Protein AF-0000000084558179 (afdb_homodimer)

Radius of gyration: 21.32 Å; Cα contacts (8 Å, |Δi|>4): 918; chains: 2; bounding box: 49×57×50 Å

Organism: NCBI:txid1577791

pLDDT: mean 93.07, std 11.57, range [26.61, 98.88]

Foldseek 3Di:
DPPDPPVNVVVVLVVLVVLLQVVLVVLVVLQAAEEEEEEAVPLCLLLLVLLLCVVCVVVVFQEAEEEEDQDDCVSVVVSVVSVHHYDYQHPPHDQWDAQVSVVVRVVVDPSNVGRYYYYYIHRDLADHLSHRNNHPFYEYGGELLPALCVCVVRVSSLVSGPEYEYEPPVCNVVNPHDNVSNQVSSCVSVVNPYGYFYYYSPVGPRSVVVCVSSVD/DCPDPPVNVVVVLVVLVVLLQVVLVVLVVLQAAEEEEEEAVPLCLLLLVLLLCVVCVVVVFQEAEEEEDQDDCVSVVVSVVSVHHYDYQHPPHDQWDAQVSVVVRVVVDPSNRGRYYYYYIHRDLADHLSHRNNHPFYEYGGELLPALCVCVVRVSSLVSGPEYEYEPPVCNVVNPGDNVSNQVSSCVSVVNPYGYFYYYSPVGPRSVVVCVSSVD

Structure (mmCIF, N/CA/C/O backbone):
data_AF-0000000084558179-model_v1
#
loop_
_entity.id
_entity.type
_entity.pdbx_description
1 polymer 'HypB2 protein'
#
loop_
_atom_site.group_PDB
_atom_site.id
_atom_site.type_symbol
_atom_site.label_atom_id
_atom_site.label_alt_id
_atom_site.label_comp_id
_atom_site.label_asym_id
_atom_site.label_entity_id
_atom_site.label_seq_id
_atom_site.pdbx_PDB_ins_code
_atom_site.Cartn_x
_atom_site.Cartn_y
_atom_site.Cartn_z
_atom_site.occupancy
_atom_site.B_iso_or_equiv
_atom_site.auth_seq_id
_atom_site.auth_comp_id
_atom_site.auth_asym_id
_atom_site.auth_atom_id
_atom_site.pdbx_PDB_model_num
ATOM 1 N N . MET A 1 1 ? -15.516 -1.78 -2.305 1 27.3 1 MET A N 1
ATOM 2 C CA . MET A 1 1 ? -15.469 -2.211 -3.699 1 27.3 1 MET A CA 1
ATOM 3 C C . MET A 1 1 ? -16.094 -1.162 -4.613 1 27.3 1 MET A C 1
ATOM 5 O O . MET A 1 1 ? -17.266 -0.804 -4.449 1 27.3 1 MET A O 1
ATOM 9 N N . HIS A 1 2 ? -15.305 -0.249 -5.172 1 36 2 HIS A N 1
ATOM 10 C CA . HIS A 1 2 ? -15.891 0.902 -5.848 1 36 2 HIS A CA 1
ATOM 11 C C . HIS A 1 2 ? -16.406 0.527 -7.234 1 36 2 HIS A C 1
ATOM 13 O O . HIS A 1 2 ? -15.617 0.433 -8.18 1 36 2 HIS A O 1
ATOM 19 N N . ILE A 1 3 ? -17.297 -0.405 -7.387 1 36.34 3 ILE A N 1
ATOM 20 C CA . ILE A 1 3 ? -17.859 -0.443 -8.734 1 36.34 3 ILE A CA 1
ATOM 21 C C . ILE A 1 3 ? -18.656 0.828 -9 1 36.34 3 ILE A C 1
ATOM 23 O O . ILE A 1 3 ? -19.688 1.065 -8.359 1 36.34 3 ILE A O 1
ATOM 27 N N . VAL A 1 4 ? -18.031 1.933 -9.219 1 40.44 4 VAL A N 1
ATOM 28 C CA . VAL A 1 4 ? -18.906 3.055 -9.508 1 40.44 4 VAL A CA 1
ATOM 29 C C . VAL A 1 4 ? -19.312 3.033 -10.977 1 40.44 4 VAL A C 1
ATOM 31 O O . VAL A 1 4 ? -18.453 2.967 -11.859 1 40.44 4 VAL A O 1
ATOM 34 N N . GLN A 1 5 ? -20.562 2.635 -11.188 1 42.62 5 GLN A N 1
ATOM 35 C CA . GLN A 1 5 ? -21.031 3.164 -12.469 1 42.62 5 GLN A CA 1
ATOM 36 C C . GLN A 1 5 ? -20.625 4.629 -12.633 1 42.62 5 GLN A C 1
ATOM 38 O O . GLN A 1 5 ? -20.75 5.418 -11.695 1 42.62 5 GLN A O 1
ATOM 43 N N . VAL A 1 6 ? -19.969 4.969 -13.641 1 44.91 6 VAL A N 1
ATOM 44 C CA . VAL A 1 6 ? -19.438 6.285 -13.969 1 44.91 6 VAL A CA 1
ATOM 45 C C . VAL A 1 6 ? -20.328 7.367 -13.344 1 44.91 6 VAL A C 1
ATOM 47 O O . VAL A 1 6 ? -19.828 8.312 -12.734 1 44.91 6 VAL A O 1
ATOM 50 N N . GLY A 1 7 ? -21.656 7.258 -13.523 1 46.66 7 GLY A N 1
ATOM 51 C CA . GLY A 1 7 ? -22.547 8.273 -13.008 1 46.66 7 GLY A CA 1
ATOM 52 C C . GLY A 1 7 ? -22.531 8.375 -11.492 1 46.66 7 GLY A C 1
ATOM 53 O O . GLY A 1 7 ? -22.516 9.477 -10.938 1 46.66 7 GLY A O 1
ATOM 54 N N . MET A 1 8 ? -22.391 7.375 -10.898 1 52.12 8 MET A N 1
ATOM 55 C CA . MET A 1 8 ? -22.453 7.305 -9.438 1 52.12 8 MET A CA 1
ATOM 56 C C . MET A 1 8 ? -21.125 7.746 -8.812 1 52.12 8 MET A C 1
ATOM 58 O O . MET A 1 8 ? -21.125 8.359 -7.746 1 52.12 8 MET A O 1
ATOM 62 N N . GLU A 1 9 ? -20.125 7.621 -9.57 1 61.75 9 GLU A N 1
ATOM 63 C CA . GLU A 1 9 ? -18.828 8.086 -9.094 1 61.75 9 GLU A CA 1
ATOM 64 C C . GLU A 1 9 ? -18.797 9.609 -8.969 1 61.75 9 GLU A C 1
ATOM 66 O O . GLU A 1 9 ? -18.281 10.148 -7.988 1 61.75 9 GLU A O 1
ATOM 71 N N . TYR A 1 10 ? -19.422 10.211 -9.836 1 67.88 10 TYR A N 1
ATOM 72 C CA . TYR A 1 10 ? -19.438 11.664 -9.859 1 67.88 10 TYR A CA 1
ATOM 73 C C . TYR A 1 10 ? -20.234 12.219 -8.68 1 67.88 10 TYR A C 1
ATOM 75 O O . TYR A 1 10 ? -19.844 13.219 -8.078 1 67.88 10 TYR A O 1
ATOM 83 N N . ASP A 1 11 ? -21.125 11.492 -8.398 1 75.25 11 ASP A N 1
ATOM 84 C CA . ASP A 1 11 ? -21.969 11.977 -7.305 1 75.25 11 ASP A CA 1
ATOM 85 C C . ASP A 1 11 ? -21.25 11.82 -5.957 1 75.25 11 ASP A C 1
ATOM 87 O O . ASP A 1 11 ? -21.297 12.734 -5.125 1 75.25 11 ASP A O 1
ATOM 91 N N . VAL A 1 12 ? -20.531 10.883 -5.848 1 82.69 12 VAL A N 1
ATOM 92 C CA . VAL A 1 12 ? -19.828 10.609 -4.59 1 82.69 12 VAL A CA 1
ATOM 93 C C . VAL A 1 12 ? -18.719 11.625 -4.379 1 82.69 12 VAL A C 1
ATOM 95 O O . VAL A 1 12 ? -18.578 12.18 -3.287 1 82.69 12 VAL A O 1
ATOM 98 N N . LEU A 1 13 ? -18.078 11.906 -5.41 1 88.25 13 LEU A N 1
ATOM 99 C CA . LEU A 1 13 ? -16.953 12.844 -5.316 1 88.25 13 LEU A CA 1
ATOM 100 C C . LEU A 1 13 ? -17.453 14.258 -5.07 1 88.25 13 LEU A C 1
ATOM 102 O O . LEU A 1 13 ? -16.828 15.023 -4.328 1 88.25 13 LEU A O 1
ATOM 106 N N . ARG A 1 14 ? -18.547 14.539 -5.68 1 89.44 14 ARG A N 1
ATOM 107 C CA . ARG A 1 14 ? -19.156 15.859 -5.473 1 89.44 14 ARG A CA 1
ATOM 108 C C . ARG A 1 14 ? -19.594 16.031 -4.023 1 89.44 14 ARG A C 1
ATOM 110 O O . ARG A 1 14 ? -19.328 17.078 -3.412 1 89.44 14 ARG A O 1
ATOM 117 N N . GLU A 1 15 ? -20.234 15.055 -3.58 1 93.38 15 GLU A N 1
ATOM 118 C CA . GLU A 1 15 ? -20.672 15.117 -2.188 1 93.38 15 GLU A CA 1
ATOM 119 C C . GLU A 1 15 ? -19.484 15.164 -1.237 1 93.38 15 GLU A C 1
ATOM 121 O O . GLU A 1 15 ? -19.5 15.906 -0.253 1 93.38 15 GLU A O 1
ATOM 126 N N . ASN A 1 16 ? -18.469 14.438 -1.489 1 95.62 16 ASN A N 1
ATOM 127 C CA . ASN A 1 16 ? -17.266 14.469 -0.673 1 95.62 16 ASN A CA 1
ATOM 128 C C . ASN A 1 16 ? -16.641 15.859 -0.637 1 95.62 16 ASN A C 1
ATOM 130 O O . ASN A 1 16 ? -16.25 16.344 0.429 1 95.62 16 ASN A O 1
ATOM 134 N N . ASN A 1 17 ? -16.625 16.469 -1.776 1 96.12 17 ASN A N 1
ATOM 135 C CA . ASN A 1 17 ? -16 17.781 -1.875 1 96.12 17 ASN A CA 1
ATOM 136 C C . ASN A 1 17 ? -16.781 18.828 -1.071 1 96.12 17 ASN A C 1
ATOM 138 O O . ASN A 1 17 ? -16.188 19.719 -0.475 1 96.12 17 ASN A O 1
ATOM 142 N N . LYS A 1 18 ? -18.016 18.641 -1.068 1 96.94 18 LYS A N 1
ATOM 143 C CA . LYS A 1 18 ? -18.859 19.547 -0.279 1 96.94 18 LYS A CA 1
ATOM 144 C C . LYS A 1 18 ? -18.531 19.422 1.209 1 96.94 18 LYS A C 1
ATOM 146 O O . LYS A 1 18 ? -18.359 20.438 1.895 1 96.94 18 LYS A O 1
ATOM 151 N N . ILE A 1 19 ? -18.484 18.219 1.632 1 98.06 19 ILE A N 1
ATOM 152 C CA . ILE A 1 19 ? -18.219 17.984 3.045 1 98.06 19 ILE A CA 1
ATOM 153 C C . ILE A 1 19 ? -16.781 18.406 3.377 1 98.06 19 ILE A C 1
ATOM 155 O O . ILE A 1 19 ? -16.531 19 4.43 1 98.06 19 ILE A O 1
ATOM 159 N N . ALA A 1 20 ? -15.867 18.188 2.516 1 98.38 20 ALA A N 1
ATOM 160 C CA . ALA A 1 20 ? -14.477 18.594 2.701 1 98.38 20 ALA A CA 1
ATOM 161 C C . ALA A 1 20 ? -14.367 20.109 2.869 1 98.38 20 ALA A C 1
ATOM 163 O O . ALA A 1 20 ? -13.617 20.594 3.719 1 98.38 20 ALA A O 1
ATOM 164 N N . ASN A 1 21 ? -15.086 20.766 2.07 1 98.19 21 ASN A N 1
ATOM 165 C CA . ASN A 1 21 ? -15.109 22.219 2.172 1 98.19 21 ASN A CA 1
ATOM 166 C C . ASN A 1 21 ? -15.664 22.688 3.516 1 98.19 21 ASN A C 1
ATOM 168 O O . ASN A 1 21 ? -15.172 23.656 4.102 1 98.19 21 ASN A O 1
ATOM 172 N N . SER A 1 22 ? -16.703 22 3.902 1 98.5 22 SER A N 1
ATOM 173 C CA . SER A 1 22 ? -17.281 22.312 5.207 1 98.5 22 SER A CA 1
ATOM 174 C C . SER A 1 22 ? -16.266 22.062 6.328 1 98.5 22 SER A C 1
ATOM 176 O O . SER A 1 22 ? -16.172 22.859 7.266 1 98.5 22 SER A O 1
ATOM 178 N N . ASN A 1 23 ? -15.57 20.922 6.262 1 98.81 23 ASN A N 1
ATOM 179 C CA . ASN A 1 23 ? -14.516 20.656 7.23 1 98.81 23 ASN A CA 1
ATOM 180 C C . ASN A 1 23 ? -13.469 21.766 7.258 1 98.81 23 ASN A C 1
ATOM 182 O O . ASN A 1 23 ? -13.094 22.234 8.328 1 98.81 23 ASN A O 1
ATOM 186 N N . TYR A 1 24 ? -13.055 22.156 6.102 1 98.62 24 TYR A N 1
ATOM 187 C CA . TYR A 1 24 ? -12.039 23.203 5.957 1 98.62 24 TYR A CA 1
ATOM 188 C C . TYR A 1 24 ? -12.492 24.484 6.633 1 98.62 24 TYR A C 1
ATOM 190 O O . TYR A 1 24 ? -11.734 25.094 7.402 1 98.62 24 TYR A O 1
ATOM 198 N N . ARG A 1 25 ? -13.695 24.875 6.387 1 98.56 25 ARG A N 1
ATOM 199 C CA . ARG A 1 25 ? -14.227 26.109 6.949 1 98.56 25 ARG A CA 1
ATOM 200 C C . ARG A 1 25 ? -14.32 26.031 8.469 1 98.56 25 ARG A C 1
ATOM 202 O O . ARG A 1 25 ? -13.977 26.969 9.172 1 98.56 25 ARG A O 1
ATOM 209 N N . LEU A 1 26 ? -14.812 24.922 8.906 1 98.62 26 LEU A N 1
ATOM 210 C CA . LEU A 1 26 ? -14.914 24.703 10.344 1 98.62 26 LEU A CA 1
ATOM 211 C C . LEU A 1 26 ? -13.547 24.859 11.008 1 98.62 26 LEU A C 1
ATOM 213 O O . LEU A 1 26 ? -13.414 25.547 12.023 1 98.62 26 LEU A O 1
ATOM 217 N N . LEU A 1 27 ? -12.555 24.25 10.414 1 98.75 27 LEU A N 1
ATOM 218 C CA . LEU A 1 27 ? -11.211 24.25 10.977 1 98.75 27 LEU A CA 1
ATOM 219 C C . LEU A 1 27 ? -10.586 25.641 10.898 1 98.75 27 LEU A C 1
ATOM 221 O O . LEU A 1 27 ? -9.914 26.078 11.828 1 98.75 27 LEU A O 1
ATOM 225 N N . LYS A 1 28 ? -10.859 26.391 9.82 1 98.25 28 LYS A N 1
ATOM 226 C CA . LYS A 1 28 ? -10.383 27.766 9.688 1 98.25 28 LYS A CA 1
ATOM 227 C C . LYS A 1 28 ? -11.031 28.672 10.727 1 98.25 28 LYS A C 1
ATOM 229 O O . LYS A 1 28 ? -10.375 29.547 11.297 1 98.25 28 LYS A O 1
ATOM 234 N N . ASP A 1 29 ? -12.273 28.422 10.914 1 98.31 29 ASP A N 1
ATOM 235 C CA . ASP A 1 29 ? -13 29.219 11.898 1 98.31 29 ASP A CA 1
ATOM 236 C C . ASP A 1 29 ? -12.398 29.062 13.289 1 98.31 29 ASP A C 1
ATOM 238 O O . ASP A 1 29 ? -12.477 29.969 14.117 1 98.31 29 ASP A O 1
ATOM 242 N N . HIS A 1 30 ? -11.781 27.969 13.531 1 98.5 30 HIS A N 1
ATOM 243 C CA . HIS A 1 30 ? -11.164 27.719 14.836 1 98.5 30 HIS A CA 1
ATOM 244 C C . HIS A 1 30 ? -9.672 28.016 14.805 1 98.5 30 HIS A C 1
ATOM 246 O O . HIS A 1 30 ? -8.969 27.766 15.789 1 98.5 30 HIS A O 1
ATOM 252 N N . GLY A 1 31 ? -9.172 28.453 13.617 1 98.19 31 GLY A N 1
ATOM 253 C CA . GLY A 1 31 ? -7.766 28.812 13.484 1 98.19 31 GLY A CA 1
ATOM 254 C C . GLY A 1 31 ? -6.848 27.609 13.461 1 98.19 31 GLY A C 1
ATOM 255 O O . GLY A 1 31 ? -5.684 27.703 13.859 1 98.19 31 GLY A O 1
ATOM 256 N N . ILE A 1 32 ? -7.383 26.484 13.086 1 98.75 32 ILE A N 1
ATOM 257 C CA . ILE A 1 32 ? -6.625 25.234 13.141 1 98.75 32 ILE A CA 1
ATOM 258 C C . ILE A 1 32 ? -5.98 24.969 11.781 1 98.75 32 ILE A C 1
ATOM 260 O O . ILE A 1 32 ? -6.656 25.016 10.75 1 98.75 32 ILE A O 1
ATOM 264 N N . LYS A 1 33 ? -4.66 24.75 11.75 1 98.69 33 LYS A N 1
ATOM 265 C CA . LYS A 1 33 ? -3.982 24.219 10.57 1 98.69 33 LYS A CA 1
ATOM 266 C C . LYS A 1 33 ? -4.141 22.703 10.484 1 98.69 33 LYS A C 1
ATOM 268 O O . LYS A 1 33 ? -3.969 22 11.477 1 98.69 33 LYS A O 1
ATOM 273 N N . THR A 1 34 ? -4.48 22.234 9.289 1 98.81 34 THR A N 1
ATOM 274 C CA . THR A 1 34 ? -4.711 20.797 9.133 1 98.81 34 THR A CA 1
ATOM 275 C C . THR A 1 34 ? -3.797 20.219 8.055 1 98.81 34 THR A C 1
ATOM 277 O O . THR A 1 34 ? -3.674 20.781 6.969 1 98.81 34 THR A O 1
ATOM 280 N N . ILE A 1 35 ? -3.174 19.109 8.383 1 98.81 35 ILE A N 1
ATOM 281 C CA . ILE A 1 35 ? -2.26 18.422 7.477 1 98.81 35 ILE A CA 1
ATOM 282 C C . ILE A 1 35 ? -2.668 16.953 7.34 1 98.81 35 ILE A C 1
ATOM 284 O O . ILE A 1 35 ? -2.76 16.234 8.336 1 98.81 35 ILE A O 1
ATOM 288 N N . GLU A 1 36 ? -2.984 16.562 6.148 1 98.81 36 GLU A N 1
ATOM 289 C CA . GLU A 1 36 ? -3.287 15.164 5.832 1 98.81 36 GLU A CA 1
ATOM 290 C C . GLU A 1 36 ? -2.047 14.43 5.328 1 98.81 36 GLU A C 1
ATOM 292 O O . GLU A 1 36 ? -1.345 14.922 4.441 1 98.81 36 GLU A O 1
ATOM 297 N N . PHE A 1 37 ? -1.788 13.273 5.93 1 98.75 37 PHE A N 1
ATOM 298 C CA . PHE A 1 37 ? -0.695 12.414 5.484 1 98.75 37 PHE A CA 1
ATOM 299 C C . PHE A 1 37 ? -1.231 11.18 4.77 1 98.75 37 PHE A C 1
ATOM 301 O O . PHE A 1 37 ? -1.92 10.359 5.375 1 98.75 37 PHE A O 1
ATOM 308 N N . MET A 1 38 ? -0.926 11.109 3.502 1 98 38 MET A N 1
ATOM 309 C CA . MET A 1 38 ? -1.182 9.945 2.664 1 98 38 MET A CA 1
ATOM 310 C C . MET A 1 38 ? 0.113 9.195 2.361 1 98 38 MET A C 1
ATOM 312 O O . MET A 1 38 ? 1.205 9.711 2.613 1 98 38 MET A O 1
ATOM 316 N N . GLY A 1 39 ? -0.034 8.008 1.839 1 96.19 39 GLY A N 1
ATOM 317 C CA . GLY A 1 39 ? 1.175 7.289 1.479 1 96.19 39 GLY A CA 1
ATOM 318 C C . GLY A 1 39 ? 1.038 5.785 1.628 1 96.19 39 GLY A C 1
ATOM 319 O O . GLY A 1 39 ? -0.02 5.289 2.02 1 96.19 39 GLY A O 1
ATOM 320 N N . SER A 1 40 ? 2.127 5.133 1.334 1 93.06 40 SER A N 1
ATOM 321 C CA . SER A 1 40 ? 2.141 3.674 1.345 1 93.06 40 SER A CA 1
ATOM 322 C C . SER A 1 40 ? 2.162 3.131 2.77 1 93.06 40 SER A C 1
ATOM 324 O O . SER A 1 40 ? 2.584 3.824 3.697 1 93.06 40 SER A O 1
ATOM 326 N N . ILE A 1 41 ? 1.673 1.88 2.807 1 89.06 41 ILE A N 1
ATOM 327 C CA . ILE A 1 41 ? 1.854 1.136 4.047 1 89.06 41 ILE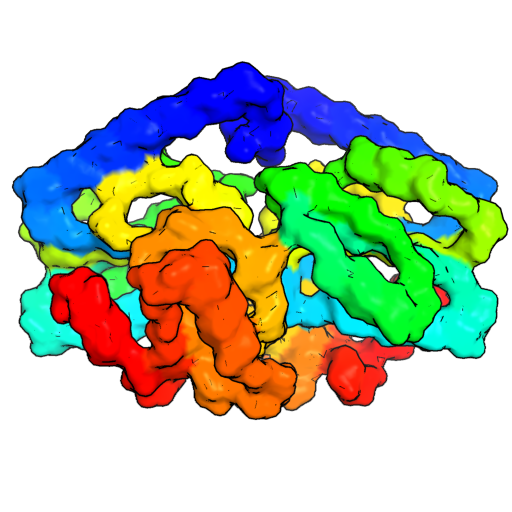 A CA 1
ATOM 328 C C . ILE A 1 41 ? 3.344 1.029 4.375 1 89.06 41 ILE A C 1
ATOM 330 O O . ILE A 1 41 ? 4.156 0.742 3.494 1 89.06 41 ILE A O 1
ATOM 334 N N . GLY A 1 42 ? 3.662 1.396 5.613 1 90.38 42 GLY A N 1
ATOM 335 C CA . GLY A 1 42 ? 5.035 1.209 6.059 1 90.38 42 GLY A CA 1
ATOM 336 C C . GLY A 1 42 ? 5.957 2.338 5.641 1 90.38 42 GLY A C 1
ATOM 337 O O . GLY A 1 42 ? 7.16 2.295 5.906 1 90.38 42 GLY A O 1
ATOM 338 N N . SER A 1 43 ? 5.449 3.373 5.035 1 95.5 43 SER A N 1
ATOM 339 C CA . SER A 1 43 ? 6.281 4.469 4.547 1 95.5 43 SER A CA 1
ATOM 340 C C . SER A 1 43 ? 6.816 5.312 5.699 1 95.5 43 SER A C 1
ATOM 342 O O . SER A 1 43 ? 7.738 6.109 5.516 1 95.5 43 SER A O 1
ATOM 344 N N . GLY A 1 44 ? 6.203 5.188 6.863 1 95.31 44 GLY A N 1
ATOM 345 C CA . GLY A 1 44 ? 6.648 5.918 8.039 1 95.31 44 GLY A CA 1
ATOM 346 C C . GLY A 1 44 ? 5.73 7.07 8.406 1 95.31 44 GLY A C 1
ATOM 347 O O . GLY A 1 44 ? 6.129 7.973 9.148 1 95.31 44 GLY A O 1
ATOM 348 N N . LYS A 1 45 ? 4.535 7.027 7.91 1 97.31 45 LYS A N 1
ATOM 349 C CA . LYS A 1 45 ? 3.586 8.102 8.172 1 97.31 45 LYS A CA 1
ATOM 350 C C . LYS A 1 45 ? 3.383 8.305 9.672 1 97.31 45 LYS A C 1
ATOM 352 O O . LYS A 1 45 ? 3.537 9.422 10.18 1 97.31 45 LYS A O 1
ATOM 357 N N . THR A 1 46 ? 3.045 7.246 10.406 1 96.31 46 THR A N 1
ATOM 358 C CA . THR A 1 46 ? 2.768 7.344 11.828 1 96.31 46 THR A CA 1
ATOM 359 C C . THR A 1 46 ? 3.98 7.887 12.578 1 96.31 46 THR A C 1
ATOM 361 O O . THR A 1 46 ? 3.857 8.812 13.391 1 96.31 46 THR A O 1
ATOM 364 N N . ALA A 1 47 ? 5.129 7.34 12.305 1 96.69 47 ALA A N 1
ATOM 365 C CA . ALA A 1 47 ? 6.359 7.785 12.953 1 96.69 47 ALA A CA 1
ATOM 366 C C . ALA A 1 47 ? 6.637 9.258 12.648 1 96.69 47 ALA A C 1
ATOM 368 O O . ALA A 1 47 ? 7.051 10.016 13.531 1 96.69 47 ALA A O 1
ATOM 369 N N . LEU A 1 48 ? 6.453 9.625 11.414 1 98.44 48 LEU A N 1
ATOM 370 C CA . LEU A 1 48 ? 6.672 11.008 11 1 98.44 48 LEU A CA 1
ATOM 371 C C . LEU A 1 48 ? 5.727 11.953 11.734 1 98.44 48 LEU A C 1
ATOM 373 O O . LEU A 1 48 ? 6.152 12.984 12.25 1 98.44 48 LEU A O 1
ATOM 377 N N . ILE A 1 49 ? 4.488 11.609 11.805 1 98.69 49 ILE A N 1
ATOM 378 C CA . ILE A 1 49 ? 3.469 12.406 12.477 1 98.69 49 ILE A CA 1
ATOM 379 C C . ILE A 1 49 ? 3.848 12.594 13.945 1 98.69 49 ILE A C 1
ATOM 381 O O . ILE A 1 49 ? 3.801 13.711 14.469 1 98.69 49 ILE A O 1
ATOM 385 N N . ILE A 1 50 ? 4.242 11.539 14.586 1 98.56 50 ILE A N 1
ATOM 386 C CA . ILE A 1 50 ? 4.613 11.586 15.992 1 98.56 50 ILE A CA 1
ATOM 387 C C . ILE A 1 50 ? 5.805 12.516 16.188 1 98.56 50 ILE A C 1
ATOM 389 O O . ILE A 1 50 ? 5.797 13.367 17.078 1 98.56 50 ILE A O 1
ATOM 393 N N . LYS A 1 51 ? 6.785 12.391 15.352 1 98.38 51 LYS A N 1
ATOM 394 C CA . LYS A 1 51 ? 7.992 13.203 15.477 1 98.38 51 LYS A CA 1
ATOM 395 C C . LYS A 1 51 ? 7.691 14.672 15.195 1 98.38 51 LYS A C 1
ATOM 397 O O . LYS A 1 51 ? 8.242 15.562 15.852 1 98.38 51 LYS A O 1
ATOM 402 N N . LEU A 1 52 ? 6.891 14.922 14.172 1 98.56 52 LEU A N 1
ATOM 403 C CA . LEU A 1 52 ? 6.496 16.297 13.898 1 98.56 52 LEU A CA 1
ATOM 404 C C . LEU A 1 52 ? 5.738 16.891 15.078 1 98.56 52 LEU A C 1
ATOM 406 O O . LEU A 1 52 ? 5.953 18.047 15.438 1 98.56 52 LEU A O 1
ATOM 410 N N . ALA A 1 53 ? 4.867 16.109 15.68 1 98.5 53 ALA A N 1
ATOM 411 C CA . ALA A 1 53 ? 4.109 16.578 16.844 1 98.5 53 ALA A CA 1
ATOM 412 C C . ALA A 1 53 ? 5.035 16.906 18 1 98.5 53 ALA A C 1
ATOM 414 O O . ALA A 1 53 ? 4.82 17.875 18.719 1 98.5 53 ALA A O 1
ATOM 415 N N . GLU A 1 54 ? 6.031 16.094 18.203 1 98.06 54 GLU A N 1
ATOM 416 C CA . GLU A 1 54 ? 7.023 16.359 19.25 1 98.06 54 GLU A CA 1
ATOM 417 C C . GLU A 1 54 ? 7.719 17.703 19.016 1 98.06 54 GLU A C 1
ATOM 419 O O . GLU A 1 54 ? 7.895 18.484 19.953 1 98.06 54 GLU A O 1
ATOM 424 N N . LYS A 1 55 ? 8.102 17.922 17.812 1 97.88 55 LYS A N 1
ATOM 425 C CA . LYS A 1 55 ? 8.773 19.156 17.484 1 97.88 55 LYS A CA 1
ATOM 426 C C . LYS A 1 55 ? 7.836 20.359 17.625 1 97.88 55 LYS A C 1
ATOM 428 O O . LYS A 1 55 ? 8.266 21.438 18.016 1 97.88 55 LYS A O 1
ATOM 433 N N . MET A 1 56 ? 6.621 20.141 17.281 1 98.12 56 MET A N 1
ATOM 434 C CA . MET A 1 56 ? 5.621 21.188 17.438 1 98.12 56 MET A CA 1
ATOM 435 C C . MET A 1 56 ? 5.441 21.562 18.922 1 98.12 56 MET A C 1
ATOM 437 O O . MET A 1 56 ? 5.328 22.734 19.266 1 98.12 56 MET A O 1
ATOM 441 N N . ARG A 1 57 ? 5.422 20.547 19.656 1 97.25 57 ARG A N 1
ATOM 442 C CA . ARG A 1 57 ? 5.285 20.766 21.094 1 97.25 57 ARG A CA 1
ATOM 443 C C . ARG A 1 57 ? 6.418 21.641 21.625 1 97.25 57 ARG A C 1
ATOM 445 O O . ARG A 1 57 ? 6.191 22.531 22.453 1 97.25 57 ARG A O 1
ATOM 452 N N . LYS A 1 58 ? 7.59 21.406 21.156 1 96.75 58 LYS A N 1
ATOM 453 C CA . LYS A 1 58 ? 8.758 22.188 21.562 1 96.75 58 LYS A CA 1
ATOM 454 C C . LYS A 1 58 ? 8.633 23.641 21.125 1 96.75 58 LYS A C 1
ATOM 456 O O . LYS A 1 58 ? 9.219 24.531 21.75 1 96.75 58 LYS A O 1
ATOM 461 N N . LYS A 1 59 ? 7.836 23.906 20.125 1 97.06 59 LYS A N 1
ATOM 462 C CA . LYS A 1 59 ? 7.617 25.25 19.609 1 97.06 59 LYS A CA 1
ATOM 463 C C . LYS A 1 59 ? 6.387 25.891 20.25 1 97.06 59 LYS A C 1
ATOM 465 O O . LYS A 1 59 ? 6.004 27 19.891 1 97.06 59 LYS A O 1
ATOM 470 N N . GLY A 1 60 ? 5.703 25.125 21.078 1 97.19 60 GLY A N 1
ATOM 471 C CA . GLY A 1 60 ? 4.547 25.656 21.797 1 97.19 60 GLY A CA 1
ATOM 472 C C . GLY A 1 60 ? 3.246 25.453 21.031 1 97.19 60 GLY A C 1
ATOM 473 O O . GLY A 1 60 ? 2.225 26.047 21.375 1 97.19 60 GLY A O 1
ATOM 474 N N . LEU A 1 61 ? 3.289 24.672 20 1 98.06 61 LEU A N 1
ATOM 475 C CA . LEU A 1 61 ? 2.086 24.359 19.234 1 98.06 61 LEU A CA 1
ATOM 476 C C . LEU A 1 61 ? 1.399 23.109 19.781 1 98.06 61 LEU A C 1
ATOM 478 O O . LEU A 1 61 ? 2.062 22.125 20.094 1 98.06 61 LEU A O 1
ATOM 482 N N . LYS A 1 62 ? 0.097 23.188 19.953 1 98.25 62 LYS A N 1
ATOM 483 C CA . LYS A 1 62 ? -0.69 22.047 20.406 1 98.25 62 LYS A CA 1
ATOM 484 C C . LYS A 1 62 ? -1.292 21.281 19.234 1 98.25 62 LYS A C 1
ATOM 486 O O . LYS A 1 62 ? -2.135 21.812 18.5 1 98.25 62 LYS A O 1
ATOM 491 N N . ALA A 1 63 ? -0.868 20.047 19.125 1 98.62 63 ALA A N 1
ATOM 492 C CA . ALA A 1 63 ? -1.347 19.234 18 1 98.62 63 ALA A CA 1
ATOM 493 C C . ALA A 1 63 ? -2.211 18.078 18.5 1 98.62 63 ALA A C 1
ATOM 495 O O . ALA A 1 63 ? -2.039 17.594 19.625 1 98.62 63 ALA A O 1
ATOM 496 N N . CYS A 1 64 ? -3.154 17.672 17.719 1 98.44 64 CYS A N 1
ATOM 497 C CA . CYS A 1 64 ? -3.916 16.422 17.844 1 98.44 64 CYS A CA 1
ATOM 498 C C . CYS A 1 64 ? -3.945 15.664 16.531 1 98.44 64 CYS A C 1
ATOM 500 O O . CYS A 1 64 ? -3.66 16.234 15.469 1 98.44 64 CYS A O 1
ATOM 502 N N . ALA A 1 65 ? -4.215 14.375 16.672 1 98.81 65 ALA A N 1
ATOM 503 C CA . ALA A 1 65 ? -4.176 13.586 15.438 1 98.81 65 ALA A CA 1
ATOM 504 C C . ALA A 1 65 ? -5.477 12.812 15.242 1 98.81 65 ALA A C 1
ATOM 506 O O . ALA A 1 65 ? -6.172 12.5 16.203 1 98.81 65 ALA A O 1
ATOM 507 N N . ILE A 1 66 ? -5.879 12.633 14.031 1 98.56 66 ILE A N 1
ATOM 508 C CA . ILE A 1 66 ? -6.875 11.656 13.609 1 98.56 66 ILE A CA 1
ATOM 509 C C . ILE A 1 66 ? -6.18 10.477 12.93 1 98.56 66 ILE A C 1
ATOM 511 O O . ILE A 1 66 ? -5.582 10.625 11.867 1 98.56 66 ILE A O 1
ATOM 515 N N . ALA A 1 67 ? -6.242 9.336 13.562 1 97.44 67 ALA A N 1
ATOM 516 C CA . ALA A 1 67 ? -5.578 8.141 13.062 1 97.44 67 ALA A CA 1
ATOM 517 C C . ALA A 1 67 ? -6.535 7.289 12.227 1 97.44 67 ALA A C 1
ATOM 519 O O . ALA A 1 67 ? -7.43 6.633 12.773 1 97.44 67 ALA A O 1
ATOM 520 N N . GLY A 1 68 ? -6.277 7.324 10.938 1 94.44 68 GLY A N 1
ATOM 521 C CA . GLY A 1 68 ? -7.078 6.5 10.055 1 94.44 68 GLY A CA 1
ATOM 522 C C . GLY A 1 68 ? -6.57 5.074 9.938 1 94.44 68 GLY A C 1
ATOM 523 O O . GLY A 1 68 ? -5.395 4.852 9.641 1 94.44 68 GLY A O 1
ATOM 524 N N . ASP A 1 69 ? -7.445 4.16 10.18 1 88.25 69 ASP A N 1
ATOM 525 C CA . ASP A 1 69 ? -7.145 2.738 10.055 1 88.25 69 ASP A CA 1
ATOM 526 C C . ASP A 1 69 ? -8.359 1.963 9.547 1 88.25 69 ASP A C 1
ATOM 528 O O . ASP A 1 69 ? -9.5 2.404 9.719 1 88.25 69 ASP A O 1
ATOM 532 N N . VAL A 1 70 ? -7.961 0.832 8.859 1 84.12 70 VAL A N 1
ATOM 533 C CA . VAL A 1 70 ? -9.07 0.014 8.375 1 84.12 70 VAL A CA 1
ATOM 534 C C . VAL A 1 70 ? -9.789 -0.637 9.562 1 84.12 70 VAL A C 1
ATOM 536 O O . VAL A 1 70 ? -11.008 -0.502 9.703 1 84.12 70 VAL A O 1
ATOM 539 N N . THR A 1 71 ? -8.922 -1.396 10.172 1 80.81 71 THR A N 1
ATOM 540 C CA . THR A 1 71 ? -9.422 -2.021 11.391 1 80.81 71 THR A CA 1
ATOM 541 C C . THR A 1 71 ? -8.422 -1.876 12.523 1 80.81 71 THR A C 1
ATOM 543 O O . THR A 1 71 ? -7.246 -1.585 12.297 1 80.81 71 THR A O 1
ATOM 546 N N . GLY A 1 72 ? -8.891 -1.599 13.758 1 79.31 72 GLY A N 1
ATOM 547 C CA . GLY A 1 72 ? -8.008 -1.574 14.914 1 79.31 72 GLY A CA 1
ATOM 548 C C . GLY A 1 72 ? -7.691 -0.171 15.398 1 79.31 72 GLY A C 1
ATOM 549 O O . GLY A 1 72 ? -8.414 0.775 15.078 1 79.31 72 GLY A O 1
ATOM 550 N N . ASP A 1 73 ? -6.617 -0.127 16.203 1 89.81 73 ASP A N 1
ATOM 551 C CA . ASP A 1 73 ? -6.242 1.152 16.797 1 89.81 73 ASP A CA 1
ATOM 552 C C . ASP A 1 73 ? -4.738 1.229 17.047 1 89.81 73 ASP A C 1
ATOM 554 O O . ASP A 1 73 ? -4.281 1.958 17.922 1 89.81 73 ASP A O 1
ATOM 558 N N . ASP A 1 74 ? -3.98 0.489 16.219 1 88.06 74 ASP A N 1
ATOM 559 C CA . ASP A 1 74 ? -2.539 0.402 16.438 1 88.06 74 ASP A CA 1
ATOM 560 C C . ASP A 1 74 ? -1.88 1.773 16.312 1 88.06 74 ASP A C 1
ATOM 562 O O . ASP A 1 74 ? -1.078 2.166 17.156 1 88.06 74 ASP A O 1
ATOM 566 N N . ASP A 1 75 ? -2.211 2.465 15.242 1 91.62 75 ASP A N 1
ATOM 567 C CA . ASP A 1 75 ? -1.602 3.771 15.016 1 91.62 75 ASP A CA 1
ATOM 568 C C . ASP A 1 75 ? -2.002 4.762 16.109 1 91.62 75 ASP A C 1
ATOM 570 O O . ASP A 1 75 ? -1.159 5.496 16.625 1 91.62 75 ASP A O 1
ATOM 574 N N . GLN A 1 76 ? -3.225 4.699 16.453 1 93.88 76 GLN A N 1
ATOM 575 C CA . GLN A 1 76 ? -3.674 5.578 17.531 1 93.88 76 GLN A CA 1
ATOM 576 C C . GLN A 1 76 ? -2.943 5.27 18.844 1 93.88 76 GLN A C 1
ATOM 578 O O . GLN A 1 76 ? -2.549 6.184 19.562 1 93.88 76 GLN A O 1
ATOM 583 N N . ARG A 1 77 ? -2.844 4.039 19.172 1 93.25 77 ARG A N 1
ATOM 584 C CA . ARG A 1 77 ? -2.158 3.635 20.391 1 93.25 77 ARG A CA 1
ATOM 585 C C . ARG A 1 77 ? -0.711 4.113 20.391 1 93.25 77 ARG A C 1
ATOM 587 O O . ARG A 1 77 ? -0.206 4.578 21.422 1 93.25 77 ARG A O 1
ATOM 594 N N . ARG A 1 78 ? -0.079 4.027 19.281 1 93.38 78 ARG A N 1
ATOM 595 C CA . ARG A 1 78 ? 1.295 4.504 19.156 1 93.38 78 ARG A CA 1
ATOM 596 C C . ARG A 1 78 ? 1.374 6.012 19.375 1 93.38 78 ARG A C 1
ATOM 598 O O . ARG A 1 78 ? 2.295 6.5 20.031 1 93.38 78 ARG A O 1
ATOM 605 N N . MET A 1 79 ? 0.444 6.715 18.797 1 97.25 79 MET A N 1
ATOM 606 C CA . MET A 1 79 ? 0.395 8.164 18.953 1 97.25 79 MET A CA 1
ATOM 607 C C . MET A 1 79 ? 0.169 8.539 20.422 1 97.25 79 MET A C 1
ATOM 609 O O . MET A 1 79 ? 0.905 9.352 20.984 1 97.25 79 MET A O 1
ATOM 613 N N . LYS A 1 80 ? -0.738 7.875 21.031 1 96.62 80 LYS A N 1
ATOM 614 C CA . LYS A 1 80 ? -1.031 8.156 22.438 1 96.62 80 LYS A CA 1
ATOM 615 C C . LYS A 1 80 ? 0.175 7.848 23.328 1 96.62 80 LYS A C 1
ATOM 617 O O . LYS A 1 80 ? 0.477 8.602 24.25 1 96.62 80 LYS A O 1
ATOM 622 N N . ALA A 1 81 ? 0.785 6.777 23.016 1 96.56 81 ALA A N 1
ATOM 623 C CA . ALA A 1 81 ? 1.96 6.379 23.781 1 96.56 81 ALA A CA 1
ATOM 624 C C . ALA A 1 81 ? 3.059 7.434 23.688 1 96.56 81 ALA A C 1
ATOM 626 O O . ALA A 1 81 ? 3.854 7.59 24.625 1 96.56 81 ALA A O 1
ATOM 627 N N . SER A 1 82 ? 3.1 8.203 22.641 1 96.94 82 SER A N 1
ATOM 628 C CA . SER A 1 82 ? 4.117 9.227 22.453 1 96.94 82 SER A CA 1
ATOM 629 C C . SER A 1 82 ? 3.715 10.539 23.109 1 96.94 82 SER A C 1
ATOM 631 O O . SER A 1 82 ? 4.512 11.484 23.172 1 96.94 82 SER A O 1
ATOM 633 N N . GLY A 1 83 ? 2.457 10.617 23.547 1 97.25 83 GLY A N 1
ATOM 634 C CA . GLY A 1 83 ? 1.944 11.844 24.141 1 97.25 83 GLY A CA 1
ATOM 635 C C . GLY A 1 83 ? 1.105 12.664 23.172 1 97.25 83 GLY A C 1
ATOM 636 O O . GLY A 1 83 ? 0.566 13.703 23.547 1 97.25 83 GLY A O 1
ATOM 637 N N . LEU A 1 84 ? 0.998 12.227 21.969 1 98.19 84 LEU A N 1
ATOM 638 C CA . LEU A 1 84 ? 0.151 12.898 20.984 1 98.19 84 LEU A CA 1
ATOM 639 C C . LEU A 1 84 ? -1.308 12.492 21.156 1 98.19 84 LEU A C 1
ATOM 641 O O . LEU A 1 84 ? -1.657 11.328 20.938 1 98.19 84 LEU A O 1
ATOM 645 N N . GLU A 1 85 ? -2.141 13.43 21.547 1 97.88 85 GLU A N 1
ATOM 646 C CA . GLU A 1 85 ? -3.568 13.141 21.609 1 97.88 85 GLU A CA 1
ATOM 647 C C . GLU A 1 85 ? -4.121 12.773 20.234 1 97.88 85 GLU A C 1
ATOM 649 O O . GLU A 1 85 ? -3.721 13.367 19.234 1 97.88 85 GLU A O 1
ATOM 654 N N . SER A 1 86 ? -4.965 11.766 20.25 1 98.06 86 SER A N 1
ATOM 655 C CA . SER A 1 86 ? -5.449 11.305 18.953 1 98.06 86 SER A CA 1
ATOM 656 C C . SER A 1 86 ? -6.844 10.695 19.062 1 98.06 86 SER A C 1
ATOM 658 O O . SER A 1 86 ? -7.234 10.234 20.141 1 98.06 86 SER A O 1
ATOM 660 N N . VAL A 1 87 ? -7.594 10.789 17.984 1 97.38 87 VAL A N 1
ATOM 661 C CA . VAL A 1 87 ? -8.859 10.086 17.812 1 97.38 87 VAL A CA 1
ATOM 662 C C . VAL A 1 87 ? -8.727 9.023 16.719 1 97.38 87 VAL A C 1
ATOM 664 O O . VAL A 1 87 ? -8.062 9.25 15.711 1 97.38 87 VAL A O 1
ATOM 667 N N . ASN A 1 88 ? -9.328 7.879 17.031 1 95.88 88 ASN A N 1
ATOM 668 C CA . ASN A 1 88 ? -9.32 6.801 16.062 1 95.88 88 ASN A CA 1
ATOM 669 C C . ASN A 1 88 ? -10.438 6.98 15.023 1 95.88 88 ASN A C 1
ATOM 671 O O . ASN A 1 88 ? -11.555 7.352 15.375 1 95.88 88 ASN A O 1
ATOM 675 N N . CYS A 1 89 ? -10.086 6.84 13.797 1 95.19 89 CYS A N 1
ATOM 676 C CA . CYS A 1 89 ? -11.039 6.871 12.688 1 95.19 89 CYS A CA 1
ATOM 677 C C . CYS A 1 89 ? -10.961 5.59 11.867 1 95.19 89 CYS A C 1
ATOM 679 O O . CYS A 1 89 ? -10.156 5.492 10.938 1 95.19 89 CYS A O 1
ATOM 681 N N . ASN A 1 90 ? -11.805 4.629 12.164 1 90.5 90 ASN A N 1
ATOM 682 C CA . ASN A 1 90 ? -11.836 3.363 11.438 1 90.5 90 ASN A CA 1
ATOM 683 C C . ASN A 1 90 ? -12.711 3.453 10.195 1 90.5 90 ASN A C 1
ATOM 685 O O . ASN A 1 90 ? -13.852 3.924 10.258 1 90.5 90 ASN A O 1
ATOM 689 N N . THR A 1 91 ? -12.148 2.973 9.148 1 88.5 91 THR A N 1
ATOM 690 C CA . THR A 1 91 ? -12.891 3.037 7.895 1 88.5 91 THR A CA 1
ATOM 691 C C . THR A 1 91 ? -13.75 1.791 7.707 1 88.5 91 THR A C 1
ATOM 693 O O . THR A 1 91 ? -14.633 1.765 6.855 1 88.5 91 THR A O 1
ATOM 696 N N . GLY A 1 92 ? -13.461 0.788 8.508 1 82.44 92 GLY A N 1
ATOM 697 C CA . GLY A 1 92 ? -14.141 -0.486 8.344 1 82.44 92 GLY A CA 1
ATOM 698 C C . GLY A 1 92 ? -13.602 -1.308 7.191 1 82.44 92 GLY A C 1
ATOM 699 O O . GLY A 1 92 ? -12.758 -2.18 7.383 1 82.44 92 GLY A O 1
ATOM 700 N N . HIS A 1 93 ? -13.953 -0.959 5.973 1 77.19 93 HIS A N 1
ATOM 701 C CA . HIS A 1 93 ? -13.523 -1.744 4.824 1 77.19 93 HIS A CA 1
ATOM 702 C C . HIS A 1 93 ? -12.992 -0.845 3.713 1 77.19 93 HIS A C 1
ATOM 704 O O . HIS A 1 93 ? -12.516 -1.336 2.684 1 77.19 93 HIS A O 1
ATOM 710 N N . GLU A 1 94 ? -13.031 0.375 4.051 1 84.19 94 GLU A N 1
ATOM 711 C CA . GLU A 1 94 ? -12.602 1.295 3.006 1 84.19 94 GLU A CA 1
ATOM 712 C C . GLU A 1 94 ? -11.086 1.474 3.021 1 84.19 94 GLU A C 1
ATOM 714 O O . GLU A 1 94 ? -10.469 1.515 4.09 1 84.19 94 GLU A O 1
ATOM 719 N N . CYS A 1 95 ? -10.602 1.639 1.843 1 89.38 95 CYS A N 1
ATOM 720 C CA . CYS A 1 95 ? -9.156 1.71 1.701 1 89.38 95 CYS A CA 1
ATOM 721 C C . CYS A 1 95 ? -8.672 3.152 1.785 1 89.38 95 CYS A C 1
ATOM 723 O O . CYS A 1 95 ? -7.551 3.461 1.367 1 89.38 95 CYS A O 1
ATOM 725 N N . HIS A 1 96 ? -9.484 4.086 2.219 1 93.31 96 HIS A N 1
ATOM 726 C CA . HIS A 1 96 ? -9.172 5.5 2.377 1 93.31 96 HIS A CA 1
ATOM 727 C C . HIS A 1 96 ? -10.125 6.176 3.357 1 93.31 96 HIS A C 1
ATOM 729 O O . HIS A 1 96 ? -11.219 5.668 3.613 1 93.31 96 HIS A O 1
ATOM 735 N N . LEU A 1 97 ? -9.664 7.277 3.885 1 95.94 97 LEU A N 1
ATOM 736 C CA . LEU A 1 97 ? -10.562 8.188 4.582 1 95.94 97 LEU A CA 1
ATOM 737 C C . LEU A 1 97 ? -11.359 9.031 3.594 1 95.94 97 LEU A C 1
ATOM 739 O O . LEU A 1 97 ? -10.906 9.258 2.469 1 95.94 97 LEU A O 1
ATOM 743 N N . ASP A 1 98 ? -12.547 9.438 3.984 1 96.06 98 ASP A N 1
ATOM 744 C CA . ASP A 1 98 ? -13.305 10.43 3.238 1 96.06 98 ASP A CA 1
ATOM 745 C C . ASP A 1 98 ? -13.719 11.594 4.141 1 96.06 98 ASP A C 1
ATOM 747 O O . ASP A 1 98 ? -13.445 11.586 5.34 1 96.06 98 ASP A O 1
ATOM 751 N N . ALA A 1 99 ? -14.297 12.633 3.52 1 97.75 99 ALA A N 1
ATOM 752 C CA . ALA A 1 99 ? -14.602 13.867 4.238 1 97.75 99 ALA A CA 1
ATOM 753 C C . ALA A 1 99 ? -15.625 13.625 5.344 1 97.75 99 ALA A C 1
ATOM 755 O O . ALA A 1 99 ? -15.57 14.266 6.395 1 97.75 99 ALA A O 1
ATOM 756 N N . ASN A 1 100 ? -16.5 12.656 5.125 1 97.19 100 ASN A N 1
ATOM 757 C CA . ASN A 1 100 ? -17.531 12.375 6.133 1 97.19 100 ASN A CA 1
ATOM 758 C C . ASN A 1 100 ? -16.922 11.758 7.391 1 97.19 100 ASN A C 1
ATOM 760 O O . ASN A 1 100 ? -17.328 12.07 8.508 1 97.19 100 ASN A O 1
ATOM 764 N N . LEU A 1 101 ? -16 10.914 7.215 1 97.38 101 LEU A N 1
ATOM 765 C CA . LEU A 1 101 ? -15.297 10.312 8.344 1 97.38 101 LEU A CA 1
ATOM 766 C C . LEU A 1 101 ? -14.562 11.375 9.156 1 97.38 101 LEU A C 1
ATOM 768 O O . LEU A 1 101 ? -14.555 11.328 10.383 1 97.38 101 LEU A O 1
ATOM 772 N N . ILE A 1 102 ? -13.992 12.312 8.477 1 98.44 102 ILE A N 1
ATOM 773 C CA . ILE A 1 102 ? -13.281 13.391 9.148 1 98.44 102 ILE A CA 1
ATOM 774 C C . ILE A 1 102 ? -14.266 14.266 9.914 1 98.44 102 ILE A C 1
ATOM 776 O O . ILE A 1 102 ? -14.023 14.633 11.062 1 98.44 102 ILE A O 1
ATOM 780 N N . LYS A 1 103 ? -15.352 14.562 9.242 1 98.38 103 LYS A N 1
ATOM 781 C CA . LYS A 1 103 ? -16.391 15.344 9.914 1 98.38 103 LYS A CA 1
ATOM 782 C C . LYS A 1 103 ? -16.781 14.711 11.242 1 98.38 103 LYS A C 1
ATOM 784 O O . LYS A 1 103 ? -16.844 15.391 12.266 1 98.38 103 LYS A O 1
ATOM 789 N N . LYS A 1 104 ? -17.016 13.422 11.219 1 97.94 104 LYS A N 1
ATOM 790 C CA . LYS A 1 104 ? -17.406 12.688 12.422 1 97.94 104 LYS A CA 1
ATOM 791 C C . LYS A 1 104 ? -16.281 12.695 13.453 1 97.94 104 LYS A C 1
ATOM 793 O O . LYS A 1 104 ? -16.547 12.797 14.656 1 97.94 104 LYS A O 1
ATOM 798 N N . SER A 1 105 ? -15.07 12.602 13.023 1 98.19 105 SER A N 1
ATOM 799 C CA . SER A 1 105 ? -13.922 12.609 13.914 1 98.19 105 SER A CA 1
ATOM 800 C C . SER A 1 105 ? -13.758 13.961 14.602 1 98.19 105 SER A C 1
ATOM 802 O O . SER A 1 105 ? -13.414 14.031 15.781 1 98.19 105 SER A O 1
ATOM 804 N N . LEU A 1 106 ? -14.031 15 13.828 1 98.44 106 LEU A N 1
ATOM 805 C CA . LEU A 1 106 ? -13.867 16.344 14.359 1 98.44 106 LEU A CA 1
ATOM 806 C C . LEU A 1 106 ? -14.867 16.625 15.477 1 98.44 106 LEU A C 1
ATOM 808 O O . LEU A 1 106 ? -14.602 17.406 16.375 1 98.44 106 LEU A O 1
ATOM 812 N N . GLU A 1 107 ? -15.984 15.914 15.477 1 98.06 107 GLU A N 1
ATOM 813 C CA . GLU A 1 107 ? -16.984 16.062 16.531 1 98.06 107 GLU A CA 1
ATOM 814 C C . GLU A 1 107 ? -16.469 15.555 17.859 1 98.06 107 GLU A C 1
ATOM 816 O O . GLU A 1 107 ? -16.984 15.914 18.922 1 98.06 107 GLU A O 1
ATOM 821 N N . LYS A 1 108 ? -15.461 14.773 17.828 1 97.81 108 LYS A N 1
ATOM 822 C CA . LYS A 1 108 ? -14.914 14.164 19.047 1 97.81 108 LYS A CA 1
ATOM 823 C C . LYS A 1 108 ? -13.742 14.984 19.578 1 97.81 108 LYS A C 1
ATOM 825 O O . LYS A 1 108 ? -13.164 14.633 20.609 1 97.81 108 LYS A O 1
ATOM 830 N N . ILE A 1 109 ? -13.383 16.031 18.922 1 98.19 109 ILE A N 1
ATOM 831 C CA . ILE A 1 109 ? -12.219 16.844 19.266 1 98.19 109 ILE A CA 1
ATOM 832 C C . ILE A 1 109 ? -12.672 18.203 19.781 1 98.19 109 ILE A C 1
ATOM 834 O O . ILE A 1 109 ? -13.531 18.844 19.172 1 98.19 109 ILE A O 1
ATOM 838 N N . ASP A 1 110 ? -12.156 18.609 20.906 1 98.31 110 ASP A N 1
ATOM 839 C CA . ASP A 1 110 ? -12.312 20 21.328 1 98.31 110 ASP A CA 1
ATOM 840 C C . ASP A 1 110 ? -11.43 20.922 20.484 1 98.31 110 ASP A C 1
ATOM 842 O O . ASP A 1 110 ? -10.266 21.156 20.828 1 98.31 110 ASP A O 1
ATOM 846 N N . LEU A 1 111 ? -12 21.531 19.469 1 98.38 111 LEU A N 1
ATOM 847 C CA . LEU A 1 111 ? -11.25 22.234 18.438 1 98.38 111 LEU A CA 1
ATOM 848 C C . LEU A 1 111 ? -10.562 23.469 18.984 1 98.38 111 LEU A C 1
ATOM 850 O O . LEU A 1 111 ? -9.57 23.953 18.438 1 98.38 111 LEU A O 1
ATOM 854 N N . ASP A 1 112 ? -11.016 23.969 20.031 1 97.94 112 ASP A N 1
ATOM 855 C CA . ASP A 1 112 ? -10.461 25.203 20.594 1 97.94 112 ASP A CA 1
ATOM 856 C C . ASP A 1 112 ? -9.164 24.922 21.359 1 97.94 112 ASP A C 1
ATOM 858 O O . ASP A 1 112 ? -8.445 25.859 21.719 1 97.94 112 ASP A O 1
ATOM 862 N N . ARG A 1 113 ? -8.836 23.688 21.453 1 98 113 ARG A N 1
ATOM 863 C CA . ARG A 1 113 ? -7.688 23.312 22.25 1 98 113 ARG A CA 1
ATOM 864 C C . ARG A 1 113 ? -6.445 23.125 21.391 1 98 113 ARG A C 1
ATOM 866 O O . ARG A 1 113 ? -5.34 22.953 21.906 1 98 113 ARG A O 1
ATOM 873 N N . TYR A 1 114 ? -6.562 23.188 20.156 1 98.62 114 TYR A N 1
ATOM 874 C CA . TYR A 1 114 ? -5.449 22.766 19.312 1 98.62 114 TYR A CA 1
ATOM 875 C C . TYR A 1 114 ? -5.133 23.812 18.25 1 98.62 114 TYR A C 1
ATOM 877 O O . TYR A 1 114 ? -6.02 24.547 17.812 1 98.62 114 TYR A O 1
ATOM 885 N N . ASP A 1 115 ? -3.859 23.828 17.938 1 98.69 115 ASP A N 1
ATOM 886 C CA . ASP A 1 115 ? -3.385 24.688 16.859 1 98.69 115 ASP A CA 1
ATOM 887 C C . ASP A 1 115 ? -3.316 23.922 15.547 1 98.69 115 ASP A C 1
ATOM 889 O O . ASP A 1 115 ? -3.467 24.516 14.469 1 98.69 115 ASP A O 1
ATOM 893 N N . VAL A 1 116 ? -3.016 22.625 15.617 1 98.81 116 VAL A N 1
ATOM 894 C CA . VAL A 1 116 ? -2.75 21.797 14.438 1 98.81 116 VAL A CA 1
ATOM 895 C C . VAL A 1 116 ? -3.467 20.469 14.578 1 98.81 116 VAL A C 1
ATOM 897 O O . VAL A 1 116 ? -3.477 19.859 15.656 1 98.81 116 VAL A O 1
ATOM 900 N N . ILE A 1 117 ? -4.105 19.984 13.539 1 98.88 117 ILE A N 1
ATOM 901 C CA . ILE A 1 117 ? -4.629 18.625 13.469 1 98.88 117 ILE A CA 1
ATOM 902 C C . ILE A 1 117 ? -3.932 17.859 12.352 1 98.88 117 ILE A C 1
ATOM 904 O O . ILE A 1 117 ? -3.873 18.328 11.211 1 98.88 117 ILE A O 1
ATOM 908 N N . LEU A 1 118 ? -3.324 16.766 12.719 1 98.88 118 LEU A N 1
ATOM 909 C CA . LEU A 1 118 ? -2.639 15.859 11.805 1 98.88 118 LEU A CA 1
ATOM 910 C C . LEU A 1 118 ? -3.518 14.656 11.469 1 98.88 118 LEU A C 1
ATOM 912 O O . LEU A 1 118 ? -3.961 13.938 12.367 1 98.88 118 LEU A O 1
ATOM 916 N N . ILE A 1 119 ? -3.779 14.469 10.203 1 98.81 119 ILE A N 1
ATOM 917 C CA . ILE A 1 119 ? -4.641 13.367 9.781 1 98.81 119 ILE A CA 1
ATOM 918 C C . ILE A 1 119 ? -3.805 12.297 9.086 1 98.81 119 ILE A C 1
ATOM 920 O O . ILE A 1 119 ? -3.148 12.57 8.078 1 98.81 119 ILE A O 1
ATOM 924 N N . GLU A 1 120 ? -3.785 11.141 9.633 1 98.44 120 GLU A N 1
ATOM 925 C CA . GLU A 1 120 ? -3.154 10 8.969 1 98.44 120 GLU A CA 1
ATOM 926 C C . GLU A 1 120 ? -4.172 9.188 8.172 1 98.44 120 GLU A C 1
ATOM 928 O O . GLU A 1 120 ? -5.082 8.586 8.75 1 98.44 120 GLU A O 1
ATOM 933 N N . ASN A 1 121 ? -4.016 9.18 6.902 1 97.31 121 ASN A N 1
ATOM 934 C CA . ASN A 1 121 ? -4.879 8.375 6.043 1 97.31 121 ASN A CA 1
ATOM 935 C C . ASN A 1 121 ? -4.465 6.902 6.055 1 97.31 121 ASN A C 1
ATOM 937 O O . ASN A 1 121 ? -3.428 6.551 6.617 1 97.31 121 ASN A O 1
ATOM 941 N N . VAL A 1 122 ? -5.359 6.07 5.562 1 92.94 122 VAL A N 1
ATOM 942 C CA . VAL A 1 122 ? -5.051 4.656 5.371 1 92.94 122 VAL A CA 1
ATOM 943 C C . VAL A 1 122 ? -3.885 4.512 4.398 1 92.94 122 VAL A C 1
ATOM 945 O O . VAL A 1 122 ? -3.777 5.266 3.428 1 92.94 122 VAL A O 1
ATOM 948 N N . GLY A 1 123 ? -2.988 3.625 4.703 1 92.56 123 GLY A N 1
ATOM 949 C CA . GLY A 1 123 ? -1.89 3.381 3.783 1 92.56 123 GLY A CA 1
ATOM 950 C C . GLY A 1 123 ? -2.354 2.934 2.408 1 92.56 123 GLY A C 1
ATOM 951 O O . GLY A 1 123 ? -2.807 1.801 2.238 1 92.56 123 GLY A O 1
ATOM 952 N N . ASN A 1 124 ? -2.242 3.787 1.479 1 91.81 124 ASN A N 1
ATOM 953 C CA . ASN A 1 124 ? -2.709 3.588 0.111 1 91.81 124 ASN A CA 1
ATOM 954 C C . ASN A 1 124 ? -2.268 4.73 -0.802 1 91.81 124 ASN A C 1
ATOM 956 O O . ASN A 1 124 ? -2.297 5.895 -0.405 1 91.81 124 ASN A O 1
ATOM 960 N N . LEU A 1 125 ? -1.867 4.34 -2.035 1 93.19 125 LEU A N 1
ATOM 961 C CA . LEU A 1 125 ? -1.362 5.391 -2.916 1 93.19 125 LEU A CA 1
ATOM 962 C C . L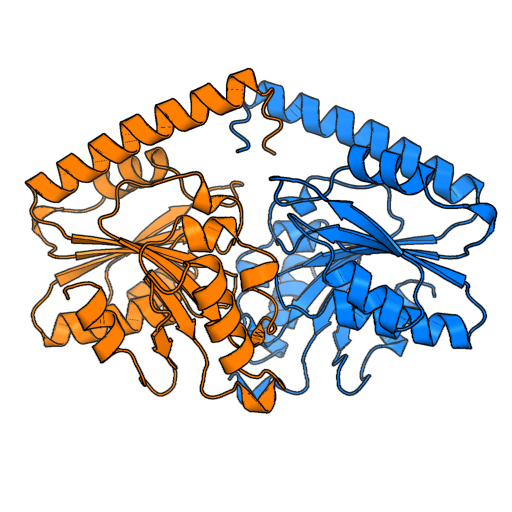EU A 1 125 ? -2.35 5.672 -4.043 1 93.19 125 LEU A C 1
ATOM 964 O O . LEU A 1 125 ? -2.049 6.441 -4.957 1 93.19 125 LEU A O 1
ATOM 968 N N . VAL A 1 126 ? -3.533 5.113 -3.98 1 91.31 126 VAL A N 1
ATOM 969 C CA . VAL A 1 126 ? -4.434 5.258 -5.121 1 91.31 126 VAL A CA 1
ATOM 970 C C . VAL A 1 126 ? -5.68 6.031 -4.695 1 91.31 126 VAL A C 1
ATOM 972 O O . VAL A 1 126 ? -5.816 7.219 -5 1 91.31 126 VAL A O 1
ATOM 975 N N . CYS A 1 127 ? -6.387 5.52 -3.816 1 90.62 127 CYS A N 1
ATOM 976 C CA . CYS A 1 127 ? -7.738 5.988 -3.539 1 90.62 127 CYS A CA 1
ATOM 977 C C . CYS A 1 127 ? -7.715 7.32 -2.797 1 90.62 127 CYS A C 1
ATOM 979 O O . CYS A 1 127 ? -8.555 8.188 -3.041 1 90.62 127 CYS A O 1
ATOM 981 N N . PRO A 1 128 ? -6.789 7.531 -1.874 1 94 128 PRO A N 1
ATOM 982 C CA . PRO A 1 128 ? -6.801 8.789 -1.128 1 94 128 PRO A CA 1
ATOM 983 C C . PRO A 1 128 ? -6.66 10.016 -2.031 1 94 128 PRO A C 1
ATOM 985 O O . PRO A 1 128 ? -7.141 11.094 -1.691 1 94 128 PRO A O 1
ATOM 988 N N . ALA A 1 129 ? -6.051 9.844 -3.17 1 92.62 129 ALA A N 1
ATOM 989 C CA . ALA A 1 129 ? -5.84 10.953 -4.098 1 92.62 129 ALA A CA 1
ATOM 990 C C . ALA A 1 129 ? -7.164 11.594 -4.5 1 92.62 129 ALA A C 1
ATOM 992 O O . ALA A 1 129 ? -7.234 12.805 -4.711 1 92.62 129 ALA A O 1
ATOM 993 N N . ASP A 1 130 ? -8.195 10.852 -4.488 1 92.12 130 ASP A N 1
ATOM 994 C CA . ASP A 1 130 ? -9.461 11.289 -5.062 1 92.12 130 ASP A CA 1
ATOM 995 C C . ASP A 1 130 ? -10.406 11.812 -3.982 1 92.12 130 ASP A C 1
ATOM 997 O O . ASP A 1 130 ? -11.5 12.297 -4.285 1 92.12 130 ASP A O 1
ATOM 1001 N N . PHE A 1 131 ? -9.977 11.766 -2.748 1 94.69 131 PHE A N 1
ATOM 1002 C CA . PHE A 1 131 ? -10.898 12.094 -1.67 1 94.69 131 PHE A CA 1
ATOM 1003 C C . PHE A 1 131 ? -10.305 13.148 -0.744 1 94.69 131 PHE A C 1
ATOM 1005 O O . PHE A 1 131 ? -9.891 12.836 0.374 1 94.69 131 PHE A O 1
ATOM 1012 N N . PRO A 1 132 ? -10.438 14.375 -1.221 1 96.62 132 PRO A N 1
ATOM 1013 C CA . PRO A 1 132 ? -9.984 15.438 -0.311 1 96.62 132 PRO A CA 1
ATOM 1014 C C . PRO A 1 132 ? -10.75 15.445 1.01 1 96.62 132 PRO A C 1
ATOM 1016 O O . PRO A 1 132 ? -11.953 15.172 1.03 1 96.62 132 PRO A O 1
ATOM 1019 N N . LEU A 1 133 ? -10.07 15.805 2.057 1 98.5 133 LEU A N 1
ATOM 1020 C CA . LEU A 1 133 ? -10.648 15.734 3.393 1 98.5 133 LEU A CA 1
ATOM 1021 C C . LEU A 1 133 ? -10.938 17.125 3.934 1 98.5 133 LEU A C 1
ATOM 1023 O O . LEU A 1 133 ? -11.594 17.281 4.965 1 98.5 133 LEU A O 1
ATOM 1027 N N . GLY A 1 134 ? -10.445 18.156 3.291 1 98.19 134 GLY A N 1
ATOM 1028 C CA . GLY A 1 134 ? -10.555 19.531 3.762 1 98.19 134 GLY A CA 1
ATOM 1029 C C . GLY A 1 134 ? -9.32 20 4.508 1 98.19 134 GLY A C 1
ATOM 1030 O O . GLY A 1 134 ? -9.406 20.891 5.355 1 98.19 134 GLY A O 1
ATOM 1031 N N . ALA A 1 135 ? -8.164 19.438 4.242 1 98.44 135 ALA A N 1
ATOM 1032 C CA . ALA A 1 135 ? -6.918 19.781 4.926 1 98.44 135 ALA A CA 1
ATOM 1033 C C . ALA A 1 135 ? -6.234 20.969 4.246 1 98.44 135 ALA A C 1
ATOM 1035 O O . ALA A 1 135 ? -6.426 21.203 3.053 1 98.44 135 ALA A O 1
ATOM 1036 N N . ASP A 1 136 ? -5.426 21.719 4.996 1 98.5 136 ASP A N 1
ATOM 1037 C CA . ASP A 1 136 ? -4.605 22.781 4.438 1 98.5 136 ASP A CA 1
ATOM 1038 C C . ASP A 1 136 ? -3.52 22.219 3.521 1 98.5 136 ASP A C 1
ATOM 1040 O O . ASP A 1 136 ? -3.209 22.812 2.486 1 98.5 136 ASP A O 1
ATOM 1044 N N . TYR A 1 137 ? -2.941 21.141 3.932 1 98.38 137 TYR A N 1
ATOM 1045 C CA . TYR A 1 137 ? -1.881 20.484 3.176 1 98.38 137 TYR A CA 1
ATOM 1046 C C . TYR A 1 137 ? -2.156 18.984 3.033 1 98.38 137 TYR A C 1
ATOM 1048 O O . TYR A 1 137 ? -2.574 18.328 3.99 1 98.38 137 TYR A O 1
ATOM 1056 N N . ARG A 1 138 ? -2.025 18.531 1.865 1 98.38 138 ARG A N 1
ATOM 1057 C CA . ARG A 1 138 ? -1.982 17.094 1.589 1 98.38 138 ARG A CA 1
ATOM 1058 C C . ARG A 1 138 ? -0.555 16.641 1.319 1 98.38 138 ARG A C 1
ATOM 1060 O O . ARG A 1 138 ? 0.076 17.078 0.358 1 98.38 138 ARG A O 1
ATOM 1067 N N . VAL A 1 139 ? -0.111 15.758 2.176 1 98.75 139 VAL A N 1
ATOM 1068 C CA . VAL A 1 139 ? 1.272 15.297 2.123 1 98.75 139 VAL A CA 1
ATOM 1069 C C . VAL A 1 139 ? 1.312 13.828 1.693 1 98.75 139 VAL A C 1
ATOM 1071 O O . VAL A 1 139 ? 0.64 12.984 2.289 1 98.75 139 VAL A O 1
ATOM 1074 N N . VAL A 1 140 ? 2.059 13.555 0.667 1 98.62 140 VAL A N 1
ATOM 1075 C CA . VAL A 1 140 ? 2.285 12.156 0.311 1 98.62 140 VAL A CA 1
ATOM 1076 C C . VAL A 1 140 ? 3.662 11.711 0.805 1 98.62 140 VAL A C 1
ATOM 1078 O O . VAL A 1 140 ? 4.664 12.391 0.556 1 98.62 140 VAL A O 1
ATOM 1081 N N . VAL A 1 141 ? 3.625 10.586 1.562 1 98.56 141 VAL A N 1
ATOM 1082 C CA . VAL A 1 141 ? 4.855 10.031 2.123 1 98.56 141 VAL A CA 1
ATOM 1083 C C . VAL A 1 141 ? 5.156 8.68 1.478 1 98.56 141 VAL A C 1
ATOM 1085 O O . VAL A 1 141 ? 4.348 7.754 1.55 1 98.56 141 VAL A O 1
ATOM 1088 N N . ILE A 1 142 ? 6.305 8.57 0.9 1 97.88 142 ILE A N 1
ATOM 1089 C CA . ILE A 1 142 ? 6.844 7.289 0.45 1 97.88 142 ILE A CA 1
ATOM 1090 C C . ILE A 1 142 ? 8.219 7.062 1.071 1 97.88 142 ILE A C 1
ATOM 1092 O O . ILE A 1 142 ? 8.758 7.941 1.752 1 97.88 142 ILE A O 1
ATOM 1096 N N . SER A 1 143 ? 8.719 5.836 0.881 1 97.12 143 SER A N 1
ATOM 1097 C CA . SER A 1 143 ? 10.016 5.523 1.473 1 97.12 143 SER A CA 1
ATOM 1098 C C . SER A 1 143 ? 10.938 4.852 0.46 1 97.12 143 SER A C 1
ATOM 1100 O O . SER A 1 143 ? 10.477 4.336 -0.56 1 97.12 143 SER A O 1
ATOM 1102 N N . THR A 1 144 ? 12.242 4.879 0.775 1 96 144 THR A N 1
ATOM 1103 C CA . THR A 1 144 ? 13.242 4.289 -0.106 1 96 144 THR A CA 1
ATOM 1104 C C . THR A 1 144 ? 13.062 2.777 -0.201 1 96 144 THR A C 1
ATOM 1106 O O . THR A 1 144 ? 13.555 2.145 -1.137 1 96 144 THR A O 1
ATOM 1109 N N . THR A 1 145 ? 12.344 2.205 0.674 1 93.19 145 THR A N 1
ATOM 1110 C CA . THR A 1 145 ? 12.203 0.753 0.728 1 93.19 145 THR A CA 1
ATOM 1111 C C . THR A 1 145 ? 11.203 0.264 -0.313 1 93.19 145 THR A C 1
ATOM 1113 O O . THR A 1 145 ? 11.094 -0.939 -0.557 1 93.19 145 THR A O 1
ATOM 1116 N N . GLU A 1 146 ? 10.5 1.113 -0.979 1 93.31 146 GLU A N 1
ATOM 1117 C CA . GLU A 1 146 ? 9.391 0.738 -1.847 1 93.31 146 GLU A CA 1
ATOM 1118 C C . GLU A 1 146 ? 9.844 0.578 -3.293 1 93.31 146 GLU A C 1
ATOM 1120 O O . GLU A 1 146 ? 9.102 0.068 -4.133 1 93.31 146 GLU A O 1
ATOM 1125 N N . GLY A 1 147 ? 11.016 0.968 -3.568 1 88.25 147 GLY A N 1
ATOM 1126 C CA . GLY A 1 147 ? 11.508 0.937 -4.938 1 88.25 147 GLY A CA 1
ATOM 1127 C C . GLY A 1 147 ? 11.617 2.314 -5.562 1 88.25 147 GLY A C 1
ATOM 1128 O O . GLY A 1 147 ? 11.07 3.285 -5.039 1 88.25 147 GLY A O 1
ATOM 1129 N N . ASP A 1 148 ? 12.359 2.367 -6.676 1 90.25 148 ASP A N 1
ATOM 1130 C CA . ASP A 1 148 ? 12.688 3.674 -7.23 1 90.25 148 ASP A CA 1
ATOM 1131 C C . ASP A 1 148 ? 11.711 4.074 -8.328 1 90.25 148 ASP A C 1
ATOM 1133 O O . ASP A 1 148 ? 11.867 5.117 -8.961 1 90.25 148 ASP A O 1
ATOM 1137 N N . ASP A 1 149 ? 10.641 3.312 -8.508 1 89.44 149 ASP A N 1
ATOM 1138 C CA . ASP A 1 149 ? 9.695 3.6 -9.586 1 89.44 149 ASP A CA 1
ATOM 1139 C C . ASP A 1 149 ? 8.352 4.055 -9.031 1 89.44 149 ASP A C 1
ATOM 1141 O O . ASP A 1 149 ? 7.359 4.105 -9.758 1 89.44 149 ASP A O 1
ATOM 1145 N N . MET A 1 150 ? 8.281 4.418 -7.816 1 90.69 150 MET A N 1
ATOM 1146 C CA . MET A 1 150 ? 7.027 4.691 -7.117 1 90.69 150 MET A CA 1
ATOM 1147 C C . MET A 1 150 ? 6.309 5.883 -7.742 1 90.69 150 MET A C 1
ATOM 1149 O O . MET A 1 150 ? 5.09 5.855 -7.918 1 90.69 150 MET A O 1
ATOM 1153 N N . VAL A 1 151 ? 7.051 6.934 -8.117 1 93.44 151 VAL A N 1
ATOM 1154 C CA . VAL A 1 151 ? 6.441 8.133 -8.672 1 93.44 151 VAL A CA 1
ATOM 1155 C C . VAL A 1 151 ? 5.848 7.82 -10.047 1 93.44 151 VAL A C 1
ATOM 1157 O O . VAL A 1 151 ? 4.762 8.305 -10.383 1 93.44 151 VAL A O 1
ATOM 1160 N N . ARG A 1 152 ? 6.523 6.93 -10.719 1 89.19 152 ARG A N 1
ATOM 1161 C CA . ARG A 1 152 ? 6.074 6.57 -12.062 1 89.19 152 ARG A CA 1
ATOM 1162 C C . ARG A 1 152 ? 4.863 5.645 -12 1 89.19 152 ARG A C 1
ATOM 1164 O O . ARG A 1 152 ? 4.02 5.656 -12.898 1 89.19 152 ARG A O 1
ATOM 1171 N N . LYS A 1 153 ? 4.777 4.961 -10.984 1 87.75 153 LYS A N 1
ATOM 1172 C CA . LYS A 1 153 ? 3.723 3.963 -10.859 1 87.75 153 LYS A CA 1
ATOM 1173 C C . LYS A 1 153 ? 2.449 4.578 -10.281 1 87.75 153 LYS A C 1
ATOM 1175 O O . LYS A 1 153 ? 1.348 4.086 -10.539 1 87.75 153 LYS A O 1
ATOM 1180 N N . HIS A 1 154 ? 2.66 5.668 -9.539 1 90.19 154 HIS A N 1
ATOM 1181 C CA . HIS A 1 154 ? 1.535 6.258 -8.828 1 90.19 154 HIS A CA 1
ATOM 1182 C C . HIS A 1 154 ? 1.5 7.773 -9.008 1 90.19 154 HIS A C 1
ATOM 1184 O O . HIS A 1 154 ? 1.489 8.523 -8.023 1 90.19 154 HIS A O 1
ATOM 1190 N N . HIS A 1 155 ? 1.255 8.188 -10.188 1 90.38 155 HIS A N 1
ATOM 1191 C CA . HIS A 1 155 ? 1.337 9.594 -10.562 1 90.38 155 HIS A CA 1
ATOM 1192 C C . HIS A 1 155 ? 0.301 10.43 -9.82 1 90.38 155 HIS A C 1
ATOM 1194 O O . HIS A 1 155 ? 0.613 11.508 -9.32 1 90.38 155 HIS A O 1
ATOM 1200 N N . ASP A 1 156 ? -0.854 9.969 -9.75 1 91.56 156 ASP A N 1
ATOM 1201 C CA . ASP A 1 156 ? -2.004 10.781 -9.359 1 91.56 156 ASP A CA 1
ATOM 1202 C C . ASP A 1 156 ? -1.854 11.297 -7.934 1 91.56 156 ASP A C 1
ATOM 1204 O O . ASP A 1 156 ? -2.143 12.469 -7.66 1 91.56 156 ASP A O 1
ATOM 1208 N N . ILE A 1 157 ? -1.376 10.422 -7.082 1 95.06 157 ILE A N 1
ATOM 1209 C CA . ILE A 1 157 ? -1.308 10.836 -5.684 1 95.06 157 ILE A CA 1
ATOM 1210 C C . ILE A 1 157 ? -0.281 11.953 -5.523 1 95.06 157 ILE A C 1
ATOM 1212 O O . ILE A 1 157 ? -0.464 12.859 -4.707 1 95.06 157 ILE A O 1
ATOM 1216 N N . PHE A 1 158 ? 0.732 11.898 -6.312 1 96.38 158 PHE A N 1
ATOM 1217 C CA . PHE A 1 158 ? 1.76 12.93 -6.25 1 96.38 158 PHE A CA 1
ATOM 1218 C C . PHE A 1 158 ? 1.242 14.242 -6.82 1 96.38 158 PHE A C 1
ATOM 1220 O O . PHE A 1 158 ? 1.51 15.312 -6.27 1 96.38 158 PHE A O 1
ATOM 1227 N N . LEU A 1 159 ? 0.472 14.141 -7.848 1 94.31 159 LEU A N 1
ATOM 1228 C CA . LEU A 1 159 ? -0.093 15.328 -8.469 1 94.31 159 LEU A CA 1
ATOM 1229 C C . LEU A 1 159 ? -1.132 15.977 -7.559 1 94.31 159 LEU A C 1
ATOM 1231 O O . LEU A 1 159 ? -1.285 17.203 -7.555 1 94.31 159 LEU A O 1
ATOM 1235 N N . HIS A 1 160 ? -1.754 15.195 -6.754 1 93.94 160 HIS A N 1
ATOM 1236 C CA . HIS A 1 160 ? -2.828 15.68 -5.895 1 93.94 160 HIS A CA 1
ATOM 1237 C C . HIS A 1 160 ? -2.303 16.047 -4.512 1 93.94 160 HIS A C 1
ATOM 1239 O O . HIS A 1 160 ? -3.076 16.438 -3.633 1 93.94 160 HIS A O 1
ATOM 1245 N N . SER A 1 161 ? -1.021 15.953 -4.328 1 96.69 161 SER A N 1
ATOM 1246 C CA . SER A 1 161 ? -0.418 16.328 -3.055 1 96.69 161 SER A CA 1
ATOM 1247 C C . SER A 1 161 ? 0.202 17.719 -3.127 1 96.69 161 SER A C 1
ATOM 1249 O O . SER A 1 161 ? 0.543 18.203 -4.211 1 96.69 161 SER A O 1
ATOM 1251 N N . ASP A 1 162 ? 0.235 18.375 -2.027 1 96.81 162 ASP A N 1
ATOM 1252 C CA . ASP A 1 162 ? 0.895 19.672 -1.914 1 96.81 162 ASP A CA 1
ATOM 1253 C C . ASP A 1 162 ? 2.381 19.5 -1.604 1 96.81 162 ASP A C 1
ATOM 1255 O O . ASP A 1 162 ? 3.199 20.328 -2.012 1 96.81 162 ASP A O 1
ATOM 1259 N N . VAL A 1 163 ? 2.697 18.531 -0.839 1 97.44 163 VAL A N 1
ATOM 1260 C CA . VAL A 1 163 ? 4.059 18.25 -0.399 1 97.44 163 VAL A CA 1
ATOM 1261 C C . VAL A 1 163 ? 4.34 16.75 -0.556 1 97.44 163 VAL A C 1
ATOM 1263 O O . VAL A 1 163 ? 3.465 15.914 -0.302 1 97.44 163 VAL A O 1
ATOM 1266 N N . ALA A 1 164 ? 5.477 16.422 -1.049 1 98.62 164 ALA A N 1
ATOM 1267 C CA . ALA A 1 164 ? 5.922 15.039 -1.134 1 98.62 164 ALA A CA 1
ATOM 1268 C C . ALA A 1 164 ? 7.152 14.805 -0.259 1 98.62 164 ALA A C 1
ATOM 1270 O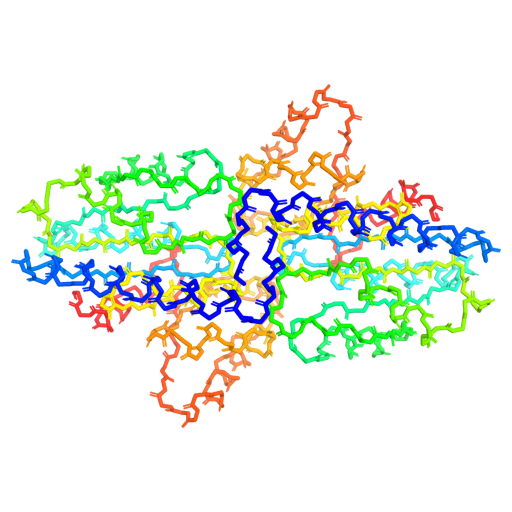 O . ALA A 1 164 ? 8.039 15.656 -0.183 1 98.62 164 ALA A O 1
ATOM 1271 N N . ILE A 1 165 ? 7.137 13.664 0.424 1 98.75 165 ILE A N 1
ATOM 1272 C CA . ILE A 1 165 ? 8.234 13.328 1.323 1 98.75 165 ILE A CA 1
ATOM 1273 C C . ILE A 1 165 ? 8.789 11.953 0.962 1 98.75 165 ILE A C 1
ATOM 1275 O O . ILE A 1 165 ? 8.031 11 0.774 1 98.75 165 ILE A O 1
ATOM 1279 N N . LEU A 1 166 ? 10.086 11.859 0.773 1 98.62 166 LEU A N 1
ATOM 1280 C CA . LEU A 1 166 ? 10.812 10.602 0.661 1 98.62 166 LEU A CA 1
ATOM 1281 C C . LEU A 1 166 ? 11.508 10.258 1.974 1 98.62 166 LEU A C 1
ATOM 1283 O O . LEU A 1 166 ? 12.531 10.859 2.318 1 98.62 166 LEU A O 1
ATOM 1287 N N . ASN A 1 167 ? 10.938 9.289 2.674 1 98.19 167 ASN A N 1
ATOM 1288 C CA . ASN A 1 167 ? 11.406 8.922 4.008 1 98.19 167 ASN A CA 1
ATOM 1289 C C . ASN A 1 167 ? 12.367 7.734 3.957 1 98.19 167 ASN A C 1
ATOM 1291 O O . ASN A 1 167 ? 12.609 7.172 2.889 1 98.19 167 ASN A O 1
ATOM 1295 N N . LYS A 1 168 ? 13 7.395 5.078 1 96.62 168 LYS A N 1
ATOM 1296 C CA . LYS A 1 168 ? 13.922 6.285 5.301 1 96.62 168 LYS A CA 1
ATOM 1297 C C . LYS A 1 168 ? 15.164 6.418 4.43 1 96.62 168 LYS A C 1
ATOM 1299 O O . LYS A 1 168 ? 15.633 5.434 3.852 1 96.62 168 LYS A O 1
ATOM 1304 N N . MET A 1 169 ? 15.617 7.609 4.363 1 97.38 169 MET A N 1
ATOM 1305 C CA . MET A 1 169 ? 16.828 7.914 3.6 1 97.38 169 MET A CA 1
ATOM 1306 C C . MET A 1 169 ? 18.031 7.172 4.164 1 97.38 169 MET A C 1
ATOM 1308 O O . MET A 1 169 ? 18.969 6.844 3.432 1 97.38 169 MET A O 1
ATOM 1312 N N . ASP A 1 170 ? 18.016 6.859 5.441 1 95.5 170 ASP A N 1
ATOM 1313 C CA . ASP A 1 170 ? 19.125 6.246 6.16 1 95.5 170 ASP A CA 1
ATOM 1314 C C . ASP A 1 170 ? 19.359 4.812 5.688 1 95.5 170 ASP A C 1
ATOM 1316 O O . ASP A 1 170 ? 20.438 4.254 5.895 1 95.5 170 ASP A O 1
ATOM 1320 N N . ILE A 1 171 ? 18.375 4.207 4.988 1 93.25 171 ILE A N 1
ATOM 1321 C CA . ILE A 1 171 ? 18.562 2.809 4.613 1 93.25 171 ILE A CA 1
ATOM 1322 C C . ILE A 1 171 ? 18.484 2.668 3.096 1 93.25 171 ILE A C 1
ATOM 1324 O O . ILE A 1 171 ? 18.328 1.56 2.574 1 93.25 171 ILE A O 1
ATOM 1328 N N . ALA A 1 172 ? 18.547 3.73 2.404 1 94.31 172 ALA A N 1
ATOM 1329 C CA . ALA A 1 172 ? 18.469 3.709 0.946 1 94.31 172 ALA A CA 1
ATOM 1330 C C . ALA A 1 172 ? 19.5 2.752 0.36 1 94.31 172 ALA A C 1
ATOM 1332 O O . ALA A 1 172 ? 19.188 1.933 -0.504 1 94.31 172 ALA A O 1
ATOM 1333 N N . ASP A 1 173 ? 20.75 2.775 0.867 1 91.31 173 ASP A N 1
ATOM 1334 C CA . ASP A 1 173 ? 21.812 1.921 0.365 1 91.31 173 ASP A CA 1
ATOM 1335 C C . ASP A 1 173 ? 21.531 0.45 0.653 1 91.31 173 ASP A C 1
ATOM 1337 O O . ASP A 1 173 ? 21.75 -0.411 -0.201 1 91.31 173 ASP A O 1
ATOM 1341 N N . ALA A 1 174 ? 21 0.227 1.827 1 87.31 174 ALA A N 1
ATOM 1342 C CA . ALA A 1 174 ? 20.734 -1.146 2.244 1 87.31 174 ALA A CA 1
ATOM 1343 C C . ALA A 1 174 ? 19.688 -1.798 1.342 1 87.31 174 ALA A C 1
ATOM 1345 O O . ALA A 1 174 ? 19.75 -3.004 1.093 1 87.31 174 ALA A O 1
ATOM 1346 N N . VAL A 1 175 ? 18.781 -1.006 0.768 1 89.12 175 VAL A N 1
ATOM 1347 C CA . VAL A 1 175 ? 17.703 -1.579 -0.037 1 89.12 175 VAL A CA 1
ATOM 1348 C C . VAL A 1 175 ? 18.062 -1.474 -1.519 1 89.12 175 VAL A C 1
ATOM 1350 O O . VAL A 1 175 ? 17.297 -1.93 -2.377 1 89.12 175 VAL A O 1
ATOM 1353 N N . GLY A 1 176 ? 19.172 -0.877 -1.841 1 87.94 176 GLY A N 1
ATOM 1354 C CA . GLY A 1 176 ? 19.641 -0.81 -3.217 1 87.94 176 GLY A CA 1
ATOM 1355 C C . GLY A 1 176 ? 18.875 0.193 -4.059 1 87.94 176 GLY A C 1
ATOM 1356 O O . GLY A 1 176 ? 18.641 -0.034 -5.246 1 87.94 176 GLY A O 1
ATOM 1357 N N . VAL A 1 177 ? 18.375 1.201 -3.469 1 91.56 177 VAL A N 1
ATOM 1358 C CA . VAL A 1 177 ? 17.594 2.225 -4.168 1 91.56 177 VAL A CA 1
ATOM 1359 C C . VAL A 1 177 ? 18.422 3.51 -4.266 1 91.56 177 VAL A C 1
ATOM 1361 O O . VAL A 1 177 ? 19.141 3.863 -3.332 1 91.56 177 VAL A O 1
ATOM 1364 N N . ASP A 1 178 ? 18.359 4.105 -5.445 1 94.62 178 ASP A N 1
ATOM 1365 C CA . ASP A 1 178 ? 18.922 5.438 -5.629 1 94.62 178 ASP A CA 1
ATOM 1366 C C . ASP A 1 178 ? 17.859 6.512 -5.477 1 94.62 178 ASP A C 1
ATOM 1368 O O . ASP A 1 178 ? 17.062 6.734 -6.391 1 94.62 178 ASP A O 1
ATOM 1372 N N . PRO A 1 179 ? 17.922 7.289 -4.426 1 97.06 179 PRO A N 1
ATOM 1373 C CA . PRO A 1 179 ? 16.875 8.289 -4.191 1 97.06 179 PRO A CA 1
ATOM 1374 C C . PRO A 1 179 ? 16.812 9.344 -5.293 1 97.06 179 PRO A C 1
ATOM 1376 O O . PRO A 1 179 ? 15.75 9.938 -5.527 1 97.06 179 PRO A O 1
ATOM 1379 N N . GLU A 1 180 ? 17.922 9.555 -6.004 1 97.19 180 GLU A N 1
ATOM 1380 C CA . GLU A 1 180 ? 17.938 10.578 -7.043 1 97.19 180 GLU A CA 1
ATOM 1381 C C . GLU A 1 180 ? 16.984 10.234 -8.188 1 97.19 180 GLU A C 1
ATOM 1383 O O . GLU A 1 180 ? 16.438 11.117 -8.828 1 97.19 180 GLU A O 1
ATOM 1388 N N . ILE A 1 181 ? 16.812 8.961 -8.43 1 96.5 181 ILE A N 1
ATOM 1389 C CA . ILE A 1 181 ? 15.883 8.516 -9.461 1 96.5 181 ILE A CA 1
ATOM 1390 C C . ILE A 1 181 ? 14.461 8.93 -9.094 1 96.5 181 ILE A C 1
ATOM 1392 O O . ILE A 1 181 ? 13.719 9.461 -9.93 1 96.5 181 ILE A O 1
ATOM 1396 N N . ILE A 1 182 ? 14.094 8.75 -7.859 1 97.25 182 ILE A N 1
ATOM 1397 C CA . ILE A 1 182 ? 12.766 9.07 -7.359 1 97.25 182 ILE A CA 1
ATOM 1398 C C . ILE A 1 182 ? 12.547 10.586 -7.41 1 97.25 182 ILE A C 1
ATOM 1400 O O . ILE A 1 182 ? 11.508 11.047 -7.898 1 97.25 182 ILE A O 1
ATOM 1404 N N . LEU A 1 183 ? 13.547 11.312 -6.957 1 97.62 183 LEU A N 1
ATOM 1405 C CA . LEU A 1 183 ? 13.461 12.773 -6.938 1 97.62 183 LEU A CA 1
ATOM 1406 C C . LEU A 1 183 ? 13.336 13.328 -8.352 1 97.62 183 LEU A C 1
ATOM 1408 O O . LEU A 1 183 ? 12.562 14.258 -8.586 1 97.62 183 LEU A O 1
ATOM 1412 N N . ASN A 1 184 ? 14.078 12.766 -9.234 1 97.25 184 ASN A N 1
ATOM 1413 C CA . ASN A 1 184 ? 14.031 13.211 -10.625 1 97.25 184 ASN A CA 1
ATOM 1414 C C . ASN A 1 184 ? 12.688 12.906 -11.266 1 97.25 184 ASN A C 1
ATOM 1416 O O . ASN A 1 184 ? 12.156 13.719 -12.023 1 97.25 184 ASN A O 1
ATOM 1420 N N . ASP A 1 185 ? 12.18 11.727 -11.031 1 95.88 185 ASP A N 1
ATOM 1421 C CA . ASP A 1 185 ? 10.867 11.367 -11.547 1 95.88 185 ASP A CA 1
ATOM 1422 C C . ASP A 1 185 ? 9.797 12.336 -11.047 1 95.88 185 ASP A C 1
ATOM 1424 O O . ASP A 1 185 ? 8.898 12.727 -11.805 1 95.88 185 ASP A O 1
ATOM 1428 N N . TYR A 1 186 ? 9.906 12.742 -9.805 1 97.69 186 TYR A N 1
ATOM 1429 C CA . TYR A 1 186 ? 8.953 13.688 -9.227 1 97.69 186 TYR A CA 1
ATOM 1430 C C . TYR A 1 186 ? 9.07 15.055 -9.883 1 97.69 186 TYR A C 1
ATOM 1432 O O . TYR A 1 186 ? 8.062 15.695 -10.188 1 97.69 186 TYR A O 1
ATOM 1440 N N . ARG A 1 187 ? 10.273 15.445 -10.023 1 96.88 187 ARG A N 1
ATOM 1441 C CA . ARG A 1 187 ? 10.523 16.719 -10.688 1 96.88 187 ARG A CA 1
ATOM 1442 C C . ARG A 1 187 ? 9.914 16.75 -12.086 1 96.88 187 ARG A C 1
ATOM 1444 O O . ARG A 1 187 ? 9.258 17.719 -12.469 1 96.88 187 ARG A O 1
ATOM 1451 N N . LYS A 1 188 ? 10.148 15.719 -12.781 1 96.31 188 LYS A N 1
ATOM 1452 C CA . LYS A 1 188 ? 9.602 15.617 -14.133 1 96.31 188 LYS A CA 1
ATOM 1453 C C . LYS A 1 188 ? 8.078 15.625 -14.109 1 96.31 188 LYS A C 1
ATOM 1455 O O . LYS A 1 188 ? 7.445 16.344 -14.898 1 96.31 188 LYS A O 1
ATOM 1460 N N . LEU A 1 189 ? 7.566 14.875 -13.234 1 95.56 189 LEU A N 1
ATOM 1461 C CA . LEU A 1 189 ? 6.117 14.75 -13.133 1 95.56 189 LEU A CA 1
ATOM 1462 C C . LEU A 1 189 ? 5.477 16.109 -12.844 1 95.56 189 LEU A C 1
ATOM 1464 O O . LEU A 1 189 ? 4.406 16.422 -13.367 1 95.56 189 LEU A O 1
ATOM 1468 N N . THR A 1 190 ? 6.168 16.922 -12.055 1 96.62 190 THR A N 1
ATOM 1469 C CA . THR A 1 190 ? 5.578 18.172 -11.594 1 96.62 190 THR A CA 1
ATOM 1470 C C . THR A 1 190 ? 6.09 19.344 -12.422 1 96.62 190 THR A C 1
ATOM 1472 O O . THR A 1 190 ? 5.828 20.5 -12.094 1 96.62 190 THR A O 1
ATOM 1475 N N . GLY A 1 191 ? 6.879 19.078 -13.383 1 95.56 191 GLY A N 1
ATOM 1476 C CA . GLY A 1 191 ? 7.441 20.125 -14.219 1 95.56 191 GLY A CA 1
ATOM 1477 C C . GLY A 1 191 ? 8.453 21 -13.492 1 95.56 191 GLY A C 1
ATOM 1478 O O . GLY A 1 191 ? 8.594 22.188 -13.805 1 95.56 191 GLY A O 1
ATOM 1479 N N . GLY A 1 192 ? 8.977 20.453 -12.461 1 93.88 192 GLY A N 1
ATOM 1480 C CA . GLY A 1 192 ? 9.961 21.172 -11.68 1 93.88 192 GLY A CA 1
ATOM 1481 C C . GLY A 1 192 ? 9.344 22.172 -10.719 1 93.88 192 GLY A C 1
ATOM 1482 O O . GLY A 1 192 ? 10.055 22.953 -10.07 1 93.88 192 GLY A O 1
ATOM 1483 N N . LEU A 1 193 ? 8.102 22.125 -10.477 1 93.06 193 LEU A N 1
ATOM 1484 C CA . LEU A 1 193 ? 7.387 23.156 -9.719 1 93.06 193 LEU A CA 1
ATOM 1485 C C . LEU A 1 193 ? 7.285 22.766 -8.25 1 93.06 193 LEU A C 1
ATOM 1487 O O . LEU A 1 193 ? 6.98 23.609 -7.402 1 93.06 193 LEU A O 1
ATOM 1491 N N . LYS A 1 194 ? 7.461 21.531 -7.98 1 94.06 194 LYS A N 1
ATOM 1492 C CA . LYS A 1 194 ? 7.332 21.062 -6.602 1 94.06 194 LYS A CA 1
ATOM 1493 C C . LYS A 1 194 ? 8.602 20.344 -6.148 1 94.06 194 LYS A C 1
ATOM 1495 O O . LYS A 1 194 ? 9.328 19.781 -6.965 1 94.06 194 LYS A O 1
ATOM 1500 N N . THR A 1 195 ? 8.844 20.438 -4.863 1 92.38 195 THR A N 1
ATOM 1501 C CA . THR A 1 195 ? 10.008 19.781 -4.266 1 92.38 195 THR A CA 1
ATOM 1502 C C . THR A 1 195 ? 9.578 18.594 -3.4 1 92.38 195 THR A C 1
ATOM 1504 O O . THR A 1 195 ? 8.609 18.703 -2.641 1 92.38 195 THR A O 1
ATOM 1507 N N . MET A 1 196 ? 10.25 17.5 -3.598 1 98 196 MET A N 1
ATOM 1508 C CA . MET A 1 196 ? 10.125 16.375 -2.676 1 98 196 MET A CA 1
ATOM 1509 C C . MET A 1 196 ? 11.156 16.469 -1.561 1 98 196 MET A C 1
ATOM 1511 O O . MET A 1 196 ? 12.352 16.609 -1.828 1 98 196 MET A O 1
ATOM 1515 N N . TYR A 1 197 ? 10.719 16.438 -0.327 1 98.56 197 TYR A N 1
ATOM 1516 C CA . TYR A 1 197 ? 11.617 16.562 0.812 1 98.56 197 TYR A CA 1
ATOM 1517 C C . TYR A 1 197 ? 12.164 15.211 1.234 1 98.56 197 TYR A C 1
ATOM 1519 O O . TYR A 1 197 ? 11.414 14.227 1.301 1 98.56 197 TYR A O 1
ATOM 1527 N N . ARG A 1 198 ? 13.508 15.164 1.472 1 98.19 198 ARG A N 1
ATOM 1528 C CA . ARG A 1 198 ? 14.164 13.969 1.993 1 98.19 198 ARG A CA 1
ATOM 1529 C C . ARG A 1 198 ? 14.141 13.953 3.518 1 98.19 198 ARG A C 1
ATOM 1531 O O . ARG A 1 198 ? 14.352 14.984 4.156 1 98.19 198 ARG A O 1
ATOM 1538 N N . CYS A 1 199 ? 13.867 12.672 4.02 1 98.06 199 CYS A N 1
ATOM 1539 C CA . CYS A 1 199 ? 13.992 12.625 5.473 1 98.06 199 CYS A CA 1
ATOM 1540 C C . CYS A 1 199 ? 14.273 11.203 5.945 1 98.06 199 CYS A C 1
ATOM 1542 O O . CYS A 1 199 ? 14.164 10.258 5.168 1 98.06 199 CYS A O 1
ATOM 1544 N N . SER A 1 200 ? 14.797 11.094 7.074 1 97.94 200 SER A N 1
ATOM 1545 C CA . SER A 1 200 ? 14.805 9.906 7.918 1 97.94 200 SER A CA 1
ATOM 1546 C C . SER A 1 200 ? 14.227 10.203 9.297 1 97.94 200 SER A C 1
ATOM 1548 O O . SER A 1 200 ? 14.844 10.898 10.102 1 97.94 200 SER A O 1
ATOM 1550 N N . VAL A 1 201 ? 13.055 9.656 9.5 1 97 201 VAL A N 1
ATOM 1551 C CA . VAL A 1 201 ? 12.438 9.867 10.805 1 97 201 VAL A CA 1
ATOM 1552 C C . VAL A 1 201 ? 13.32 9.258 11.898 1 97 201 VAL A C 1
ATOM 1554 O O . VAL A 1 201 ? 13.469 9.844 12.977 1 97 201 VAL A O 1
ATOM 1557 N N . ARG A 1 202 ? 13.953 8.156 11.594 1 93.75 202 ARG A N 1
ATOM 1558 C CA . ARG A 1 202 ? 14.797 7.434 12.547 1 93.75 202 ARG A CA 1
ATOM 1559 C C . ARG A 1 202 ? 15.961 8.305 13.016 1 93.75 202 ARG A C 1
ATOM 1561 O O . ARG A 1 202 ? 16.266 8.352 14.211 1 93.75 202 ARG A O 1
ATOM 1568 N N . THR A 1 203 ? 16.578 9.031 12.094 1 96.44 203 THR A N 1
ATOM 1569 C CA . THR A 1 203 ? 17.734 9.852 12.438 1 96.44 203 THR A CA 1
ATOM 1570 C C . THR A 1 203 ? 17.328 11.312 12.633 1 96.44 203 THR A C 1
ATOM 1572 O O . THR A 1 203 ? 18.156 12.156 12.953 1 96.44 203 THR A O 1
ATOM 1575 N N . GLU A 1 204 ? 16.078 11.625 12.391 1 97.12 204 GLU A N 1
ATOM 1576 C CA . GLU A 1 204 ? 15.461 12.938 12.531 1 97.12 204 GLU A CA 1
ATOM 1577 C C . GLU A 1 204 ? 16.047 13.945 11.547 1 97.12 204 GLU A C 1
ATOM 1579 O O . GLU A 1 204 ? 16 15.148 11.781 1 97.12 204 GLU A O 1
ATOM 1584 N N . ASP A 1 205 ? 16.641 13.406 10.484 1 97.75 205 ASP A N 1
ATOM 1585 C CA . ASP A 1 205 ? 17.141 14.258 9.414 1 97.75 205 ASP A CA 1
ATOM 1586 C C . ASP A 1 205 ? 16 14.719 8.5 1 97.75 205 ASP A C 1
ATOM 1588 O O . ASP A 1 205 ? 15.109 13.938 8.164 1 97.75 205 ASP A O 1
ATOM 1592 N N . GLY A 1 206 ? 15.969 16.062 8.164 1 98.25 206 GLY A N 1
ATOM 1593 C CA . GLY A 1 206 ? 15.031 16.578 7.18 1 98.25 206 GLY A CA 1
ATOM 1594 C C . GLY A 1 206 ? 13.727 17.062 7.789 1 98.25 206 GLY A C 1
ATOM 1595 O O . GLY A 1 206 ? 12.914 17.688 7.105 1 98.25 206 GLY A O 1
ATOM 1596 N N . LEU A 1 207 ? 13.539 16.875 9.086 1 98.38 207 LEU A N 1
ATOM 1597 C CA . LEU A 1 207 ? 12.266 17.156 9.734 1 98.38 207 LEU A CA 1
ATOM 1598 C C . LEU A 1 207 ? 12.023 18.656 9.836 1 98.38 207 LEU A C 1
ATOM 1600 O O . LEU A 1 207 ? 10.891 19.125 9.695 1 98.38 207 LEU A O 1
ATOM 1604 N N . ASP A 1 208 ? 13.062 19.406 10.086 1 97.75 208 ASP A N 1
ATOM 1605 C CA . ASP A 1 208 ? 12.93 20.844 10.203 1 97.75 208 ASP A CA 1
ATOM 1606 C C . ASP A 1 208 ? 12.516 21.469 8.867 1 97.75 208 ASP A C 1
ATOM 1608 O O . ASP A 1 208 ? 11.711 22.406 8.828 1 97.75 208 ASP A O 1
ATOM 1612 N N . GLU A 1 209 ? 13.117 21 7.762 1 97.94 209 GLU A N 1
ATOM 1613 C CA . GLU A 1 209 ? 12.734 21.469 6.434 1 97.94 209 GLU A CA 1
ATOM 1614 C C . GLU A 1 209 ? 11.266 21.156 6.141 1 97.94 209 GLU A C 1
ATOM 1616 O O . GLU A 1 209 ? 10.562 21.984 5.559 1 97.94 209 GLU A O 1
ATOM 1621 N N . ILE A 1 210 ? 10.836 19.969 6.531 1 98.31 210 ILE A N 1
ATOM 1622 C CA . ILE A 1 210 ? 9.453 19.562 6.336 1 98.31 210 ILE A CA 1
ATOM 1623 C C . ILE A 1 210 ? 8.523 20.453 7.141 1 98.31 210 ILE A C 1
ATOM 1625 O O . ILE A 1 210 ? 7.5 20.922 6.633 1 98.31 210 ILE A O 1
ATOM 1629 N N . MET A 1 211 ? 8.875 20.734 8.367 1 98 211 MET A N 1
ATOM 1630 C CA . MET A 1 211 ? 8.086 21.625 9.211 1 98 211 MET A CA 1
ATOM 1631 C C . MET A 1 211 ? 7.961 23 8.578 1 98 211 MET A C 1
ATOM 1633 O O . MET A 1 211 ? 6.875 23.594 8.555 1 98 211 MET A O 1
ATOM 1637 N N . SER A 1 212 ? 9.078 23.469 8.078 1 97.31 212 SER A N 1
ATOM 1638 C CA . SER A 1 212 ? 9.07 24.781 7.434 1 97.31 212 SER A CA 1
ATOM 1639 C C . SER A 1 212 ? 8.164 24.797 6.211 1 97.31 212 SER A C 1
ATOM 1641 O O . SER A 1 212 ? 7.41 25.75 6.004 1 97.31 212 SER A O 1
ATOM 1643 N N . ALA A 1 213 ? 8.227 23.734 5.43 1 97.12 213 ALA A N 1
ATOM 1644 C CA . ALA A 1 213 ? 7.414 23.625 4.223 1 97.12 213 ALA A CA 1
ATOM 1645 C C . ALA A 1 213 ? 5.926 23.625 4.566 1 97.12 213 ALA A C 1
ATOM 1647 O O . ALA A 1 213 ? 5.098 24.062 3.773 1 97.12 213 ALA A O 1
ATOM 1648 N N . LEU A 1 214 ? 5.602 23.125 5.746 1 97.38 214 LEU A N 1
ATOM 1649 C CA . LEU A 1 214 ? 4.211 22.984 6.164 1 97.38 214 LEU A CA 1
ATOM 1650 C C . LEU A 1 214 ? 3.768 24.203 6.98 1 97.38 214 LEU A C 1
ATOM 1652 O O . LEU A 1 214 ? 2.652 24.219 7.504 1 97.38 214 LEU A O 1
ATOM 1656 N N . GLY A 1 215 ? 4.582 25.125 7.098 1 95.38 215 GLY A N 1
ATOM 1657 C CA . GLY A 1 215 ? 4.273 26.344 7.836 1 95.38 215 GLY A CA 1
ATOM 1658 C C . GLY A 1 215 ? 4.117 26.109 9.328 1 95.38 215 GLY A C 1
ATOM 1659 O O . GLY A 1 215 ? 3.252 26.719 9.969 1 95.38 215 GLY A O 1
ATOM 1660 N N . LEU A 1 216 ? 4.871 25.219 9.805 1 95.56 216 LEU A N 1
ATOM 1661 C CA . LEU A 1 216 ? 4.812 24.891 11.219 1 95.56 216 LEU A CA 1
ATOM 1662 C C . LEU A 1 216 ? 6.02 25.453 11.961 1 95.56 216 LEU A C 1
ATOM 1664 O O . LEU A 1 216 ? 7.062 25.703 11.352 1 95.56 216 LEU A O 1
ATOM 1668 N N . MET B 1 1 ? -13.547 4.891 -6.652 1 26.61 1 MET B N 1
ATOM 1669 C CA . MET B 1 1 ? -14.219 5.379 -5.453 1 26.61 1 MET B CA 1
ATOM 1670 C C . MET B 1 1 ? -15.438 4.516 -5.117 1 26.61 1 MET B C 1
ATOM 1672 O O . MET B 1 1 ? -16.344 4.383 -5.93 1 26.61 1 MET B O 1
ATOM 1676 N N . HIS B 1 2 ? -15.273 3.479 -4.289 1 35.62 2 HIS B N 1
ATOM 1677 C CA . HIS B 1 2 ? -16.359 2.518 -4.145 1 35.62 2 HIS B CA 1
ATOM 1678 C C . HIS B 1 2 ? -17.469 3.07 -3.256 1 35.62 2 HIS B C 1
ATOM 1680 O O . HIS B 1 2 ? -17.344 3.086 -2.029 1 35.62 2 HIS B O 1
ATOM 1686 N N . ILE B 1 3 ? -18.094 4.137 -3.584 1 35.84 3 ILE B N 1
ATOM 1687 C CA . ILE B 1 3 ? -19.297 4.375 -2.785 1 35.84 3 ILE B CA 1
ATOM 1688 C C . ILE B 1 3 ? -20.312 3.264 -3.039 1 35.84 3 ILE B C 1
ATOM 1690 O O . ILE B 1 3 ? -20.828 3.125 -4.152 1 35.84 3 ILE B O 1
ATOM 1694 N N . VAL B 1 4 ? -20.109 2.094 -2.502 1 39.44 4 VAL B N 1
ATOM 1695 C CA . VAL B 1 4 ? -21.172 1.128 -2.779 1 39.44 4 VAL B CA 1
ATOM 1696 C C . VAL B 1 4 ? -22.328 1.344 -1.815 1 39.44 4 VAL B C 1
ATOM 1698 O O . VAL B 1 4 ? -22.141 1.357 -0.597 1 39.44 4 VAL B O 1
ATOM 1701 N N . GLN B 1 5 ? -23.375 1.981 -2.361 1 41.69 5 GLN B N 1
ATOM 1702 C CA . GLN B 1 5 ? -24.578 1.621 -1.621 1 41.69 5 GLN B CA 1
ATOM 1703 C C . GLN B 1 5 ? -24.609 0.124 -1.324 1 41.69 5 GLN B C 1
ATOM 1705 O O . GLN B 1 5 ? -24.328 -0.695 -2.203 1 41.69 5 GLN B O 1
ATOM 1710 N N . VAL B 1 6 ? -24.688 -0.267 -0.149 1 44.78 6 VAL B N 1
ATOM 1711 C CA . VAL B 1 6 ? -24.672 -1.638 0.351 1 44.78 6 VAL B CA 1
ATOM 1712 C C . VAL B 1 6 ? -25.25 -2.578 -0.708 1 44.78 6 VAL B C 1
ATOM 1714 O O . VAL B 1 6 ? -24.672 -3.633 -0.985 1 44.78 6 VAL B O 1
ATOM 1717 N N . GLY B 1 7 ? -26.391 -2.225 -1.28 1 46.59 7 GLY B N 1
ATOM 1718 C CA . GLY B 1 7 ? -27.016 -3.092 -2.264 1 46.59 7 GLY B CA 1
ATOM 1719 C C . GLY B 1 7 ? -26.172 -3.289 -3.512 1 46.59 7 GLY B C 1
ATOM 1720 O O . GLY B 1 7 ? -26.062 -4.406 -4.016 1 46.59 7 GLY B O 1
ATOM 1721 N N . MET B 1 8 ? -25.531 -2.379 -3.871 1 51.88 8 MET B N 1
ATOM 1722 C CA . MET B 1 8 ? -24.766 -2.391 -5.113 1 51.88 8 MET B CA 1
ATOM 1723 C C . MET B 1 8 ? -23.422 -3.104 -4.922 1 51.88 8 MET B C 1
ATOM 1725 O O . MET B 1 8 ? -22.938 -3.77 -5.832 1 51.88 8 MET B O 1
ATOM 1729 N N . GLU B 1 9 ? -23 -3.115 -3.721 1 61.72 9 GLU B N 1
ATOM 1730 C CA . GLU B 1 9 ? -21.781 -3.838 -3.424 1 61.72 9 GLU B CA 1
ATOM 1731 C C . GLU B 1 9 ? -21.969 -5.344 -3.59 1 61.72 9 GLU B C 1
ATOM 1733 O O . GLU B 1 9 ? -21.109 -6.023 -4.156 1 61.72 9 GLU B O 1
ATOM 1738 N N . TYR B 1 10 ? -23.047 -5.77 -3.25 1 67.62 10 TYR B N 1
ATOM 1739 C CA . TYR B 1 10 ? -23.344 -7.195 -3.326 1 67.62 10 TYR B CA 1
ATOM 1740 C C . TYR B 1 10 ? -23.453 -7.66 -4.773 1 67.62 10 TYR B C 1
ATOM 1742 O O . TYR B 1 10 ? -22.984 -8.75 -5.121 1 67.62 10 TYR B O 1
ATOM 1750 N N . ASP B 1 11 ? -23.891 -6.816 -5.461 1 75.25 11 ASP B N 1
ATOM 1751 C CA . ASP B 1 11 ? -24.047 -7.195 -6.859 1 75.25 11 ASP B CA 1
ATOM 1752 C C . ASP B 1 11 ? -22.703 -7.258 -7.578 1 75.25 11 ASP B C 1
ATOM 1754 O O . ASP B 1 11 ? -22.453 -8.188 -8.344 1 75.25 11 ASP B O 1
ATOM 1758 N N . VAL B 1 12 ? -21.875 -6.473 -7.211 1 82.75 12 VAL B N 1
ATOM 1759 C CA . VAL B 1 12 ? -20.562 -6.402 -7.859 1 82.75 12 VAL B CA 1
ATOM 1760 C C . VAL B 1 12 ? -19.734 -7.621 -7.48 1 82.75 12 VAL B C 1
ATOM 1762 O O . VAL B 1 12 ? -19.109 -8.25 -8.344 1 82.75 12 VAL B O 1
ATOM 1765 N N . LEU B 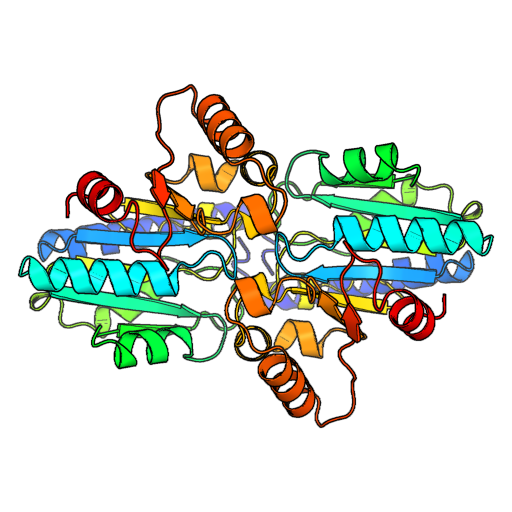1 13 ? -19.828 -7.969 -6.285 1 88.31 13 LEU B N 1
ATOM 1766 C CA . LEU B 1 13 ? -19.031 -9.102 -5.801 1 88.31 13 LEU B CA 1
ATOM 1767 C C . LEU B 1 13 ? -19.578 -10.414 -6.363 1 88.31 13 LEU B C 1
ATOM 1769 O O . LEU B 1 13 ? -18.797 -11.32 -6.68 1 88.31 13 LEU B O 1
ATOM 1773 N N . ARG B 1 14 ? -20.844 -10.445 -6.469 1 89.56 14 ARG B N 1
ATOM 1774 C CA . ARG B 1 14 ? -21.469 -11.633 -7.051 1 89.56 14 ARG B CA 1
ATOM 1775 C C . ARG B 1 14 ? -21.062 -11.805 -8.508 1 89.56 14 ARG B C 1
ATOM 1777 O O . ARG B 1 14 ? -20.703 -12.906 -8.938 1 89.56 14 ARG B O 1
ATOM 1784 N N . GLU B 1 15 ? -21.172 -10.75 -9.18 1 93.38 15 GLU B N 1
ATOM 1785 C CA . GLU B 1 15 ? -20.766 -10.805 -10.578 1 93.38 15 GLU B CA 1
ATOM 1786 C C . GLU B 1 15 ? -19.281 -11.133 -10.719 1 93.38 15 GLU B C 1
ATOM 1788 O O . GLU B 1 15 ? -18.891 -11.906 -11.586 1 93.38 15 GLU B O 1
ATOM 1793 N N . ASN B 1 16 ? -18.453 -10.586 -9.906 1 95.69 16 ASN B N 1
ATOM 1794 C CA . ASN B 1 16 ? -17.031 -10.883 -9.922 1 95.69 16 ASN B CA 1
ATOM 1795 C C . ASN B 1 16 ? -16.766 -12.367 -9.695 1 95.69 16 ASN B C 1
ATOM 1797 O O . ASN B 1 16 ? -15.961 -12.977 -10.398 1 95.69 16 ASN B O 1
ATOM 1801 N N . ASN B 1 17 ? -17.484 -12.898 -8.773 1 96.19 17 ASN B N 1
ATOM 1802 C CA . ASN B 1 17 ? -17.281 -14.305 -8.422 1 96.19 17 ASN B CA 1
ATOM 1803 C C . ASN B 1 17 ? -17.672 -15.227 -9.578 1 96.19 17 ASN B C 1
ATOM 1805 O O . ASN B 1 17 ? -17.016 -16.25 -9.805 1 96.19 17 ASN B O 1
ATOM 1809 N N . LYS B 1 18 ? -18.656 -14.812 -10.25 1 97.06 18 LYS B N 1
ATOM 1810 C CA . LYS B 1 18 ? -19.062 -15.594 -11.414 1 97.06 18 LYS B CA 1
ATOM 1811 C C . LYS B 1 18 ? -17.969 -15.617 -12.477 1 97.06 18 LYS B C 1
ATOM 1813 O O . LYS B 1 18 ? -17.625 -16.672 -13 1 97.06 18 LYS B O 1
ATOM 1818 N N . ILE B 1 19 ? -17.453 -14.469 -12.727 1 98.12 19 ILE B N 1
ATOM 1819 C CA . ILE B 1 19 ? -16.422 -14.359 -13.742 1 98.12 19 ILE B CA 1
ATOM 1820 C C . ILE B 1 19 ? -15.148 -15.062 -13.258 1 98.12 19 ILE B C 1
ATOM 1822 O O . ILE B 1 19 ? -14.477 -15.75 -14.039 1 98.12 19 ILE B O 1
ATOM 1826 N N . ALA B 1 20 ? -14.836 -14.969 -12.023 1 98.44 20 ALA B N 1
ATOM 1827 C CA . ALA B 1 20 ? -13.68 -15.633 -11.438 1 98.44 20 ALA B CA 1
ATOM 1828 C C . ALA B 1 20 ? -13.781 -17.156 -11.594 1 98.44 20 ALA B C 1
ATOM 1830 O O . ALA B 1 20 ? -12.789 -17.812 -11.914 1 98.44 20 ALA B O 1
ATOM 1831 N N . ASN B 1 21 ? -14.922 -17.625 -11.367 1 98.19 21 ASN B N 1
ATOM 1832 C CA . ASN B 1 21 ? -15.156 -19.062 -11.547 1 98.19 21 ASN B CA 1
ATOM 1833 C C . ASN B 1 21 ? -14.953 -19.484 -13 1 98.19 21 ASN B C 1
ATOM 1835 O O . ASN B 1 21 ? -14.414 -20.547 -13.273 1 98.19 21 ASN B O 1
ATOM 1839 N N . SER B 1 22 ? -15.461 -18.625 -13.859 1 98.5 22 SER B N 1
ATOM 1840 C CA . SER B 1 22 ? -15.266 -18.906 -15.281 1 98.5 22 SER B CA 1
ATOM 1841 C C . SER B 1 22 ? -13.781 -18.906 -15.641 1 98.5 22 SER B C 1
ATOM 1843 O O . SER B 1 22 ? -13.328 -19.766 -16.406 1 98.5 22 SER B O 1
ATOM 1845 N N . ASN B 1 23 ? -13.039 -17.922 -15.141 1 98.81 23 ASN B N 1
ATOM 1846 C CA . ASN B 1 23 ? -11.602 -17.906 -15.352 1 98.81 23 ASN B CA 1
ATOM 1847 C C . ASN B 1 23 ? -10.938 -19.188 -14.859 1 98.81 23 ASN B C 1
ATOM 1849 O O . ASN B 1 23 ? -10.125 -19.781 -15.57 1 98.81 23 ASN B O 1
ATOM 1853 N N . TYR B 1 24 ? -11.312 -19.594 -13.688 1 98.62 24 TYR B N 1
ATOM 1854 C CA . TYR B 1 24 ? -10.758 -20.797 -13.07 1 98.62 24 TYR B CA 1
ATOM 1855 C C . TYR B 1 24 ? -10.984 -22.016 -13.953 1 98.62 24 TYR B C 1
ATOM 1857 O O . TYR B 1 24 ? -10.055 -22.781 -14.211 1 98.62 24 TYR B O 1
ATOM 1865 N N . ARG B 1 25 ? -12.172 -22.156 -14.422 1 98.56 25 ARG B N 1
ATOM 1866 C CA . ARG B 1 25 ? -12.516 -23.297 -15.258 1 98.56 25 ARG B CA 1
ATOM 1867 C C . ARG B 1 25 ? -11.742 -23.281 -16.562 1 98.56 25 ARG B C 1
ATOM 1869 O O . ARG B 1 25 ? -11.242 -24.312 -17.016 1 98.56 25 ARG B O 1
ATOM 1876 N N . LEU B 1 26 ? -11.711 -22.125 -17.141 1 98.62 26 LEU B N 1
ATOM 1877 C CA . LEU B 1 26 ? -10.953 -21.984 -18.391 1 98.62 26 LEU B CA 1
ATOM 1878 C C . LEU B 1 26 ? -9.508 -22.422 -18.188 1 98.62 26 LEU B C 1
ATOM 1880 O O . LEU B 1 26 ? -8.969 -23.172 -19 1 98.62 26 LEU B O 1
ATOM 1884 N N . LEU B 1 27 ? -8.914 -21.969 -17.109 1 98.75 27 LEU B N 1
ATOM 1885 C CA . LEU B 1 27 ? -7.504 -22.25 -16.844 1 98.75 27 LEU B CA 1
ATOM 1886 C C . LEU B 1 27 ? -7.301 -23.719 -16.516 1 98.75 27 LEU B C 1
ATOM 1888 O O . LEU B 1 27 ? -6.312 -24.328 -16.953 1 98.75 27 LEU B O 1
ATOM 1892 N N . LYS B 1 28 ? -8.25 -24.344 -15.805 1 98.25 28 LYS B N 1
ATOM 1893 C CA . LYS B 1 28 ? -8.188 -25.781 -15.508 1 98.25 28 LYS B CA 1
ATOM 1894 C C . LYS B 1 28 ? -8.312 -26.609 -16.781 1 98.25 28 LYS B C 1
ATOM 1896 O O . LYS B 1 28 ? -7.625 -27.625 -16.938 1 98.25 28 LYS B O 1
ATOM 1901 N N . ASP B 1 29 ? -9.172 -26.141 -17.609 1 98.31 29 ASP B N 1
ATOM 1902 C CA . ASP B 1 29 ? -9.375 -26.859 -18.875 1 98.31 29 ASP B CA 1
ATOM 1903 C C . ASP B 1 29 ? -8.086 -26.891 -19.688 1 98.31 29 ASP B C 1
ATOM 1905 O O . ASP B 1 29 ? -7.867 -27.812 -20.484 1 98.31 29 ASP B O 1
ATOM 1909 N N . HIS B 1 30 ? -7.242 -25.938 -19.5 1 98.5 30 HIS B N 1
ATOM 1910 C CA . HIS B 1 30 ? -5.984 -25.875 -20.219 1 98.5 30 HIS B CA 1
ATOM 1911 C C . HIS B 1 30 ? -4.836 -26.438 -19.391 1 98.5 30 HIS B C 1
ATOM 1913 O O . HIS B 1 30 ? -3.676 -26.391 -19.812 1 98.5 30 HIS B O 1
ATOM 1919 N N . GLY B 1 31 ? -5.164 -26.906 -18.141 1 98.19 31 GLY B N 1
ATOM 1920 C CA . GLY B 1 31 ? -4.16 -27.5 -17.266 1 98.19 31 GLY B CA 1
ATOM 1921 C C . GLY B 1 31 ? -3.203 -26.484 -16.672 1 98.19 31 GLY B C 1
ATOM 1922 O O . GLY B 1 31 ? -2.057 -26.812 -16.359 1 98.19 31 GLY B O 1
ATOM 1923 N N . ILE B 1 32 ? -3.635 -25.266 -16.625 1 98.75 32 ILE B N 1
ATOM 1924 C CA . ILE B 1 32 ? -2.758 -24.188 -16.172 1 98.75 32 ILE B CA 1
ATOM 1925 C C . ILE B 1 32 ? -2.936 -23.969 -14.672 1 98.75 32 ILE B C 1
ATOM 1927 O O . ILE B 1 32 ? -4.062 -23.844 -14.188 1 98.75 32 ILE B O 1
ATOM 1931 N N . LYS B 1 33 ? -1.837 -24 -13.906 1 98.69 33 LYS B N 1
ATOM 1932 C CA . LYS B 1 33 ? -1.839 -23.531 -12.523 1 98.69 33 LYS B CA 1
ATOM 1933 C C . LYS B 1 33 ? -1.734 -22.016 -12.453 1 98.69 33 LYS B C 1
ATOM 1935 O O . LYS B 1 33 ? -0.912 -21.406 -13.141 1 98.69 33 LYS B O 1
ATOM 1940 N N . THR B 1 34 ? -2.58 -21.422 -11.625 1 98.81 34 THR B N 1
ATOM 1941 C CA . THR B 1 34 ? -2.592 -19.969 -11.547 1 98.81 34 THR B CA 1
ATOM 1942 C C . THR B 1 34 ? -2.328 -19.5 -10.109 1 98.81 34 THR B C 1
ATOM 1944 O O . THR B 1 34 ? -2.926 -20.031 -9.164 1 98.81 34 THR B O 1
ATOM 1947 N N . ILE B 1 35 ? -1.434 -18.547 -9.977 1 98.81 35 ILE B N 1
ATOM 1948 C CA . ILE B 1 35 ? -1.062 -18 -8.68 1 98.81 35 ILE B CA 1
ATOM 1949 C C . ILE B 1 35 ? -1.197 -16.484 -8.703 1 98.81 35 ILE B C 1
ATOM 1951 O O . ILE B 1 35 ? -0.589 -15.812 -9.547 1 98.81 35 ILE B O 1
ATOM 1955 N N . GLU B 1 36 ? -2.035 -15.961 -7.863 1 98.81 36 GLU B N 1
ATOM 1956 C CA . GLU B 1 36 ? -2.199 -14.523 -7.688 1 98.81 36 GLU B CA 1
ATOM 1957 C C . GLU B 1 36 ? -1.331 -14.008 -6.543 1 98.81 36 GLU B C 1
ATOM 1959 O O . GLU B 1 36 ? -1.333 -14.57 -5.449 1 98.81 36 GLU B O 1
ATOM 1964 N N . PHE B 1 37 ? -0.578 -12.945 -6.84 1 98.75 37 PHE B N 1
ATOM 1965 C CA . PHE B 1 37 ? 0.224 -12.281 -5.816 1 98.75 37 PHE B CA 1
ATOM 1966 C C . PHE B 1 37 ? -0.372 -10.93 -5.449 1 98.75 37 PHE B C 1
ATOM 1968 O O . PHE B 1 37 ? -0.438 -10.031 -6.285 1 98.75 37 PHE B O 1
ATOM 1975 N N . MET B 1 38 ? -0.813 -10.844 -4.219 1 98.06 38 MET B N 1
ATOM 1976 C CA . MET B 1 38 ? -1.264 -9.609 -3.596 1 98.06 38 MET B CA 1
ATOM 1977 C C . MET B 1 38 ? -0.235 -9.094 -2.592 1 98.06 38 MET B C 1
ATOM 1979 O O . MET B 1 38 ? 0.7 -9.82 -2.234 1 98.06 38 MET B O 1
ATOM 1983 N N . GLY B 1 39 ? -0.428 -7.879 -2.16 1 96.25 39 GLY B N 1
ATOM 1984 C CA . GLY B 1 39 ? 0.496 -7.367 -1.16 1 96.25 39 GLY B CA 1
ATOM 1985 C C . GLY B 1 39 ? 0.736 -5.875 -1.274 1 96.25 39 GLY B C 1
ATOM 1986 O O . GLY B 1 39 ? 0.171 -5.215 -2.15 1 96.25 39 GLY B O 1
ATOM 1987 N N . SER B 1 40 ? 1.585 -5.41 -0.396 1 93.12 40 SER B N 1
ATOM 1988 C CA . SER B 1 40 ? 1.865 -3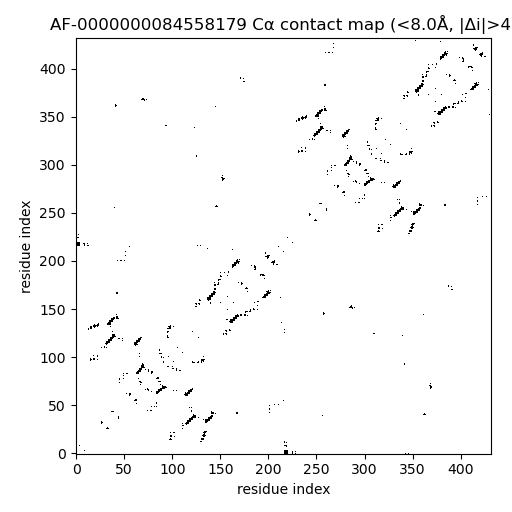.98 -0.321 1 93.12 40 SER B CA 1
ATOM 1989 C C . SER B 1 40 ? 2.77 -3.533 -1.464 1 93.12 40 SER B C 1
ATOM 1991 O O . SER B 1 40 ? 3.498 -4.344 -2.041 1 93.12 40 SER B O 1
ATOM 1993 N N . ILE B 1 41 ? 2.625 -2.225 -1.703 1 89.19 41 ILE B N 1
ATOM 1994 C CA . ILE B 1 41 ? 3.598 -1.601 -2.594 1 89.19 41 ILE B CA 1
ATOM 1995 C C . ILE B 1 41 ? 5.004 -1.791 -2.037 1 89.19 41 ILE B C 1
ATOM 1997 O O . ILE B 1 41 ? 5.234 -1.609 -0.839 1 89.19 41 ILE B O 1
ATOM 2001 N N . GLY B 1 42 ? 5.883 -2.273 -2.904 1 90.38 42 GLY B N 1
ATOM 2002 C CA . GLY B 1 42 ? 7.277 -2.373 -2.506 1 90.38 42 GLY B CA 1
ATOM 2003 C C . GLY B 1 42 ? 7.586 -3.627 -1.71 1 90.38 42 GLY B C 1
ATOM 2004 O O . GLY B 1 42 ? 8.719 -3.826 -1.267 1 90.38 42 GLY B O 1
ATOM 2005 N N . SER B 1 43 ? 6.648 -4.516 -1.544 1 95.5 43 SER B N 1
ATOM 2006 C CA . SER B 1 43 ? 6.848 -5.719 -0.74 1 95.5 43 SER B CA 1
ATOM 2007 C C . SER B 1 43 ? 7.762 -6.711 -1.45 1 95.5 43 SER B C 1
ATOM 2009 O O . SER B 1 43 ? 8.258 -7.656 -0.832 1 95.5 43 SER B O 1
ATOM 2011 N N . GLY B 1 44 ? 7.93 -6.535 -2.752 1 95.31 44 GLY B N 1
ATOM 2012 C CA . GLY B 1 44 ? 8.805 -7.402 -3.523 1 95.31 44 GLY B CA 1
ATOM 2013 C C . GLY B 1 44 ? 8.047 -8.383 -4.398 1 95.31 44 GLY B C 1
ATOM 2014 O O . GLY B 1 44 ? 8.609 -9.383 -4.848 1 95.31 44 GLY B O 1
ATOM 2015 N N . LYS B 1 45 ? 6.809 -8.094 -4.648 1 97.31 45 LYS B N 1
ATOM 2016 C CA . LYS B 1 45 ? 5.98 -8.992 -5.445 1 97.31 45 LYS B CA 1
ATOM 2017 C C . LYS B 1 45 ? 6.602 -9.242 -6.816 1 97.31 45 LYS B C 1
ATOM 2019 O O . LYS B 1 45 ? 6.801 -10.391 -7.219 1 97.31 45 LYS B O 1
ATOM 2024 N N . THR B 1 46 ? 6.922 -8.172 -7.551 1 96.38 46 THR B N 1
ATOM 2025 C CA . THR B 1 46 ? 7.469 -8.305 -8.898 1 96.38 46 THR B CA 1
ATOM 2026 C C . THR B 1 46 ? 8.766 -9.102 -8.883 1 96.38 46 THR B C 1
ATOM 2028 O O . THR B 1 46 ? 8.938 -10.031 -9.68 1 96.38 46 THR B O 1
ATOM 2031 N N . ALA B 1 47 ? 9.648 -8.75 -7.996 1 96.62 47 ALA B N 1
ATOM 2032 C CA . ALA B 1 47 ? 10.93 -9.453 -7.883 1 96.62 47 ALA B CA 1
ATOM 2033 C C . ALA B 1 47 ? 10.711 -10.93 -7.559 1 96.62 47 ALA B C 1
ATOM 2035 O O . ALA B 1 47 ? 11.398 -11.797 -8.109 1 96.62 47 ALA B O 1
ATOM 2036 N N . LEU B 1 48 ? 9.82 -11.203 -6.652 1 98.44 48 LEU B N 1
ATOM 2037 C CA . LEU B 1 48 ? 9.516 -12.578 -6.266 1 98.44 48 LEU B CA 1
ATOM 2038 C C . LEU B 1 48 ? 8.977 -13.367 -7.449 1 98.44 48 LEU B C 1
ATOM 2040 O O . LEU B 1 48 ? 9.414 -14.492 -7.707 1 98.44 48 LEU B O 1
ATOM 2044 N N . ILE B 1 49 ? 8.062 -12.805 -8.164 1 98.69 49 ILE B N 1
ATOM 2045 C CA . ILE B 1 49 ? 7.453 -13.445 -9.336 1 98.69 49 ILE B CA 1
ATOM 2046 C C . ILE B 1 49 ? 8.531 -13.773 -10.359 1 98.69 49 ILE B C 1
ATOM 2048 O O . ILE B 1 49 ? 8.578 -14.891 -10.883 1 98.69 49 ILE B O 1
ATOM 2052 N N . ILE B 1 50 ? 9.406 -12.8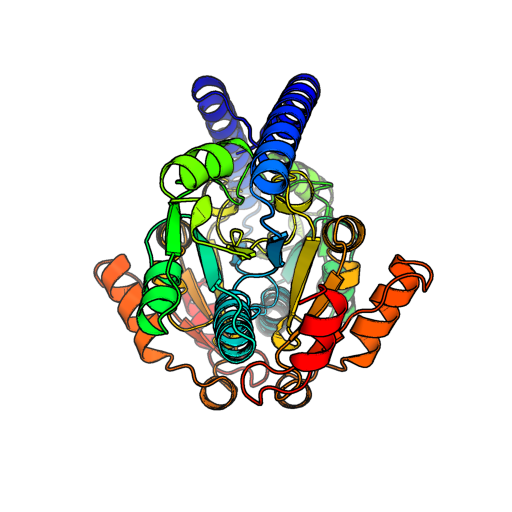44 -10.617 1 98.56 50 ILE B N 1
ATOM 2053 C CA . ILE B 1 50 ? 10.477 -13.031 -11.586 1 98.56 50 ILE B CA 1
ATOM 2054 C C . ILE B 1 50 ? 11.383 -14.18 -11.148 1 98.56 50 ILE B C 1
ATOM 2056 O O . ILE B 1 50 ? 11.711 -15.062 -11.938 1 98.56 50 ILE B O 1
ATOM 2060 N N . LYS B 1 51 ? 11.75 -14.188 -9.898 1 98.38 51 LYS B N 1
ATOM 2061 C CA . LYS B 1 51 ? 12.648 -15.219 -9.391 1 98.38 51 LYS B CA 1
ATOM 2062 C C . LYS B 1 51 ? 11.977 -16.594 -9.406 1 98.38 51 LYS B C 1
ATOM 2064 O O . LYS B 1 51 ? 12.617 -17.594 -9.703 1 98.38 51 LYS B O 1
ATOM 2069 N N . LEU B 1 52 ? 10.719 -16.641 -9.008 1 98.56 52 LEU B N 1
ATOM 2070 C CA . LEU B 1 52 ? 9.984 -17.891 -9.078 1 98.56 52 LEU B CA 1
ATOM 2071 C C . LEU B 1 52 ? 9.914 -18.406 -10.516 1 98.56 52 LEU B C 1
ATOM 2073 O O . LEU B 1 52 ? 10.07 -19.609 -10.758 1 98.56 52 LEU B O 1
ATOM 2077 N N . ALA B 1 53 ? 9.672 -17.5 -11.445 1 98.56 53 ALA B N 1
ATOM 2078 C CA . ALA B 1 53 ? 9.609 -17.875 -12.852 1 98.56 53 ALA B CA 1
ATOM 2079 C C . ALA B 1 53 ? 10.945 -18.438 -13.328 1 98.56 53 ALA B C 1
ATOM 2081 O O . ALA B 1 53 ? 10.977 -19.406 -14.102 1 98.56 53 ALA B O 1
ATOM 2082 N N . GLU B 1 54 ? 12.023 -17.844 -12.914 1 98.06 54 GLU B N 1
ATOM 2083 C CA . GLU B 1 54 ? 13.352 -18.344 -13.242 1 98.06 54 GLU B CA 1
ATOM 2084 C C . GLU B 1 54 ? 13.539 -19.766 -12.742 1 98.06 54 GLU B C 1
ATOM 2086 O O . GLU B 1 54 ? 14.055 -20.625 -13.469 1 98.06 54 GLU B O 1
ATOM 2091 N N . LYS B 1 55 ? 13.156 -20 -11.547 1 97.88 55 LYS B N 1
ATOM 2092 C CA . LYS B 1 55 ? 13.281 -21.328 -10.953 1 97.88 55 LYS B CA 1
ATOM 2093 C C . LYS B 1 55 ? 12.383 -22.328 -11.672 1 97.88 55 LYS B C 1
ATOM 2095 O O . LYS B 1 55 ? 12.75 -23.5 -11.828 1 97.88 55 LYS B O 1
ATOM 2100 N N . MET B 1 56 ? 11.234 -21.875 -12.039 1 98.19 56 MET B N 1
ATOM 2101 C CA . MET B 1 56 ? 10.312 -22.734 -12.789 1 98.19 56 MET B CA 1
ATOM 2102 C C . MET B 1 56 ? 10.914 -23.141 -14.125 1 98.19 56 MET B C 1
ATOM 2104 O O . MET B 1 56 ? 10.797 -24.297 -14.539 1 98.19 56 MET B O 1
ATOM 2108 N N . ARG B 1 57 ? 11.492 -22.172 -14.711 1 97.25 57 ARG B N 1
ATOM 2109 C CA . ARG B 1 57 ? 12.133 -22.438 -15.992 1 97.25 57 ARG B CA 1
ATOM 2110 C C . ARG B 1 57 ? 13.188 -23.531 -15.859 1 97.25 57 ARG B C 1
ATOM 2112 O O . ARG B 1 57 ? 13.297 -24.422 -16.719 1 97.25 57 ARG B O 1
ATOM 2119 N N . LYS B 1 58 ? 13.938 -23.5 -14.805 1 96.75 58 LYS B N 1
ATOM 2120 C CA . LYS B 1 58 ? 14.969 -24.5 -14.539 1 96.75 58 LYS B CA 1
ATOM 2121 C C . LYS B 1 58 ? 14.359 -25.875 -14.328 1 96.75 58 LYS B C 1
ATOM 2123 O O . LYS B 1 58 ? 15.008 -26.891 -14.594 1 96.75 58 LYS B O 1
ATOM 2128 N N . LYS B 1 59 ? 13.102 -25.938 -13.945 1 97.12 59 LYS B N 1
ATOM 2129 C CA . LYS B 1 59 ? 12.398 -27.188 -13.711 1 97.12 59 LYS B CA 1
ATOM 2130 C C . LYS B 1 59 ? 11.625 -27.625 -14.953 1 97.12 59 LYS B C 1
ATOM 2132 O O . LYS B 1 59 ? 10.922 -28.641 -14.93 1 97.12 59 LYS B O 1
ATOM 2137 N N . GLY B 1 60 ? 11.664 -26.797 -15.984 1 97.19 60 GLY B N 1
ATOM 2138 C CA . GLY B 1 60 ? 11.023 -27.141 -17.25 1 97.19 60 GLY B CA 1
ATOM 2139 C C . GLY B 1 60 ? 9.578 -26.672 -17.328 1 97.19 60 GLY B C 1
ATOM 2140 O O . GLY B 1 60 ? 8.828 -27.094 -18.203 1 97.19 60 GLY B O 1
ATOM 2141 N N . LEU B 1 61 ? 9.195 -25.844 -16.391 1 98.06 61 LEU B N 1
ATOM 2142 C CA . LEU B 1 61 ? 7.852 -25.281 -16.391 1 98.06 61 LEU B CA 1
ATOM 2143 C C . LEU B 1 61 ? 7.824 -23.969 -17.156 1 98.06 61 LEU B C 1
ATOM 2145 O O . LEU B 1 61 ? 8.727 -23.141 -17.016 1 98.06 61 LEU B O 1
ATOM 2149 N N . LYS B 1 62 ? 6.852 -23.812 -18.031 1 98.25 62 LYS B N 1
ATOM 2150 C CA . LYS B 1 62 ? 6.672 -22.578 -18.781 1 98.25 62 LYS B CA 1
ATOM 2151 C C . LYS B 1 62 ? 5.676 -21.641 -18.094 1 98.25 62 LYS B C 1
ATOM 2153 O O . LYS B 1 62 ? 4.492 -21.969 -17.984 1 98.25 62 LYS B O 1
ATOM 2158 N N . ALA B 1 63 ? 6.176 -20.5 -17.688 1 98.56 63 ALA B N 1
ATOM 2159 C CA . ALA B 1 63 ? 5.316 -19.547 -16.984 1 98.56 63 ALA B CA 1
ATOM 2160 C C . ALA B 1 63 ? 5.102 -18.281 -17.812 1 98.56 63 ALA B C 1
ATOM 2162 O O . ALA B 1 63 ? 5.945 -17.922 -18.625 1 98.56 63 ALA B O 1
ATOM 2163 N N . CYS B 1 64 ? 3.98 -17.672 -17.656 1 98.44 64 CYS B N 1
ATOM 2164 C CA . CYS B 1 64 ? 3.656 -16.312 -18.109 1 98.44 64 CYS B CA 1
ATOM 2165 C C . CYS B 1 64 ? 3.051 -15.492 -16.984 1 98.44 64 CYS B C 1
ATOM 2167 O O . CYS B 1 64 ? 2.6 -16.047 -15.984 1 98.44 64 CYS B O 1
ATOM 2169 N N . ALA B 1 65 ? 3.15 -14.18 -17.188 1 98.81 65 ALA B N 1
ATOM 2170 C CA . ALA B 1 65 ? 2.65 -13.352 -16.094 1 98.81 65 ALA B CA 1
ATOM 2171 C C . ALA B 1 65 ? 1.626 -12.336 -16.594 1 98.81 65 ALA B C 1
ATOM 2173 O O . ALA B 1 65 ? 1.653 -11.945 -17.766 1 98.81 65 ALA B O 1
ATOM 2174 N N . ILE B 1 66 ? 0.667 -12.016 -15.797 1 98.62 66 ILE B N 1
ATOM 2175 C CA . ILE B 1 66 ? -0.194 -10.844 -15.938 1 98.62 66 ILE B CA 1
ATOM 2176 C C . ILE B 1 66 ? 0.218 -9.781 -14.93 1 98.62 66 ILE B C 1
ATOM 2178 O O . ILE B 1 66 ? 0.094 -9.984 -13.719 1 98.62 66 ILE B O 1
ATOM 2182 N N . ALA B 1 67 ? 0.724 -8.688 -15.43 1 97.56 67 ALA B N 1
ATOM 2183 C CA . ALA B 1 67 ? 1.21 -7.602 -14.578 1 97.56 67 ALA B CA 1
ATOM 2184 C C . ALA B 1 67 ? 0.129 -6.547 -14.359 1 97.56 67 ALA B C 1
ATOM 2186 O O . ALA B 1 67 ? -0.177 -5.77 -15.266 1 97.56 67 ALA B O 1
ATOM 2187 N N . GLY B 1 68 ? -0.382 -6.551 -13.148 1 94.62 68 GLY B N 1
ATOM 2188 C CA . GLY B 1 68 ? -1.368 -5.539 -12.805 1 94.62 68 GLY B CA 1
ATOM 2189 C C . GLY B 1 68 ? -0.748 -4.227 -12.359 1 94.62 68 GLY B C 1
ATOM 2190 O O . GLY B 1 68 ? 0.1 -4.203 -11.469 1 94.62 68 GLY B O 1
ATOM 2191 N N . ASP B 1 69 ? -1.163 -3.197 -12.992 1 88.38 69 ASP B N 1
ATOM 2192 C CA . ASP B 1 69 ? -0.721 -1.849 -12.656 1 88.38 69 ASP B CA 1
ATOM 2193 C C . ASP B 1 69 ? -1.844 -0.834 -12.852 1 88.38 69 ASP B C 1
ATOM 2195 O O . ASP B 1 69 ? -2.766 -1.069 -13.641 1 88.38 69 ASP B O 1
ATOM 2199 N N . VAL B 1 70 ? -1.686 0.244 -12 1 84.5 70 VAL B N 1
ATOM 2200 C CA . VAL B 1 70 ? -2.705 1.276 -12.156 1 84.5 70 VAL B CA 1
ATOM 2201 C C . VAL B 1 70 ? -2.523 1.984 -13.492 1 84.5 70 VAL B C 1
ATOM 2203 O O . VAL B 1 70 ? -3.457 2.059 -14.297 1 84.5 70 VAL B O 1
ATOM 2206 N N . THR B 1 71 ? -1.33 2.557 -13.484 1 80.62 71 THR B N 1
ATOM 2207 C CA . THR B 1 71 ? -0.965 3.201 -14.742 1 80.62 71 THR B CA 1
ATOM 2208 C C . THR B 1 71 ? 0.455 2.822 -15.148 1 80.62 71 THR B C 1
ATOM 2210 O O . THR B 1 71 ? 1.242 2.359 -14.32 1 80.62 71 THR B O 1
ATOM 2213 N N . GLY B 1 72 ? 0.677 2.51 -16.422 1 79.38 72 GLY B N 1
ATOM 2214 C CA . GLY B 1 72 ? 2.029 2.26 -16.906 1 79.38 72 GLY B CA 1
ATOM 2215 C C . GLY B 1 72 ? 2.293 0.799 -17.219 1 79.38 72 GLY B C 1
ATOM 2216 O O . GLY B 1 72 ? 1.355 0.018 -17.391 1 79.38 72 GLY B O 1
ATOM 2217 N N . ASP B 1 73 ? 3.613 0.517 -17.297 1 89.81 73 ASP B N 1
ATOM 2218 C CA . ASP B 1 73 ? 4.012 -0.84 -17.672 1 89.81 73 ASP B CA 1
ATOM 2219 C C . ASP B 1 73 ? 5.352 -1.207 -17.031 1 89.81 73 ASP B C 1
ATOM 2221 O O . ASP B 1 73 ? 6.082 -2.053 -17.562 1 89.81 73 ASP B O 1
ATOM 2225 N N . ASP B 1 74 ? 5.652 -0.565 -15.891 1 87.94 74 ASP B N 1
ATOM 2226 C CA . ASP B 1 74 ? 6.957 -0.756 -15.266 1 87.94 74 ASP B CA 1
ATOM 2227 C C . ASP B 1 74 ? 7.168 -2.217 -14.875 1 87.94 74 ASP B C 1
ATOM 2229 O O . ASP B 1 74 ? 8.219 -2.797 -15.164 1 87.94 74 ASP B O 1
ATOM 2233 N N . ASP B 1 75 ? 6.188 -2.783 -14.211 1 91.69 75 ASP B N 1
ATOM 2234 C CA . ASP B 1 75 ? 6.32 -4.168 -13.766 1 91.69 75 ASP B CA 1
ATOM 2235 C C . ASP B 1 75 ? 6.418 -5.121 -14.953 1 91.69 75 ASP B C 1
ATOM 2237 O O . ASP B 1 75 ? 7.25 -6.031 -14.961 1 91.69 75 ASP B O 1
ATOM 2241 N N . GLN B 1 76 ? 5.621 -4.859 -15.922 1 94 76 GLN B N 1
ATOM 2242 C CA . GLN B 1 76 ? 5.688 -5.695 -17.109 1 94 76 GLN B CA 1
ATOM 2243 C C . GLN B 1 76 ? 7.059 -5.602 -17.766 1 94 76 GLN B C 1
ATOM 2245 O O . GLN B 1 76 ? 7.617 -6.613 -18.203 1 94 76 GLN B O 1
ATOM 2250 N N . ARG B 1 77 ? 7.547 -4.43 -17.922 1 93.38 77 ARG B N 1
ATOM 2251 C CA . ARG B 1 77 ? 8.859 -4.227 -18.531 1 93.38 77 ARG B CA 1
ATOM 2252 C C . ARG B 1 77 ? 9.945 -4.969 -17.766 1 93.38 77 ARG B C 1
ATOM 2254 O O . ARG B 1 77 ? 10.828 -5.578 -18.359 1 93.38 77 ARG B O 1
ATOM 2261 N N . ARG B 1 78 ? 9.859 -4.938 -16.484 1 93.5 78 ARG B N 1
ATOM 2262 C CA . ARG B 1 78 ? 10.82 -5.656 -15.648 1 93.5 78 ARG B CA 1
ATOM 2263 C C . ARG B 1 78 ? 10.727 -7.16 -15.875 1 93.5 78 ARG B C 1
ATOM 2265 O O . ARG B 1 78 ? 11.75 -7.848 -15.945 1 93.5 78 ARG B O 1
ATOM 2272 N N . MET B 1 79 ? 9.516 -7.645 -15.938 1 97.31 79 MET B N 1
ATOM 2273 C CA . MET B 1 79 ? 9.297 -9.07 -16.188 1 97.31 79 MET B CA 1
ATOM 2274 C C . MET B 1 79 ? 9.859 -9.477 -17.547 1 97.31 79 MET B C 1
ATOM 2276 O O . MET B 1 79 ? 10.609 -10.445 -17.656 1 97.31 79 MET B O 1
ATOM 2280 N N . LYS B 1 80 ? 9.578 -8.688 -18.531 1 96.69 80 LYS B N 1
ATOM 2281 C CA . LYS B 1 80 ? 10.062 -8.984 -19.875 1 96.69 80 LYS B CA 1
ATOM 2282 C C . LYS B 1 80 ? 11.586 -8.961 -19.922 1 96.69 80 LYS B C 1
ATOM 2284 O O . LYS B 1 80 ? 12.211 -9.805 -20.578 1 96.69 80 LYS B O 1
ATOM 2289 N N . ALA B 1 81 ? 12.117 -8 -19.281 1 96.62 81 ALA B N 1
ATOM 2290 C CA . ALA B 1 81 ? 13.57 -7.867 -19.25 1 96.62 81 ALA B CA 1
ATOM 2291 C C . ALA B 1 81 ? 14.219 -9.102 -18.625 1 96.62 81 ALA B C 1
ATOM 2293 O O . ALA B 1 81 ? 15.352 -9.453 -18.969 1 96.62 81 ALA B O 1
ATOM 2294 N N . SER B 1 82 ? 13.531 -9.805 -17.766 1 97 82 SER B N 1
ATOM 2295 C CA . SER B 1 82 ? 14.062 -10.984 -17.094 1 97 82 SER B CA 1
ATOM 2296 C C . SER B 1 82 ? 13.852 -12.242 -17.938 1 97 82 SER B C 1
ATOM 2298 O O . SER B 1 82 ? 14.344 -13.312 -17.594 1 97 82 SER B O 1
ATOM 2300 N N . GLY B 1 83 ? 13.055 -12.094 -19 1 97.19 83 GLY B N 1
ATOM 2301 C CA . GLY B 1 83 ? 12.742 -13.234 -19.844 1 97.19 83 GLY B CA 1
ATOM 2302 C C . GLY B 1 83 ? 11.375 -13.836 -19.547 1 97.19 83 GLY B C 1
ATOM 2303 O O . GLY B 1 83 ? 10.953 -14.789 -20.219 1 97.19 83 GLY B O 1
ATOM 2304 N N . LEU B 1 84 ? 10.703 -13.32 -18.578 1 98.19 84 LEU B N 1
ATOM 2305 C CA . LEU B 1 84 ? 9.352 -13.773 -18.281 1 98.19 84 LEU B CA 1
ATOM 2306 C C . LEU B 1 84 ? 8.328 -13.109 -19.203 1 98.19 84 LEU B C 1
ATOM 2308 O O . LEU B 1 84 ? 8.141 -11.891 -19.141 1 98.19 84 LEU B O 1
ATOM 2312 N N . GLU B 1 85 ? 7.699 -13.906 -20.047 1 97.94 85 GLU B N 1
ATOM 2313 C CA . GLU B 1 85 ? 6.629 -13.359 -20.875 1 97.94 85 GLU B CA 1
ATOM 2314 C C . GLU B 1 85 ? 5.484 -12.828 -20.016 1 97.94 85 GLU B C 1
ATOM 2316 O O . GLU B 1 85 ? 5.145 -13.422 -18.984 1 97.94 85 GLU B O 1
ATOM 2321 N N . SER B 1 86 ? 4.984 -11.672 -20.422 1 98.12 86 SER B N 1
ATOM 2322 C CA . SER B 1 86 ? 3.959 -11.062 -19.594 1 98.12 86 SER B CA 1
ATOM 2323 C C . SER B 1 86 ? 3.006 -10.203 -20.422 1 98.12 86 SER B C 1
ATOM 2325 O O . SER B 1 86 ? 3.363 -9.742 -21.5 1 98.12 86 SER B O 1
ATOM 2327 N N . VAL B 1 87 ? 1.78 -10.094 -19.938 1 97.5 87 VAL B N 1
ATOM 2328 C CA . VAL B 1 87 ? 0.79 -9.156 -20.453 1 97.5 87 VAL B CA 1
ATOM 2329 C C . VAL B 1 87 ? 0.497 -8.078 -19.406 1 97.5 87 VAL B C 1
ATOM 2331 O O . VAL B 1 87 ? 0.433 -8.367 -18.219 1 97.5 87 VAL B O 1
ATOM 2334 N N . ASN B 1 88 ? 0.395 -6.867 -19.938 1 96 88 ASN B N 1
ATOM 2335 C CA . ASN B 1 88 ? 0.053 -5.758 -19.047 1 96 88 ASN B CA 1
ATOM 2336 C C . ASN B 1 88 ? -1.452 -5.668 -18.828 1 96 88 ASN B C 1
ATOM 2338 O O . ASN B 1 88 ? -2.24 -5.84 -19.75 1 96 88 ASN B O 1
ATOM 2342 N N . CYS B 1 89 ? -1.821 -5.531 -17.594 1 95.31 89 CYS B N 1
ATOM 2343 C CA . CYS B 1 89 ? -3.211 -5.328 -17.203 1 95.31 89 CYS B CA 1
ATOM 2344 C C . CYS B 1 89 ? -3.367 -4.039 -16.406 1 95.31 89 CYS B C 1
ATOM 2346 O O . CYS B 1 89 ? -3.213 -4.035 -15.188 1 95.31 89 CYS B O 1
ATOM 2348 N N . ASN B 1 90 ? -3.709 -2.963 -17.062 1 90.69 90 ASN B N 1
ATOM 2349 C CA . ASN B 1 90 ? -3.9 -1.669 -16.422 1 90.69 90 ASN B CA 1
ATOM 2350 C C . ASN B 1 90 ? -5.316 -1.522 -15.867 1 90.69 90 ASN B C 1
ATOM 2352 O O . ASN B 1 90 ? -6.293 -1.775 -16.578 1 90.69 90 ASN B O 1
ATOM 2356 N N . THR B 1 91 ? -5.344 -1.102 -14.656 1 88.69 91 THR B N 1
ATOM 2357 C CA . THR B 1 91 ? -6.648 -0.957 -14.023 1 88.69 91 THR B CA 1
ATOM 2358 C C . THR B 1 91 ? -7.219 0.435 -14.273 1 88.69 91 THR B C 1
ATOM 2360 O O . THR B 1 91 ? -8.406 0.672 -14.047 1 88.69 91 THR B O 1
ATOM 2363 N N . GLY B 1 92 ? -6.348 1.329 -14.727 1 82.5 92 GLY B N 1
ATOM 2364 C CA . GLY B 1 92 ? -6.762 2.713 -14.906 1 82.5 92 GLY B CA 1
ATOM 2365 C C . GLY B 1 92 ? -6.816 3.488 -13.602 1 82.5 92 GLY B C 1
ATOM 2366 O O . GLY B 1 92 ? -5.871 4.203 -13.258 1 82.5 92 GLY B O 1
ATOM 2367 N N . HIS B 1 93 ? -7.828 3.264 -12.789 1 77.44 93 HIS B N 1
ATOM 2368 C CA . HIS B 1 93 ? -7.977 4.023 -11.555 1 77.44 93 HIS B CA 1
ATOM 2369 C C . HIS B 1 93 ? -8.312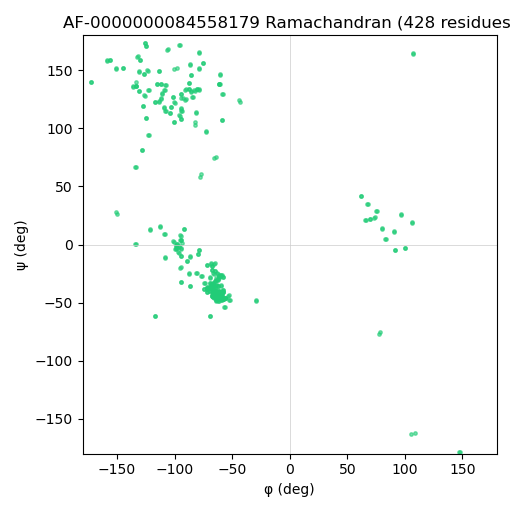 3.105 -10.383 1 77.44 93 HIS B C 1
ATOM 2371 O O . HIS B 1 93 ? -8.414 3.561 -9.242 1 77.44 93 HIS B O 1
ATOM 2377 N N . GLU B 1 94 ? -8.375 1.892 -10.758 1 84.44 94 GLU B N 1
ATOM 2378 C CA . GLU B 1 94 ? -8.766 0.969 -9.695 1 84.44 94 GLU B CA 1
ATOM 2379 C C . GLU B 1 94 ? -7.555 0.516 -8.883 1 84.44 94 GLU B C 1
ATOM 2381 O O . GLU B 1 94 ? -6.477 0.304 -9.438 1 84.44 94 GLU B O 1
ATOM 2386 N N . CYS B 1 95 ? -7.855 0.332 -7.648 1 89.38 95 CYS B N 1
ATOM 2387 C CA . CYS B 1 95 ? -6.762 0.006 -6.738 1 89.38 95 CYS B CA 1
ATOM 2388 C C . CYS B 1 95 ? -6.586 -1.502 -6.613 1 89.38 95 CYS B C 1
ATOM 2390 O O . CYS B 1 95 ? -5.957 -1.983 -5.672 1 89.38 95 CYS B O 1
ATOM 2392 N N . HIS B 1 96 ? -7.195 -2.295 -7.477 1 93.38 96 HIS B N 1
ATOM 2393 C CA . HIS B 1 96 ? -7.105 -3.75 -7.508 1 93.38 96 HIS B CA 1
ATOM 2394 C C . HIS B 1 96 ? -7.473 -4.297 -8.883 1 93.38 96 HIS B C 1
ATOM 2396 O O . HIS B 1 96 ? -8.133 -3.613 -9.672 1 93.38 96 HIS B O 1
ATOM 2402 N N . LEU B 1 97 ? -7.016 -5.492 -9.125 1 96 97 LEU B N 1
ATOM 2403 C CA . LEU B 1 97 ? -7.535 -6.254 -10.258 1 96 97 LEU B CA 1
ATOM 2404 C C . LEU B 1 97 ? -8.883 -6.879 -9.922 1 96 97 LEU B C 1
ATOM 2406 O O . LEU B 1 97 ? -9.18 -7.125 -8.75 1 96 97 LEU B O 1
ATOM 2410 N N . ASP B 1 98 ? -9.703 -7.078 -10.922 1 96.19 98 ASP B N 1
ATOM 2411 C CA . ASP B 1 98 ? -10.922 -7.875 -10.781 1 96.19 98 ASP B CA 1
ATOM 2412 C C . ASP B 1 98 ? -10.969 -8.992 -11.82 1 96.19 98 ASP B C 1
ATOM 2414 O O . ASP B 1 98 ? -10.078 -9.094 -12.664 1 96.19 98 ASP B O 1
ATOM 2418 N N . ALA B 1 99 ? -11.984 -9.867 -11.68 1 97.81 99 ALA B N 1
ATOM 2419 C CA . ALA B 1 99 ? -12.055 -11.062 -12.516 1 97.81 99 ALA B CA 1
ATOM 2420 C C . ALA B 1 99 ? -12.234 -10.695 -13.984 1 97.81 99 ALA B C 1
ATOM 2422 O O . ALA B 1 99 ? -11.734 -11.398 -14.867 1 97.81 99 ALA B O 1
ATOM 2423 N N . ASN B 1 100 ? -12.891 -9.57 -14.242 1 97.25 100 ASN B N 1
ATOM 2424 C CA . ASN B 1 100 ? -13.117 -9.164 -15.625 1 97.25 100 ASN B CA 1
ATOM 2425 C C . ASN B 1 100 ? -11.812 -8.734 -16.297 1 97.25 100 ASN B C 1
ATOM 2427 O O . ASN B 1 100 ? -11.594 -9.031 -17.484 1 97.25 100 ASN B O 1
ATOM 2431 N N . LEU B 1 101 ? -11.008 -8.062 -15.602 1 97.44 101 LEU B N 1
ATOM 2432 C CA . LEU B 1 101 ? -9.703 -7.672 -16.125 1 97.44 101 LEU B CA 1
ATOM 2433 C C . LEU B 1 101 ? -8.859 -8.898 -16.453 1 97.44 101 LEU B C 1
ATOM 2435 O O . LEU B 1 101 ? -8.164 -8.922 -17.469 1 97.44 101 LEU B O 1
ATOM 2439 N N . ILE B 1 102 ? -8.938 -9.883 -15.617 1 98.44 102 ILE B N 1
ATOM 2440 C CA . ILE B 1 102 ? -8.18 -11.109 -15.852 1 98.44 102 ILE B CA 1
ATOM 2441 C C . ILE B 1 102 ? -8.734 -11.828 -17.078 1 98.44 102 ILE B C 1
ATOM 2443 O O . ILE B 1 102 ? -7.969 -12.297 -17.922 1 98.44 102 ILE B O 1
ATOM 2447 N N . LYS B 1 103 ? -10.047 -11.891 -17.141 1 98.38 103 LYS B N 1
ATOM 2448 C CA . LYS B 1 103 ? -10.672 -12.5 -18.312 1 98.38 103 LYS B CA 1
ATOM 2449 C C . LYS B 1 103 ? -10.141 -11.875 -19.594 1 98.38 103 LYS B C 1
ATOM 2451 O O . LYS B 1 103 ? -9.75 -12.594 -20.516 1 98.38 103 LYS B O 1
ATOM 2456 N N . LYS B 1 104 ? -10.102 -10.57 -19.641 1 98 104 LYS B N 1
ATOM 2457 C CA . LYS B 1 104 ? -9.625 -9.844 -20.812 1 98 104 LYS B CA 1
ATOM 2458 C C . LYS B 1 104 ? -8.141 -10.117 -21.062 1 98 104 LYS B C 1
ATOM 2460 O O . LYS B 1 104 ? -7.707 -10.234 -22.203 1 98 104 LYS B O 1
ATOM 2465 N N . SER B 1 105 ? -7.375 -10.234 -20.016 1 98.25 105 SER B N 1
ATOM 2466 C CA . SER B 1 105 ? -5.945 -10.5 -20.141 1 98.25 105 SER B CA 1
ATOM 2467 C C . SER B 1 105 ? -5.688 -11.898 -20.688 1 98.25 105 SER B C 1
ATOM 2469 O O . SER B 1 105 ? -4.77 -12.102 -21.484 1 98.25 105 SER B O 1
ATOM 2471 N N . LEU B 1 106 ? -6.52 -12.812 -20.25 1 98.5 106 LEU B N 1
ATOM 2472 C CA . LEU B 1 106 ? -6.352 -14.203 -20.672 1 98.5 106 LEU B CA 1
ATOM 2473 C C . LEU B 1 106 ? -6.598 -14.344 -22.172 1 98.5 106 LEU B C 1
ATOM 2475 O O . LEU B 1 106 ? -6.023 -15.219 -22.828 1 98.5 106 LEU B O 1
ATOM 2479 N N . GLU B 1 107 ? -7.379 -13.445 -22.75 1 98.12 107 GLU B N 1
ATOM 2480 C CA . GLU B 1 107 ? -7.645 -13.461 -24.188 1 98.12 107 GLU B CA 1
ATOM 2481 C C . GLU B 1 107 ? -6.387 -13.133 -24.984 1 98.12 107 GLU B C 1
ATOM 2483 O O . GLU B 1 107 ? -6.297 -13.453 -26.172 1 98.12 107 GLU B O 1
ATOM 2488 N N . LYS B 1 108 ? -5.438 -12.555 -24.359 1 97.88 108 LYS B N 1
ATOM 2489 C CA . LYS B 1 108 ? -4.215 -12.133 -25.031 1 97.88 108 LYS B CA 1
ATOM 2490 C C . LYS B 1 108 ? -3.113 -13.172 -24.891 1 97.88 108 LYS B C 1
ATOM 2492 O O . LYS B 1 108 ? -2.012 -13 -25.406 1 97.88 108 LYS B O 1
ATOM 2497 N N . ILE B 1 109 ? -3.385 -14.227 -24.188 1 98.25 109 ILE B N 1
ATOM 2498 C CA . ILE B 1 109 ? -2.391 -15.258 -23.875 1 98.25 109 ILE B CA 1
ATOM 2499 C C . ILE B 1 109 ? -2.732 -16.547 -24.625 1 98.25 109 ILE B C 1
ATOM 2501 O O . ILE B 1 109 ? -3.885 -16.984 -24.625 1 98.25 109 ILE B O 1
ATOM 2505 N N . ASP B 1 110 ? -1.765 -17.094 -25.312 1 98.38 110 ASP B N 1
ATOM 2506 C CA . ASP B 1 110 ? -1.922 -18.453 -25.828 1 98.38 110 ASP B CA 1
ATOM 2507 C C . ASP B 1 110 ? -1.825 -19.484 -24.688 1 98.38 110 ASP B C 1
ATOM 2509 O O . ASP B 1 110 ? -0.732 -19.938 -24.344 1 98.38 110 ASP B O 1
ATOM 2513 N N . LEU B 1 111 ? -2.961 -19.922 -24.188 1 98.38 111 LEU B N 1
ATOM 2514 C CA . LEU B 1 111 ? -3.047 -20.672 -22.953 1 98.38 111 LEU B CA 1
ATOM 2515 C C . LEU B 1 111 ? -2.41 -22.047 -23.109 1 98.38 111 LEU B C 1
ATOM 2517 O O . LEU B 1 111 ? -1.98 -22.672 -22.125 1 98.38 111 LEU B O 1
ATOM 2521 N N . ASP B 1 112 ? -2.301 -22.516 -24.266 1 97.94 112 ASP B N 1
ATOM 2522 C CA . ASP B 1 112 ? -1.771 -23.859 -24.484 1 97.94 112 ASP B CA 1
ATOM 2523 C C . ASP B 1 112 ? -0.247 -23.875 -24.391 1 97.94 112 ASP B C 1
ATOM 2525 O O . ASP B 1 112 ? 0.369 -24.938 -24.359 1 97.94 112 ASP B O 1
ATOM 2529 N N . ARG B 1 113 ? 0.299 -22.734 -24.234 1 98 113 ARG B N 1
ATOM 2530 C CA . ARG B 1 113 ? 1.754 -22.609 -24.25 1 98 113 ARG B CA 1
ATOM 2531 C C . ARG B 1 113 ? 2.32 -22.609 -22.828 1 98 113 ARG B C 1
ATOM 2533 O O . ARG B 1 113 ? 3.537 -22.688 -22.641 1 98 113 ARG B O 1
ATOM 2540 N N . TYR B 1 114 ? 1.535 -22.578 -21.859 1 98.62 114 TYR B N 1
ATOM 2541 C CA . TYR B 1 114 ? 2.057 -22.328 -20.531 1 98.62 114 TYR B CA 1
ATOM 2542 C C . TYR B 1 114 ? 1.538 -23.359 -19.531 1 98.62 114 TYR B C 1
ATOM 2544 O O . TYR B 1 114 ? 0.441 -23.891 -19.703 1 98.62 114 TYR B O 1
ATOM 2552 N N . ASP B 1 115 ? 2.391 -23.594 -18.578 1 98.69 115 ASP B N 1
ATOM 2553 C CA . ASP B 1 115 ? 2.021 -24.469 -17.469 1 98.69 115 ASP B CA 1
ATOM 2554 C C . ASP B 1 115 ? 1.49 -23.656 -16.281 1 98.69 115 ASP B C 1
ATOM 2556 O O . ASP B 1 115 ? 0.668 -24.141 -15.508 1 98.69 115 ASP B O 1
ATOM 2560 N N . VAL B 1 116 ? 2.021 -22.438 -16.109 1 98.81 116 VAL B N 1
ATOM 2561 C CA . VAL B 1 116 ? 1.743 -21.609 -14.93 1 98.81 116 VAL B CA 1
ATOM 2562 C C . VAL B 1 116 ? 1.487 -20.172 -15.367 1 98.81 116 VAL B C 1
ATOM 2564 O O . VAL B 1 116 ? 2.184 -19.641 -16.234 1 98.81 116 VAL B O 1
ATOM 2567 N N . ILE B 1 117 ? 0.479 -19.531 -14.828 1 98.88 117 ILE B N 1
ATOM 2568 C CA . ILE B 1 117 ? 0.269 -18.109 -14.984 1 98.88 117 ILE B CA 1
ATOM 2569 C C . ILE B 1 117 ? 0.365 -17.422 -13.625 1 98.88 117 ILE B C 1
ATOM 2571 O O . ILE B 1 117 ? -0.299 -17.828 -12.672 1 98.88 117 ILE B O 1
ATOM 2575 N N . LEU B 1 118 ? 1.263 -16.469 -13.539 1 98.88 118 LEU B N 1
ATOM 2576 C CA . LEU B 1 118 ? 1.484 -15.648 -12.344 1 98.88 118 LEU B CA 1
ATOM 2577 C C . LEU B 1 118 ? 0.806 -14.289 -12.484 1 98.88 118 LEU B C 1
ATOM 2579 O O . LEU B 1 118 ? 1.072 -13.555 -13.438 1 98.88 118 LEU B O 1
ATOM 2583 N N . ILE B 1 119 ? -0.074 -13.984 -11.555 1 98.88 119 ILE B N 1
ATOM 2584 C CA . ILE B 1 119 ? -0.805 -12.727 -11.617 1 98.88 119 ILE B CA 1
ATOM 2585 C C . ILE B 1 119 ? -0.31 -11.789 -10.516 1 98.88 119 ILE B C 1
ATOM 2587 O O . ILE B 1 119 ? -0.385 -12.117 -9.328 1 98.88 119 ILE B O 1
ATOM 2591 N N . GLU B 1 120 ? 0.232 -10.695 -10.906 1 98.44 120 GLU B N 1
ATOM 2592 C CA . GLU B 1 120 ? 0.591 -9.656 -9.938 1 98.44 120 GLU B CA 1
ATOM 2593 C C . GLU B 1 120 ? -0.525 -8.625 -9.797 1 98.44 120 GLU B C 1
ATOM 2595 O O . GLU B 1 120 ? -0.839 -7.906 -10.742 1 98.44 120 GLU B O 1
ATOM 2600 N N . ASN B 1 121 ? -1.098 -8.57 -8.641 1 97.31 121 ASN B N 1
ATOM 2601 C CA . ASN B 1 121 ? -2.123 -7.57 -8.359 1 97.31 121 ASN B CA 1
ATOM 2602 C C . ASN B 1 121 ? -1.509 -6.203 -8.062 1 97.31 121 ASN B C 1
ATOM 2604 O O . ASN B 1 121 ? -0.288 -6.082 -7.941 1 97.31 121 ASN B O 1
ATOM 2608 N N . VAL B 1 122 ? -2.354 -5.195 -8.086 1 92.94 122 VAL B N 1
ATOM 2609 C CA . VAL B 1 122 ? -1.946 -3.854 -7.68 1 92.94 122 VAL B CA 1
ATOM 2610 C C . VAL B 1 122 ? -1.507 -3.867 -6.219 1 92.94 122 VAL B C 1
ATOM 2612 O O . VAL B 1 122 ? -2.1 -4.566 -5.395 1 92.94 122 VAL B O 1
ATOM 2615 N N . GLY B 1 123 ? -0.448 -3.188 -5.934 1 92.56 123 GLY B N 1
ATOM 2616 C CA . GLY B 1 123 ? -0.018 -3.1 -4.547 1 92.56 123 GLY B CA 1
ATOM 2617 C C . GLY B 1 123 ? -1.067 -2.494 -3.633 1 92.56 123 GLY B C 1
ATOM 2618 O O . GLY B 1 123 ? -1.322 -1.29 -3.684 1 92.56 123 GLY B O 1
ATOM 2619 N N . ASN B 1 124 ? -1.649 -3.293 -2.844 1 91.88 124 ASN B N 1
ATOM 2620 C CA . ASN B 1 124 ? -2.742 -2.93 -1.947 1 91.88 124 ASN B CA 1
ATOM 2621 C C . ASN B 1 124 ? -3.102 -4.078 -1.008 1 91.88 124 ASN B C 1
ATOM 2623 O O . ASN B 1 124 ? -3.133 -5.238 -1.422 1 91.88 124 ASN B O 1
ATOM 2627 N N . LEU B 1 125 ? -3.373 -3.709 0.259 1 93.19 125 LEU B N 1
ATOM 2628 C CA . LEU B 1 125 ? -3.641 -4.781 1.214 1 93.19 125 LEU B CA 1
ATOM 2629 C C . LEU B 1 125 ? -5.117 -4.816 1.592 1 93.19 125 LEU B C 1
ATOM 2631 O O . LEU B 1 125 ? -5.52 -5.578 2.471 1 93.19 125 LEU B O 1
ATOM 2635 N N . VAL B 1 126 ? -5.941 -4.051 0.92 1 91.5 126 VAL B N 1
ATOM 2636 C CA . VAL B 1 126 ? -7.332 -3.963 1.362 1 91.5 126 VAL B CA 1
ATOM 2637 C C . VAL B 1 126 ? -8.258 -4.516 0.28 1 91.5 126 VAL B C 1
ATOM 2639 O O . VAL B 1 126 ? -8.75 -5.641 0.392 1 91.5 126 VAL B O 1
ATOM 2642 N N . CYS B 1 127 ? -8.258 -3.939 -0.818 1 90.75 127 CYS B N 1
ATOM 2643 C CA . CYS B 1 127 ? -9.289 -4.168 -1.82 1 90.75 127 CYS B CA 1
ATOM 2644 C C . CYS B 1 127 ? -9.102 -5.516 -2.502 1 90.75 127 CYS B C 1
ATOM 2646 O O . CYS B 1 127 ? -10.078 -6.203 -2.812 1 90.75 127 CYS B O 1
ATOM 2648 N N . PRO B 1 128 ? -7.879 -5.934 -2.775 1 94.12 128 PRO B N 1
ATOM 2649 C CA . PRO B 1 128 ? -7.707 -7.211 -3.473 1 94.12 128 PRO B CA 1
ATOM 2650 C C . PRO B 1 128 ? -8.312 -8.383 -2.709 1 94.12 128 PRO B C 1
ATOM 2652 O O . PRO B 1 128 ? -8.719 -9.383 -3.316 1 94.12 128 PRO B O 1
ATOM 2655 N N . ALA B 1 129 ? -8.406 -8.273 -1.409 1 92.69 129 ALA B N 1
ATOM 2656 C CA . ALA B 1 129 ? -8.945 -9.352 -0.58 1 92.69 129 ALA B CA 1
ATOM 2657 C C . ALA B 1 129 ? -10.359 -9.719 -1.009 1 92.69 129 ALA B C 1
ATOM 2659 O O . ALA B 1 129 ? -10.758 -10.891 -0.936 1 92.69 129 ALA B O 1
ATOM 2660 N N . ASP B 1 130 ? -11.062 -8.805 -1.545 1 92.25 130 ASP B N 1
ATOM 2661 C CA . ASP B 1 130 ? -12.492 -8.984 -1.78 1 92.25 130 ASP B CA 1
ATOM 2662 C C . ASP B 1 130 ? -12.766 -9.375 -3.23 1 92.25 130 ASP B C 1
ATOM 2664 O O . ASP B 1 130 ? -13.914 -9.625 -3.604 1 92.25 130 ASP B O 1
ATOM 2668 N N . PHE B 1 131 ? -11.734 -9.477 -4.027 1 94.81 131 PHE B N 1
ATOM 2669 C CA . PHE B 1 131 ? -11.961 -9.68 -5.453 1 94.81 131 PHE B CA 1
ATOM 2670 C C . PHE B 1 131 ? -11.164 -10.883 -5.961 1 94.81 131 PHE B C 1
ATOM 2672 O O . PHE B 1 131 ? -10.156 -10.719 -6.648 1 94.81 131 PHE B O 1
ATOM 2679 N N . PRO B 1 132 ? -11.758 -12.039 -5.703 1 96.69 132 PRO B N 1
ATOM 2680 C CA . PRO B 1 132 ? -11.086 -13.211 -6.273 1 96.69 132 PRO B CA 1
ATOM 2681 C C . PRO B 1 132 ? -10.992 -13.148 -7.797 1 96.69 132 PRO B C 1
ATOM 2683 O O . PRO B 1 132 ? -11.906 -12.656 -8.461 1 96.69 132 PRO B O 1
ATOM 2686 N N . LEU B 1 133 ? -9.922 -13.68 -8.312 1 98.5 133 LEU B N 1
ATOM 2687 C CA . LEU B 1 133 ? -9.648 -13.578 -9.742 1 98.5 133 LEU B CA 1
ATOM 2688 C C . LEU B 1 133 ? -9.844 -14.93 -10.43 1 98.5 133 LEU B C 1
ATOM 2690 O O . LEU B 1 133 ? -9.844 -15.008 -11.656 1 98.5 133 LEU B O 1
ATOM 2694 N N . GLY B 1 134 ? -9.992 -15.992 -9.672 1 98.19 134 GLY B N 1
ATOM 2695 C CA . GLY B 1 134 ? -10.07 -17.344 -10.211 1 98.19 134 GLY B CA 1
ATOM 2696 C C . GLY B 1 134 ? -8.742 -18.078 -10.18 1 98.19 134 GLY B C 1
ATOM 2697 O O . GLY B 1 134 ? -8.508 -18.969 -10.992 1 98.19 134 GLY B O 1
ATOM 2698 N N . ALA B 1 135 ? -7.844 -17.734 -9.289 1 98.5 135 ALA B N 1
ATOM 2699 C CA . ALA B 1 135 ? -6.52 -18.344 -9.195 1 98.5 135 ALA B CA 1
ATOM 2700 C C . ALA B 1 135 ? -6.555 -19.594 -8.32 1 98.5 135 ALA B C 1
ATOM 2702 O O . ALA B 1 135 ? -7.414 -19.719 -7.445 1 98.5 135 ALA B O 1
ATOM 2703 N N . ASP B 1 136 ? -5.613 -20.516 -8.539 1 98.5 136 ASP B N 1
ATOM 2704 C CA . ASP B 1 136 ? -5.453 -21.672 -7.684 1 98.5 136 ASP B CA 1
ATOM 2705 C C . ASP B 1 136 ? -4.973 -21.281 -6.293 1 98.5 136 ASP B C 1
ATOM 2707 O O . ASP B 1 136 ? -5.398 -21.859 -5.289 1 98.5 136 ASP B O 1
ATOM 2711 N N . TYR B 1 137 ? -4.074 -20.344 -6.262 1 98.38 137 TYR B N 1
ATOM 2712 C CA . TYR B 1 137 ? -3.504 -19.844 -5.012 1 98.38 137 TYR B CA 1
ATOM 2713 C C . TYR B 1 137 ? -3.535 -18.328 -4.961 1 98.38 137 TYR B C 1
ATOM 2715 O O . TYR B 1 137 ? -3.225 -17.656 -5.949 1 98.38 137 TYR B O 1
ATOM 2723 N N . ARG B 1 138 ? -3.99 -17.828 -3.883 1 98.38 138 ARG B N 1
ATOM 2724 C CA . ARG B 1 138 ? -3.844 -16.422 -3.549 1 98.38 138 ARG B CA 1
ATOM 2725 C C . ARG B 1 138 ? -2.746 -16.219 -2.51 1 98.38 138 ARG B C 1
ATOM 2727 O O . ARG B 1 138 ? -2.848 -16.703 -1.386 1 98.38 138 ARG B O 1
ATOM 2734 N N . VAL B 1 139 ? -1.751 -15.484 -2.926 1 98.75 139 VAL B N 1
ATOM 2735 C CA . VAL B 1 139 ? -0.571 -15.281 -2.092 1 98.75 139 VAL B CA 1
ATOM 2736 C C . VAL B 1 139 ? -0.51 -13.828 -1.627 1 98.75 139 VAL B C 1
ATOM 2738 O O . VAL B 1 139 ? -0.59 -12.906 -2.441 1 98.75 139 VAL B O 1
ATOM 2741 N N . VAL B 1 140 ? -0.406 -13.633 -0.346 1 98.62 140 VAL B N 1
ATOM 2742 C CA . VAL B 1 140 ? -0.157 -12.289 0.152 1 98.62 140 VAL B CA 1
ATOM 2743 C C . VAL B 1 140 ? 1.315 -12.141 0.528 1 98.62 140 VAL B C 1
ATOM 2745 O O . VAL B 1 140 ? 1.865 -12.977 1.252 1 98.62 140 VAL B O 1
ATOM 2748 N N . VAL B 1 141 ? 1.921 -11.07 -0.059 1 98.56 141 VAL B N 1
ATOM 2749 C CA . VAL B 1 141 ? 3.332 -10.789 0.182 1 98.56 141 VAL B CA 1
ATOM 2750 C C . VAL B 1 141 ? 3.473 -9.484 0.965 1 98.56 141 VAL B C 1
ATOM 2752 O O . VAL B 1 141 ? 3.023 -8.43 0.513 1 98.56 141 VAL B O 1
ATOM 2755 N N . ILE B 1 142 ? 4.113 -9.547 2.088 1 97.88 142 ILE B N 1
ATOM 2756 C CA . ILE B 1 142 ? 4.539 -8.367 2.83 1 97.88 142 ILE B CA 1
ATOM 2757 C C . ILE B 1 142 ? 6.043 -8.43 3.084 1 97.88 142 ILE B C 1
ATOM 2759 O O . ILE B 1 142 ? 6.691 -9.438 2.766 1 97.88 142 ILE B O 1
ATOM 2763 N N . SER B 1 143 ? 6.578 -7.312 3.58 1 97.06 143 SER B N 1
ATOM 2764 C CA . SER B 1 143 ? 8.016 -7.281 3.818 1 97.06 143 SER B CA 1
ATOM 2765 C C . SER B 1 143 ? 8.336 -6.734 5.207 1 97.06 143 SER B C 1
ATOM 2767 O O . SER B 1 143 ? 7.492 -6.09 5.836 1 97.06 143 SER B O 1
ATOM 2769 N N . THR B 1 144 ? 9.555 -7.004 5.652 1 96.06 144 THR B N 1
ATOM 2770 C CA . THR B 1 144 ? 10 -6.562 6.969 1 96.06 144 THR B CA 1
ATOM 2771 C C . THR B 1 144 ? 10.07 -5.039 7.031 1 96.06 144 THR B C 1
ATOM 2773 O O . THR B 1 144 ? 10.078 -4.457 8.117 1 96.06 144 THR B O 1
ATOM 2776 N N . THR B 1 145 ? 10.07 -4.402 5.941 1 93.12 145 THR B N 1
ATOM 2777 C CA . THR B 1 145 ? 10.258 -2.955 5.898 1 93.12 145 THR B CA 1
ATOM 2778 C C . THR B 1 145 ? 8.953 -2.234 6.246 1 93.12 145 THR B C 1
ATOM 2780 O O . THR B 1 145 ? 8.953 -1.02 6.457 1 93.12 145 THR B O 1
ATOM 2783 N N . GLU B 1 146 ? 7.867 -2.904 6.363 1 93.19 146 GLU B N 1
ATOM 2784 C CA . GLU B 1 146 ? 6.551 -2.285 6.488 1 93.19 146 GLU B CA 1
ATOM 2785 C C . GLU B 1 146 ? 6.152 -2.127 7.953 1 93.19 146 GLU B C 1
ATOM 2787 O O . GLU B 1 146 ? 5.18 -1.439 8.266 1 93.19 146 GLU B O 1
ATOM 2792 N N . GLY B 1 147 ? 6.887 -2.707 8.82 1 88.19 147 GLY B N 1
ATOM 2793 C CA . GLY B 1 147 ? 6.535 -2.686 10.227 1 88.19 147 GLY B CA 1
ATOM 2794 C C . GLY B 1 147 ? 6.027 -4.023 10.742 1 88.19 147 GLY B C 1
ATOM 2795 O O . GLY B 1 147 ? 5.688 -4.906 9.945 1 88.19 147 GLY B O 1
ATOM 2796 N N . ASP B 1 148 ? 6.02 -4.145 12.07 1 90.12 148 ASP B N 1
ATOM 2797 C CA . ASP B 1 148 ? 5.746 -5.457 12.648 1 90.12 148 ASP B CA 1
ATOM 2798 C C . ASP B 1 148 ? 4.266 -5.605 12.992 1 90.12 148 ASP B C 1
ATOM 2800 O O . ASP B 1 148 ? 3.854 -6.621 13.555 1 90.12 148 ASP B O 1
ATOM 2804 N N . ASP B 1 149 ? 3.438 -4.648 12.602 1 89.56 149 ASP B N 1
ATOM 2805 C CA . ASP B 1 149 ? 2.025 -4.699 12.969 1 89.56 149 ASP B CA 1
ATOM 2806 C C . ASP B 1 149 ? 1.147 -4.93 11.734 1 89.56 149 ASP B C 1
ATOM 2808 O O . ASP B 1 149 ? -0.071 -4.75 11.797 1 89.56 149 ASP B O 1
ATOM 2812 N N . MET B 1 150 ? 1.696 -5.34 10.664 1 90.5 150 MET B N 1
ATOM 2813 C CA . MET B 1 150 ? 1.007 -5.418 9.383 1 90.5 150 MET B CA 1
ATOM 2814 C C . MET B 1 150 ? -0.14 -6.422 9.438 1 90.5 150 MET B C 1
ATOM 2816 O O . MET B 1 150 ? -1.226 -6.16 8.914 1 90.5 150 MET B O 1
ATOM 2820 N N . VAL B 1 151 ? 0.071 -7.566 10.094 1 93.44 151 VAL B N 1
ATOM 2821 C CA . VAL B 1 151 ? -0.954 -8.602 10.164 1 93.44 151 VAL B CA 1
ATOM 2822 C C . VAL B 1 151 ? -2.135 -8.109 10.992 1 93.44 151 VAL B C 1
ATOM 2824 O O . VAL B 1 151 ? -3.293 -8.367 10.656 1 93.44 151 VAL B O 1
ATOM 2827 N N . ARG B 1 152 ? -1.796 -7.32 11.977 1 89.31 152 ARG B N 1
ATOM 2828 C CA . ARG B 1 152 ? -2.834 -6.812 12.867 1 89.31 152 ARG B CA 1
ATOM 2829 C C . ARG B 1 152 ? -3.617 -5.684 12.203 1 89.31 152 ARG B C 1
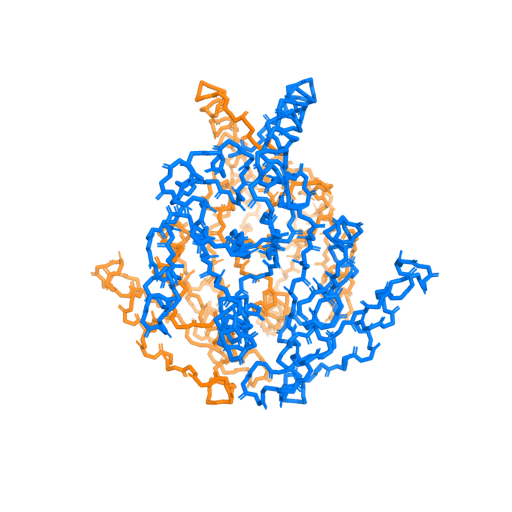ATOM 2831 O O . ARG B 1 152 ? -4.801 -5.492 12.492 1 89.31 152 ARG B O 1
ATOM 2838 N N . LYS B 1 153 ? -3 -5.055 11.359 1 88 153 LYS B N 1
ATOM 2839 C CA . LYS B 1 153 ? -3.609 -3.887 10.727 1 88 153 LYS B CA 1
ATOM 2840 C C . LYS B 1 153 ? -4.438 -4.289 9.508 1 88 153 LYS B C 1
ATOM 2842 O O . LYS B 1 153 ? -5.387 -3.596 9.141 1 88 153 LYS B O 1
ATOM 2847 N N . HIS B 1 154 ? -4.066 -5.445 8.938 1 90.19 154 HIS B N 1
ATOM 2848 C CA . HIS B 1 154 ? -4.695 -5.855 7.691 1 90.19 154 HIS B CA 1
ATOM 2849 C C . HIS B 1 154 ? -5.102 -7.324 7.734 1 90.19 154 HIS B C 1
ATOM 2851 O O . HIS B 1 154 ? -4.699 -8.117 6.879 1 90.19 154 HIS B O 1
ATOM 2857 N N . HIS B 1 155 ? -6.027 -7.625 8.562 1 90.44 155 HIS B N 1
ATOM 2858 C CA . HIS B 1 155 ? -6.434 -9 8.844 1 90.44 155 HIS B CA 1
ATOM 2859 C C . HIS B 1 155 ? -7.023 -9.664 7.602 1 90.44 155 HIS B C 1
ATOM 2861 O O . HIS B 1 155 ? -6.695 -10.812 7.297 1 90.44 155 HIS B O 1
ATOM 2867 N N . ASP B 1 156 ? -7.828 -9 6.922 1 91.75 156 ASP B N 1
ATOM 2868 C CA . ASP B 1 156 ? -8.703 -9.602 5.918 1 91.75 156 ASP B CA 1
ATOM 2869 C C . ASP B 1 156 ? -7.887 -10.219 4.785 1 91.75 156 ASP B C 1
ATOM 2871 O O . ASP B 1 156 ? -8.188 -11.32 4.324 1 91.75 156 ASP B O 1
ATOM 2875 N N . ILE B 1 157 ? -6.867 -9.492 4.379 1 95.06 157 ILE B N 1
ATOM 2876 C CA . ILE B 1 157 ? -6.117 -9.984 3.23 1 95.06 157 ILE B CA 1
ATOM 2877 C C . ILE B 1 157 ? -5.402 -11.281 3.598 1 95.06 157 ILE B C 1
ATOM 2879 O O . ILE B 1 157 ? -5.273 -12.18 2.766 1 95.06 157 ILE B O 1
ATOM 2883 N N . PHE B 1 158 ? -5.004 -11.375 4.82 1 96.38 158 PHE B N 1
ATOM 2884 C CA . PHE B 1 158 ? -4.332 -12.586 5.277 1 96.38 158 PHE B CA 1
ATOM 2885 C C . PHE B 1 158 ? -5.312 -13.75 5.387 1 96.38 158 PHE B C 1
ATOM 2887 O O . PHE B 1 158 ? -4.996 -14.875 5.008 1 96.38 158 PHE B O 1
ATOM 2894 N N . LEU B 1 159 ? -6.48 -13.445 5.828 1 94.31 159 LEU B N 1
ATOM 2895 C CA . LEU B 1 159 ? -7.508 -14.469 5.965 1 94.31 159 LEU B CA 1
ATOM 2896 C C . LEU B 1 159 ? -7.977 -14.953 4.598 1 94.31 159 LEU B C 1
ATOM 2898 O O . LEU B 1 159 ? -8.328 -16.125 4.441 1 94.31 159 LEU B O 1
ATOM 2902 N N . HIS B 1 160 ? -7.902 -14.117 3.641 1 94 160 HIS B N 1
ATOM 2903 C CA . HIS B 1 160 ? -8.391 -14.438 2.307 1 94 160 HIS B CA 1
ATOM 2904 C C . HIS B 1 160 ? -7.273 -14.992 1.427 1 94 160 HIS B C 1
ATOM 2906 O O . HIS B 1 160 ? -7.496 -15.297 0.254 1 94 160 HIS B O 1
ATOM 2912 N N . SER B 1 161 ? -6.102 -15.117 1.968 1 96.69 161 SER B N 1
ATOM 2913 C CA . SER B 1 161 ? -4.984 -15.68 1.22 1 96.69 161 SER B CA 1
ATOM 2914 C C . SER B 1 161 ? -4.789 -17.156 1.543 1 96.69 161 SER B C 1
ATOM 2916 O O . SER B 1 161 ? -5.207 -17.625 2.604 1 96.69 161 SER B O 1
ATOM 2918 N N . ASP B 1 162 ? -4.27 -17.875 0.616 1 96.81 162 ASP B N 1
ATOM 2919 C CA . ASP B 1 162 ? -3.912 -19.266 0.812 1 96.81 162 ASP B CA 1
ATOM 2920 C C . ASP B 1 162 ? -2.5 -19.406 1.381 1 96.81 162 ASP B C 1
ATOM 2922 O O . ASP B 1 162 ? -2.213 -20.344 2.129 1 96.81 162 ASP B O 1
ATOM 2926 N N . VAL B 1 163 ? -1.641 -18.562 0.972 1 97.44 163 VAL B N 1
ATOM 2927 C CA . VAL B 1 163 ? -0.236 -18.547 1.368 1 97.44 163 VAL B CA 1
ATOM 2928 C C . VAL B 1 163 ? 0.184 -17.125 1.738 1 97.44 163 VAL B C 1
ATOM 2930 O O . VAL B 1 163 ? -0.228 -16.172 1.089 1 97.44 163 VAL B O 1
ATOM 2933 N N . ALA B 1 164 ? 0.892 -17 2.795 1 98.62 164 ALA B N 1
ATOM 2934 C CA . ALA B 1 164 ? 1.467 -15.711 3.189 1 98.62 164 ALA B CA 1
ATOM 2935 C C . ALA B 1 164 ? 2.992 -15.758 3.152 1 98.62 164 ALA B C 1
ATOM 2937 O O . ALA B 1 164 ? 3.598 -16.766 3.531 1 98.62 164 ALA B O 1
ATOM 2938 N N . ILE B 1 165 ? 3.574 -14.68 2.646 1 98.75 165 ILE B N 1
ATOM 2939 C CA . ILE B 1 165 ? 5.027 -14.602 2.521 1 98.75 165 ILE B CA 1
ATOM 2940 C C . ILE B 1 165 ? 5.535 -13.336 3.203 1 98.75 165 ILE B C 1
ATOM 2942 O O . ILE B 1 165 ? 4.992 -12.25 2.99 1 98.75 165 ILE B O 1
ATOM 2946 N N . LEU B 1 166 ? 6.508 -13.477 4.078 1 98.62 166 LEU B N 1
ATOM 2947 C CA . LEU B 1 166 ? 7.273 -12.367 4.641 1 98.62 166 LEU B CA 1
ATOM 2948 C C . LEU B 1 166 ? 8.625 -12.234 3.951 1 98.62 166 LEU B C 1
ATOM 2950 O O . LEU B 1 166 ? 9.531 -13.039 4.191 1 98.62 166 LEU B O 1
ATOM 2954 N N . ASN B 1 167 ? 8.719 -11.227 3.107 1 98.12 167 ASN B N 1
ATOM 2955 C CA . ASN B 1 167 ? 9.898 -11.023 2.271 1 98.12 167 ASN B CA 1
ATOM 2956 C C . ASN B 1 167 ? 10.875 -10.039 2.908 1 98.12 167 ASN B C 1
ATOM 2958 O O . ASN B 1 167 ? 10.594 -9.469 3.967 1 98.12 167 ASN B O 1
ATOM 2962 N N . LYS B 1 168 ? 12.078 -9.875 2.346 1 96.56 168 LYS B N 1
ATOM 2963 C CA . LYS B 1 168 ? 13.156 -8.969 2.727 1 96.56 168 LYS B CA 1
ATOM 2964 C C . LYS B 1 168 ? 13.664 -9.281 4.133 1 96.56 168 LYS B C 1
ATOM 2966 O O . LYS B 1 168 ? 13.906 -8.367 4.926 1 96.56 168 LYS B O 1
ATOM 2971 N N . MET B 1 169 ? 13.773 -10.523 4.371 1 97.31 169 MET B N 1
ATOM 2972 C CA . MET B 1 169 ? 14.281 -11 5.656 1 97.31 169 MET B CA 1
ATOM 2973 C C . MET B 1 169 ? 15.711 -10.531 5.891 1 97.31 169 MET B C 1
ATOM 2975 O O . MET B 1 169 ? 16.125 -10.328 7.031 1 97.31 169 MET B O 1
ATOM 2979 N N . ASP B 1 170 ? 16.453 -10.289 4.832 1 95.56 170 ASP B N 1
ATOM 2980 C CA . ASP B 1 170 ? 17.859 -9.93 4.879 1 95.56 170 ASP B CA 1
ATOM 2981 C C . ASP B 1 170 ? 18.062 -8.539 5.477 1 95.56 170 ASP B C 1
ATOM 2983 O O . ASP B 1 170 ? 19.156 -8.203 5.93 1 95.56 170 ASP B O 1
ATOM 2987 N N . ILE B 1 171 ? 16.984 -7.727 5.555 1 93.25 171 ILE B N 1
ATOM 2988 C CA . ILE B 1 171 ? 17.188 -6.367 6.047 1 93.25 171 ILE B CA 1
ATOM 2989 C C . ILE B 1 171 ? 16.328 -6.129 7.285 1 93.25 171 ILE B C 1
ATOM 2991 O O . ILE B 1 171 ? 16.125 -4.988 7.699 1 93.25 171 ILE B O 1
ATOM 2995 N N . ALA B 1 172 ? 15.797 -7.148 7.832 1 94.25 172 ALA B N 1
ATOM 2996 C CA . ALA B 1 172 ? 14.945 -7.031 9.008 1 94.25 172 ALA B CA 1
ATOM 2997 C C . ALA B 1 172 ? 15.641 -6.254 10.125 1 94.25 172 ALA B C 1
ATOM 2999 O O . ALA B 1 172 ? 15.055 -5.34 10.711 1 94.25 172 ALA B O 1
ATOM 3000 N N . ASP B 1 173 ? 16.922 -6.531 10.375 1 91.25 173 ASP B N 1
ATOM 3001 C CA . ASP B 1 173 ? 17.688 -5.863 11.43 1 91.25 173 ASP B CA 1
ATOM 3002 C C . ASP B 1 173 ? 17.875 -4.383 11.117 1 91.25 173 ASP B C 1
ATOM 3004 O O . ASP B 1 173 ? 17.734 -3.531 12 1 91.25 173 ASP B O 1
ATOM 3008 N N . ALA B 1 174 ? 18.156 -4.133 9.867 1 87.19 174 ALA B N 1
ATOM 3009 C CA . ALA B 1 174 ? 18.406 -2.758 9.453 1 87.19 174 ALA B CA 1
ATOM 3010 C C . ALA B 1 174 ? 17.188 -1.878 9.664 1 87.19 174 ALA B C 1
ATOM 3012 O O . ALA B 1 174 ? 17.312 -0.69 9.969 1 87.19 174 ALA B O 1
ATOM 3013 N N . VAL B 1 175 ? 15.977 -2.459 9.57 1 89.25 175 VAL B N 1
ATOM 3014 C CA . VAL B 1 175 ? 14.766 -1.655 9.68 1 89.25 175 VAL B CA 1
ATOM 3015 C C . VAL B 1 175 ? 14.219 -1.731 11.102 1 89.25 175 VAL B C 1
ATOM 3017 O O . VAL B 1 175 ? 13.219 -1.089 11.422 1 89.25 175 VAL B O 1
ATOM 3020 N N . GLY B 1 176 ? 14.828 -2.494 11.953 1 87.81 176 GLY B N 1
ATOM 3021 C CA . GLY B 1 176 ? 14.445 -2.561 13.359 1 87.81 176 GLY B CA 1
ATOM 3022 C C . GLY B 1 176 ? 13.172 -3.355 13.586 1 87.81 176 GLY B C 1
ATOM 3023 O O . GLY B 1 176 ? 12.375 -3.027 14.469 1 87.81 176 GLY B O 1
ATOM 3024 N N . VAL B 1 177 ? 12.906 -4.285 12.766 1 91.44 177 VAL B N 1
ATOM 3025 C CA . VAL B 1 177 ? 11.711 -5.109 12.875 1 91.44 177 VAL B CA 1
ATOM 3026 C C . VAL B 1 177 ? 12.086 -6.512 13.344 1 91.44 177 VAL B C 1
ATOM 3028 O O . VAL B 1 177 ? 13.117 -7.051 12.938 1 91.44 177 VAL B O 1
ATOM 3031 N N . ASP B 1 178 ? 11.273 -7.02 14.266 1 94.56 178 ASP B N 1
ATOM 3032 C CA . ASP B 1 178 ? 11.391 -8.422 14.648 1 94.56 178 ASP B CA 1
ATOM 3033 C C . ASP B 1 178 ? 10.398 -9.289 13.875 1 94.56 178 ASP B C 1
ATOM 3035 O O . ASP B 1 178 ? 9.203 -9.297 14.18 1 94.56 178 ASP B O 1
ATOM 3039 N N . PRO B 1 179 ? 10.891 -10.117 12.992 1 97 179 PRO B N 1
ATOM 3040 C CA . PRO B 1 179 ? 9.984 -10.922 12.172 1 97 179 PRO B CA 1
ATOM 3041 C C . PRO B 1 179 ? 9.125 -11.883 12.992 1 97 179 PRO B C 1
ATOM 3043 O O . PRO B 1 179 ? 8.031 -12.25 12.57 1 97 179 PRO B O 1
ATOM 3046 N N . GLU B 1 180 ? 9.594 -12.266 14.172 1 97.19 180 GLU B N 1
ATOM 3047 C CA . GLU B 1 180 ? 8.852 -13.211 14.992 1 97.19 180 GLU B CA 1
ATOM 3048 C C . GLU B 1 180 ? 7.512 -12.625 15.445 1 97.19 180 GLU B C 1
ATOM 3050 O O . GLU B 1 180 ? 6.539 -13.359 15.625 1 97.19 180 GLU B O 1
ATOM 3055 N N . ILE B 1 181 ? 7.469 -11.328 15.625 1 96.5 181 ILE B N 1
ATOM 3056 C CA . ILE B 1 181 ? 6.227 -10.664 15.992 1 96.5 181 ILE B CA 1
ATOM 3057 C C . ILE B 1 181 ? 5.199 -10.836 14.883 1 96.5 181 ILE B C 1
ATOM 3059 O O . ILE B 1 181 ? 4.039 -11.172 15.141 1 96.5 181 ILE B O 1
ATOM 3063 N N . ILE B 1 182 ? 5.617 -10.664 13.664 1 97.25 182 ILE B N 1
ATOM 3064 C CA . ILE B 1 182 ? 4.754 -10.766 12.492 1 97.25 182 ILE B CA 1
ATOM 3065 C C . ILE B 1 182 ? 4.262 -12.203 12.336 1 97.25 182 ILE B C 1
ATOM 3067 O O . ILE B 1 182 ? 3.068 -12.438 12.141 1 97.25 182 ILE B O 1
ATOM 3071 N N . LEU B 1 183 ? 5.191 -13.133 12.469 1 97.56 183 LEU B N 1
ATOM 3072 C CA . LEU B 1 183 ? 4.863 -14.547 12.32 1 97.56 183 LEU B CA 1
ATOM 3073 C C . LEU B 1 183 ? 3.881 -14.992 13.398 1 97.56 183 LEU B C 1
ATOM 3075 O O . LEU B 1 183 ? 2.943 -15.742 13.117 1 97.56 183 LEU B O 1
ATOM 3079 N N . ASN B 1 184 ? 4.098 -14.523 14.578 1 97.25 184 ASN B N 1
ATOM 3080 C CA . ASN B 1 184 ? 3.219 -14.875 15.688 1 97.25 184 ASN B CA 1
ATOM 3081 C C . ASN B 1 184 ? 1.822 -14.289 15.5 1 97.25 184 ASN B C 1
ATOM 3083 O O . ASN B 1 184 ? 0.824 -14.953 15.797 1 97.25 184 ASN B O 1
ATOM 3087 N N . ASP B 1 185 ? 1.771 -13.055 15.086 1 95.94 185 ASP B N 1
ATOM 3088 C CA . ASP B 1 185 ? 0.479 -12.43 14.812 1 95.94 185 ASP B CA 1
ATOM 3089 C C . ASP B 1 185 ? -0.296 -13.211 13.758 1 95.94 185 ASP B C 1
ATOM 3091 O O . ASP B 1 185 ? -1.511 -13.391 13.875 1 95.94 185 ASP B O 1
ATOM 3095 N N . TYR B 1 186 ? 0.398 -13.703 12.758 1 97.69 186 TYR B N 1
ATOM 3096 C CA . TYR B 1 186 ? -0.236 -14.484 11.703 1 97.69 186 TYR B CA 1
ATOM 3097 C C . TYR B 1 186 ? -0.751 -15.812 12.234 1 97.69 186 TYR B C 1
ATOM 3099 O O . TYR B 1 186 ? -1.86 -16.234 11.898 1 97.69 186 TYR B O 1
ATOM 3107 N N . ARG B 1 187 ? 0.073 -16.406 12.992 1 96.88 187 ARG B N 1
ATOM 3108 C CA . ARG B 1 187 ? -0.322 -17.672 13.602 1 96.88 187 ARG B CA 1
ATOM 3109 C C . ARG B 1 187 ? -1.59 -17.5 14.438 1 96.88 187 ARG B C 1
ATOM 3111 O O . ARG B 1 187 ? -2.516 -18.312 14.336 1 96.88 187 ARG B O 1
ATOM 3118 N N . LYS B 1 188 ? -1.595 -16.5 15.211 1 96.38 188 LYS B N 1
ATOM 3119 C CA . LYS B 1 188 ? -2.764 -16.234 16.031 1 96.38 188 LYS B CA 1
ATOM 3120 C C . LYS B 1 188 ? -3.996 -15.953 15.18 1 96.38 188 LYS B C 1
ATOM 3122 O O . LYS B 1 188 ? -5.074 -16.484 15.445 1 96.38 188 LYS B O 1
ATOM 3127 N N . LEU B 1 189 ? -3.787 -15.164 14.211 1 95.62 189 LEU B N 1
ATOM 3128 C CA . LEU B 1 189 ? -4.895 -14.781 13.336 1 95.62 189 LEU B CA 1
ATOM 3129 C C . LEU B 1 189 ? -5.508 -16 12.672 1 95.62 189 LEU B C 1
ATOM 3131 O O . LEU B 1 189 ? -6.727 -16.078 12.508 1 95.62 189 LEU B O 1
ATOM 3135 N N . THR B 1 190 ? -4.66 -16.984 12.352 1 96.62 190 THR B N 1
ATOM 3136 C CA . THR B 1 190 ? -5.121 -18.125 11.57 1 96.62 190 THR B CA 1
ATOM 3137 C C . THR B 1 190 ? -5.363 -19.328 12.477 1 96.62 190 THR B C 1
ATOM 3139 O O . THR B 1 190 ? -5.613 -20.438 11.992 1 96.62 190 THR B O 1
ATOM 3142 N N . GLY B 1 191 ? -5.195 -19.172 13.727 1 95.56 191 GLY B N 1
ATOM 3143 C CA . GLY B 1 191 ? -5.387 -20.266 14.672 1 95.56 191 GLY B CA 1
ATOM 3144 C C . GLY B 1 191 ? -4.324 -21.344 14.562 1 95.56 191 GLY B C 1
ATOM 3145 O O . GLY B 1 191 ? -4.598 -22.516 14.836 1 95.56 191 GLY B O 1
ATOM 3146 N N . GLY B 1 192 ? -3.225 -20.953 14.016 1 93.81 192 GLY B N 1
ATOM 3147 C CA . GLY B 1 192 ? -2.127 -21.906 13.859 1 93.81 192 GLY B CA 1
ATOM 3148 C C . GLY B 1 192 ? -2.301 -22.812 12.664 1 93.81 192 GLY B C 1
ATOM 3149 O O . GLY B 1 192 ? -1.512 -23.75 12.461 1 93.81 192 GLY B O 1
ATOM 3150 N N . LEU B 1 193 ? -3.168 -22.531 11.781 1 92.88 193 LEU B N 1
ATOM 3151 C CA . LEU B 1 193 ? -3.531 -23.453 10.703 1 92.88 193 LEU B CA 1
ATOM 3152 C C . LEU B 1 193 ? -2.74 -23.141 9.438 1 92.88 193 LEU B C 1
ATOM 3154 O O . LEU B 1 193 ? -2.688 -23.953 8.516 1 92.88 193 LEU B O 1
ATOM 3158 N N . LYS B 1 194 ? -2.234 -21.969 9.375 1 94 194 LYS B N 1
ATOM 3159 C CA . LYS B 1 194 ? -1.495 -21.562 8.18 1 94 194 LYS B CA 1
ATOM 3160 C C . LYS B 1 194 ? -0.078 -21.125 8.539 1 94 194 LYS B C 1
ATOM 3162 O O . LYS B 1 194 ? 0.168 -20.641 9.648 1 94 194 LYS B O 1
ATOM 3167 N N . THR B 1 195 ? 0.808 -21.344 7.598 1 92.62 195 THR B N 1
ATOM 3168 C CA . THR B 1 195 ? 2.203 -20.953 7.77 1 92.62 195 THR B CA 1
ATOM 3169 C C . THR B 1 195 ? 2.543 -19.766 6.887 1 92.62 195 THR B C 1
ATOM 3171 O O . THR B 1 195 ? 2.154 -19.719 5.719 1 92.62 195 THR B O 1
ATOM 3174 N N . MET B 1 196 ? 3.186 -18.812 7.5 1 98 196 MET B N 1
ATOM 3175 C CA . MET B 1 196 ? 3.793 -17.719 6.73 1 98 196 MET B CA 1
ATOM 3176 C C . MET B 1 196 ? 5.234 -18.062 6.363 1 98 196 MET B C 1
ATOM 3178 O O . MET B 1 196 ? 6.039 -18.391 7.238 1 98 196 MET B O 1
ATOM 3182 N N . TYR B 1 197 ? 5.559 -18.031 5.09 1 98.56 197 TYR B N 1
ATOM 3183 C CA . TYR B 1 197 ? 6.895 -18.375 4.629 1 98.56 197 TYR B CA 1
ATOM 3184 C C . TYR B 1 197 ? 7.82 -17.172 4.652 1 98.56 197 TYR B C 1
ATOM 3186 O O . TYR B 1 197 ? 7.426 -16.078 4.242 1 98.56 197 TYR B O 1
ATOM 3194 N N . ARG B 1 198 ? 9.07 -17.375 5.195 1 98.19 198 ARG B N 1
ATOM 3195 C CA . ARG B 1 198 ? 10.102 -16.359 5.188 1 98.19 198 ARG B CA 1
ATOM 3196 C C . ARG B 1 198 ? 10.93 -16.422 3.906 1 98.19 198 ARG B C 1
ATOM 3198 O O . ARG B 1 198 ? 11.266 -17.516 3.436 1 98.19 198 ARG B O 1
ATOM 3205 N N . CYS B 1 199 ? 11.219 -15.148 3.408 1 98 199 CYS B N 1
ATOM 3206 C CA . CYS B 1 199 ? 12.133 -15.211 2.275 1 98 199 CYS B CA 1
ATOM 3207 C C . CYS B 1 199 ? 12.891 -13.891 2.113 1 98 199 CYS B C 1
ATOM 3209 O O . CYS B 1 199 ? 12.539 -12.891 2.748 1 98 199 CYS B O 1
ATOM 3211 N N . SER B 1 200 ? 13.953 -13.945 1.472 1 97.94 200 SER B N 1
ATOM 3212 C CA . SER B 1 200 ? 14.648 -12.828 0.84 1 97.94 200 SER B CA 1
ATOM 3213 C C . SER B 1 200 ? 14.883 -13.086 -0.645 1 97.94 200 SER B C 1
ATOM 3215 O O . SER B 1 200 ? 15.695 -13.93 -1.013 1 97.94 200 SER B O 1
ATOM 3217 N N . VAL B 1 201 ? 14.141 -12.344 -1.432 1 96.94 201 VAL B N 1
ATOM 3218 C CA . VAL B 1 201 ? 14.32 -12.516 -2.869 1 96.94 201 VAL B CA 1
ATOM 3219 C C . VAL B 1 201 ? 15.75 -12.141 -3.258 1 96.94 201 VAL B C 1
ATOM 3221 O O . VAL B 1 201 ? 16.359 -12.805 -4.102 1 96.94 201 VAL B O 1
ATOM 3224 N N . ARG B 1 202 ? 16.297 -11.148 -2.592 1 93.75 202 ARG B N 1
ATOM 3225 C CA . ARG B 1 202 ? 17.641 -10.656 -2.877 1 93.75 202 ARG B CA 1
ATOM 3226 C C . ARG B 1 202 ? 18.688 -11.75 -2.676 1 93.75 202 ARG B C 1
ATOM 3228 O O . ARG B 1 202 ? 19.578 -11.922 -3.506 1 93.75 202 ARG B O 1
ATOM 3235 N N . THR B 1 203 ? 18.547 -12.531 -1.608 1 96.44 203 THR B N 1
ATOM 3236 C CA . THR B 1 203 ? 19.531 -13.57 -1.303 1 96.44 203 THR B CA 1
ATOM 3237 C C . THR B 1 203 ? 19.031 -14.93 -1.771 1 96.44 203 THR B C 1
ATOM 3239 O O . THR B 1 203 ? 19.734 -15.938 -1.625 1 96.44 203 THR B O 1
ATOM 3242 N N . GLU B 1 204 ? 17.828 -14.992 -2.271 1 97.12 204 GLU B N 1
ATOM 3243 C CA . GLU B 1 204 ? 17.172 -16.172 -2.807 1 97.12 204 GLU B CA 1
ATOM 3244 C C . GLU B 1 204 ? 16.922 -17.203 -1.715 1 97.12 204 GLU B C 1
ATOM 3246 O O . GLU B 1 204 ? 16.812 -18.406 -1.998 1 97.12 204 GLU B O 1
ATOM 3251 N N . ASP B 1 205 ? 16.906 -16.734 -0.483 1 97.75 205 ASP B N 1
ATOM 3252 C CA . ASP B 1 205 ? 16.562 -17.594 0.64 1 97.75 205 ASP B CA 1
ATOM 3253 C C . ASP B 1 205 ? 15.055 -17.797 0.744 1 97.75 205 ASP B C 1
ATOM 3255 O O . ASP B 1 205 ? 14.289 -16.844 0.579 1 97.75 205 ASP B O 1
ATOM 3259 N N . GLY B 1 206 ? 14.594 -19.078 0.932 1 98.25 206 GLY B N 1
ATOM 3260 C CA . GLY B 1 206 ? 13.195 -19.375 1.211 1 98.25 206 GLY B CA 1
ATOM 3261 C C . GLY B 1 206 ? 12.383 -19.641 -0.04 1 98.25 206 GLY B C 1
ATOM 3262 O O . GLY B 1 206 ? 11.227 -20.062 0.043 1 98.25 206 GLY B O 1
ATOM 3263 N N . LEU B 1 207 ? 12.977 -19.484 -1.219 1 98.38 207 LEU B N 1
ATOM 3264 C CA . LEU B 1 207 ? 12.242 -19.562 -2.477 1 98.38 207 LEU B CA 1
ATOM 3265 C C . LEU B 1 207 ? 11.828 -21 -2.775 1 98.38 207 LEU B C 1
ATOM 3267 O O . LEU B 1 207 ? 10.742 -21.234 -3.307 1 98.38 207 LEU B O 1
ATOM 3271 N N . ASP B 1 208 ? 12.664 -21.938 -2.451 1 97.75 208 ASP B N 1
ATOM 3272 C CA . ASP B 1 208 ? 12.344 -23.328 -2.705 1 97.75 208 ASP B CA 1
ATOM 3273 C C . ASP B 1 208 ? 11.164 -23.797 -1.855 1 97.75 208 ASP B C 1
ATOM 3275 O O . ASP B 1 208 ? 10.312 -24.562 -2.322 1 97.75 208 ASP B O 1
ATOM 3279 N N . GLU B 1 209 ? 11.125 -23.391 -0.574 1 98 209 GLU B N 1
ATOM 3280 C CA . GLU B 1 209 ? 9.992 -23.703 0.293 1 98 209 GLU B CA 1
ATOM 3281 C C . GLU B 1 209 ? 8.695 -23.109 -0.251 1 98 209 GLU B C 1
ATOM 3283 O O . GLU B 1 209 ? 7.645 -23.75 -0.203 1 98 209 GLU B O 1
ATOM 3288 N N . ILE B 1 210 ? 8.789 -21.891 -0.758 1 98.38 210 ILE B N 1
ATOM 3289 C CA . ILE B 1 210 ? 7.629 -21.219 -1.335 1 98.38 210 ILE B CA 1
ATOM 3290 C C . ILE B 1 210 ? 7.152 -21.969 -2.568 1 98.38 210 ILE B C 1
ATOM 3292 O O . ILE B 1 210 ? 5.953 -22.219 -2.734 1 98.38 210 ILE B O 1
ATOM 3296 N N . MET B 1 211 ? 8.07 -22.375 -3.414 1 98 211 MET B N 1
ATOM 3297 C CA . MET B 1 211 ? 7.723 -23.156 -4.602 1 98 211 MET B CA 1
ATOM 3298 C C . MET B 1 211 ? 7.016 -24.438 -4.215 1 98 211 MET B C 1
ATOM 3300 O O . MET B 1 211 ? 6.012 -24.812 -4.824 1 98 211 MET B O 1
ATOM 3304 N N . SER B 1 212 ? 7.559 -25.078 -3.209 1 97.31 212 SER B N 1
ATOM 3305 C CA . SER B 1 212 ? 6.961 -26.328 -2.748 1 97.31 212 SER B CA 1
ATOM 3306 C C . SER B 1 212 ? 5.543 -26.094 -2.234 1 97.31 212 SER B C 1
ATOM 3308 O O . SER B 1 212 ? 4.637 -26.891 -2.527 1 97.31 212 SER B O 1
ATOM 3310 N N . ALA B 1 213 ? 5.359 -25.047 -1.482 1 97.19 213 ALA B N 1
ATOM 3311 C CA . ALA B 1 213 ? 4.051 -24.719 -0.923 1 97.19 213 ALA B CA 1
ATOM 3312 C C . ALA B 1 213 ? 3.033 -24.453 -2.027 1 97.19 213 ALA B C 1
ATOM 3314 O O . ALA B 1 213 ? 1.837 -24.688 -1.852 1 97.19 213 ALA B O 1
ATOM 3315 N N . LEU B 1 214 ? 3.512 -23.984 -3.168 1 97.44 214 LEU B N 1
ATOM 3316 C CA . LEU B 1 214 ? 2.637 -23.609 -4.277 1 97.44 214 LEU B CA 1
ATOM 3317 C C . LEU B 1 214 ? 2.504 -24.766 -5.27 1 97.44 214 LEU B C 1
ATOM 3319 O O . LEU B 1 214 ? 1.878 -24.609 -6.32 1 97.44 214 LEU B O 1
ATOM 3323 N N . GLY B 1 215 ? 3.064 -25.828 -4.973 1 95.44 215 GLY B N 1
ATOM 3324 C CA . GLY B 1 215 ? 2.998 -27 -5.824 1 95.44 215 GLY B CA 1
ATOM 3325 C C . GLY B 1 215 ? 3.73 -26.812 -7.141 1 95.44 215 GLY B C 1
ATOM 3326 O O . GLY B 1 215 ? 3.268 -27.281 -8.188 1 95.44 215 GLY B O 1
ATOM 3327 N N . LEU B 1 216 ? 4.77 -26.109 -7.07 1 95.62 216 LEU B N 1
ATOM 3328 C CA . LEU B 1 216 ? 5.562 -25.844 -8.266 1 95.62 216 LEU B CA 1
ATOM 3329 C C . LEU B 1 216 ? 6.848 -26.672 -8.258 1 95.62 216 LEU B C 1
ATOM 3331 O O . LEU B 1 216 ? 7.316 -27.094 -7.195 1 95.62 216 LEU B O 1
#

Sequence (432 aa):
MHIVQVGMEYDVLRENNKIANSNYRLLKDHGIKTIEFMGSIGSGKTALIIKLAEKMRKKGLKACAIAGDVTGDDDQRRMKASGLESVNCNTGHECHLDANLIKKSLEKIDLDRYDVILIENVGNLVCPADFPLGADYRVVVISTTEGDDMVRKHHDIFLHSDVAILNKMDIADAVGVDPEIILNDYRKLTGGLKTMYRCSVRTEDGLDEIMSALGLMHIVQVGMEYDVLRENNKIANSNYRLLKDHGIKTIEFMGSIGSGKTALIIKLAEKMRKKGLKACAIAGDVTGDDDQRRMKASGLESVNCNTGHECHLDANLIKKSLEKIDLDRYDVILIENVGNLVCPADFPLGADYRVVVISTTEGDDMVRKHHDIFLHSDVAILNKMDIADAVGVDPEIILNDYRKLTGGLKTMYRCSVRTEDGLDEIMSALGL

InterPro domains:
  IPR003495 CobW/HypB/UreG, nucleotide-binding domain [PF02492] (37-190)
  IPR004392 Hydrogenase maturation factor HypB [PTHR30134] (5-212)
  IPR004392 Hydrogenase maturation factor HypB [TIGR00073] (6-214)
  IPR027417 P-loop containing nucleoside triphosphate hydrolase [G3DSA:3.40.50.300] (2-215)
  IPR027417 P-loop containing nucleoside triphosphate hydrolase [SSF52540] (23-214)

Nearest PDB structures (foldseek):
  2hf9-assembly1_A  TM=9.557E-01  e=1.005E-25  Methanocaldococcus jannaschii
  2wsm-assembly1_A  TM=9.314E-01  e=6.212E-22  Archaeoglobus fulgidus DSM 4304
  4lps-assembly2_B  TM=9.313E-01  e=1.101E-19  Helicobacter pylori 26695
  2wsm-assembly1_B  TM=9.410E-01  e=5.592E-19  Archaeoglobus fulgidus DSM 4304
  4hi0-assembly1_F  TM=8.639E-01  e=8.787E-13  Helicobacter pylori 26695

Secondary structure (DSSP, 8-state):
-----HHHHHHHHHHHHHHHHHHHHHHHHTT-EEEEEEE-TTSSHHHHHHHHHHHHHHTT--EEEEEEESSSSHHHHHHHHHT-EEEEEE-TT-SS--HHHHHHHHTTS-GGG-SEEEEE--SBSSGGGG---S-SEEEEEEEGGG-TTHHHH-HHHHHT-SEEEEE-GGGHHHHT--HHHHHHHHHHHTTT-S-EEE-BTTTTBTHHHHHHHTT-/-----HHHHHHHHHHHHHHHHHHHHHHHHTT-EEEEEEE-TTSSHHHHHHHHHHHHHHTT--EEEEEEESSSSHHHHHHHHHT-EEEEEE-TT-SS--HHHHHHHHTTS-GGG-SEEEEE--SBSSGGGG---S-SEEEEEEEGGG-TTHHHH-HHHHHT-SEEEEE-GGGHHHHT--HHHHHHHHHHHTTT-S-EEE-BTTTTBTHHHHHHHTT-

Solvent-accessible surface area (backbone atoms only — not comparable to full-atom values): 22040 Å² total; per-residue (Å²): 106,43,71,41,58,72,75,56,38,53,51,50,46,50,52,31,49,51,42,4,50,50,42,31,49,57,34,51,74,52,62,34,48,32,38,32,38,38,18,41,62,44,25,45,62,68,59,42,52,49,53,50,46,54,55,32,45,76,72,70,43,39,55,34,32,40,31,36,29,34,45,75,53,68,66,34,51,54,33,46,74,73,68,38,48,61,42,75,42,64,46,63,80,42,62,35,58,43,12,65,60,47,51,58,50,52,73,77,47,70,59,85,70,32,43,32,40,41,33,37,41,26,59,29,58,53,63,43,49,72,33,58,50,35,52,77,35,37,30,34,31,35,29,38,70,44,46,55,53,53,52,71,48,36,49,61,29,61,70,63,28,74,40,38,35,40,21,43,55,86,44,17,73,81,65,71,31,56,66,66,53,37,52,49,49,43,24,60,74,50,71,63,74,58,70,70,45,59,22,16,67,91,78,56,42,44,50,68,62,52,34,52,75,68,73,96,106,41,71,43,57,70,73,55,38,54,52,52,49,52,54,30,50,53,43,5,49,50,43,29,50,56,35,51,75,52,62,33,48,29,39,32,40,38,18,41,62,43,26,44,62,68,61,41,52,50,53,50,47,52,55,33,45,76,71,71,43,39,56,34,32,40,30,35,28,34,47,74,55,67,65,33,51,54,32,46,75,74,68,39,49,60,43,76,42,64,46,65,80,40,61,36,58,42,11,64,59,48,52,59,50,52,73,75,48,71,61,85,71,32,43,32,39,40,34,37,42,27,57,29,58,52,63,43,50,72,33,58,50,36,52,78,35,37,30,31,32,36,29,37,70,43,46,54,52,52,52,72,47,36,49,60,30,60,71,59,26,77,40,39,36,40,22,43,55,85,45,17,72,82,63,72,33,56,66,65,55,35,52,49,47,44,23,60,74,50,71,62,75,56,68,70,43,58,23,15,68,90,78,56,42,45,50,67,61,51,33,53,74,68,72,97